Protein AF-A0A7X5L8J5-F1 (afdb_monomer_lite)

Radius of gyration: 26.76 Å; chains: 1; bounding box: 53×70×78 Å

Structure (mmCIF, N/CA/C/O backbone):
data_AF-A0A7X5L8J5-F1
#
_entry.id   AF-A0A7X5L8J5-F1
#
loop_
_atom_site.group_PDB
_atom_site.id
_atom_site.type_symbol
_atom_site.label_atom_id
_atom_site.label_alt_id
_atom_site.label_comp_id
_atom_site.label_asym_id
_atom_site.label_entity_id
_atom_site.label_seq_id
_atom_site.pdbx_PDB_ins_code
_atom_site.Cartn_x
_atom_site.Cartn_y
_atom_site.Cartn_z
_atom_site.occupancy
_atom_site.B_iso_or_equiv
_atom_site.auth_seq_id
_atom_site.auth_comp_id
_atom_site.auth_asym_id
_atom_site.auth_atom_id
_atom_site.pdbx_PDB_model_num
ATOM 1 N N . MET A 1 1 ? -0.014 34.799 -9.495 1.00 45.94 1 MET A N 1
ATOM 2 C CA . MET A 1 1 ? 0.257 34.886 -10.947 1.00 45.94 1 MET A CA 1
ATOM 3 C C . MET A 1 1 ? -0.942 35.545 -11.607 1.00 45.94 1 MET A C 1
ATOM 5 O O . MET A 1 1 ? -2.045 35.041 -11.411 1.00 45.94 1 MET A O 1
ATOM 9 N N . ASP A 1 2 ? -0.756 36.684 -12.275 1.00 37.88 2 ASP A N 1
ATOM 10 C CA . ASP A 1 2 ? -1.865 37.487 -12.801 1.00 37.88 2 ASP A CA 1
ATOM 11 C C . ASP A 1 2 ? -2.523 36.857 -14.046 1.00 37.88 2 ASP A C 1
ATOM 13 O O . ASP A 1 2 ? -1.955 36.000 -14.730 1.00 37.88 2 ASP A O 1
ATOM 17 N N . GLU A 1 3 ? -3.757 37.277 -14.317 1.00 37.59 3 GLU A N 1
ATOM 18 C CA . GLU A 1 3 ? -4.630 36.713 -15.349 1.00 37.59 3 GLU A CA 1
ATOM 19 C C . GLU A 1 3 ? -4.118 36.946 -16.783 1.00 37.59 3 GLU A C 1
ATOM 21 O O . GLU A 1 3 ? -4.359 36.133 -17.677 1.00 37.59 3 GLU A O 1
ATOM 26 N N . TYR A 1 4 ? -3.368 38.025 -17.009 1.00 35.94 4 TYR A N 1
ATOM 27 C CA . TYR A 1 4 ? -2.797 38.354 -18.312 1.00 35.94 4 TYR A CA 1
ATOM 28 C C . TYR A 1 4 ? -1.614 37.438 -18.639 1.00 35.94 4 TYR A C 1
ATOM 30 O O . TYR A 1 4 ? -1.522 36.901 -19.747 1.00 35.94 4 TYR A O 1
ATOM 38 N N . THR A 1 5 ? -0.762 37.174 -17.649 1.00 35.72 5 THR A N 1
ATOM 39 C CA . THR A 1 5 ? 0.345 36.220 -17.762 1.00 35.72 5 THR A CA 1
ATOM 40 C C . THR A 1 5 ? -0.171 34.803 -18.038 1.00 35.72 5 THR A C 1
ATOM 42 O O . THR A 1 5 ? 0.350 34.129 -18.928 1.00 35.72 5 THR A O 1
ATOM 45 N N . LYS A 1 6 ? -1.261 34.385 -17.376 1.00 38.34 6 LYS A N 1
ATOM 46 C CA . LYS A 1 6 ? -1.931 33.099 -17.649 1.00 38.34 6 LYS A CA 1
ATOM 47 C C . LYS A 1 6 ? -2.459 33.010 -19.087 1.00 38.34 6 LYS A C 1
ATOM 49 O O . LYS A 1 6 ? -2.115 32.069 -19.797 1.00 38.34 6 LYS A O 1
ATOM 54 N N . LYS A 1 7 ? -3.196 34.023 -19.561 1.00 44.12 7 LYS A N 1
ATOM 55 C CA . LYS A 1 7 ? -3.759 34.051 -20.929 1.00 44.12 7 LYS A CA 1
ATOM 56 C C . LYS A 1 7 ? -2.689 34.093 -22.027 1.00 44.12 7 LYS A C 1
ATOM 58 O O . LYS A 1 7 ? -2.902 33.557 -23.114 1.00 44.12 7 LYS A O 1
ATOM 63 N N . ARG A 1 8 ? -1.536 34.724 -21.772 1.00 37.91 8 ARG A N 1
ATOM 64 C CA . ARG A 1 8 ? -0.411 34.765 -22.723 1.00 37.91 8 ARG A CA 1
ATOM 65 C C . ARG A 1 8 ? 0.275 33.406 -22.852 1.00 37.91 8 ARG A C 1
ATOM 67 O O . ARG A 1 8 ? 0.528 32.970 -23.971 1.00 37.91 8 ARG A O 1
ATOM 74 N N . ILE A 1 9 ? 0.533 32.739 -21.725 1.00 40.91 9 ILE A N 1
ATOM 75 C CA . ILE A 1 9 ? 1.101 31.382 -21.694 1.00 40.91 9 ILE A CA 1
ATOM 76 C C . ILE A 1 9 ? 0.156 30.404 -22.395 1.00 40.91 9 ILE A C 1
ATOM 78 O O . ILE A 1 9 ? 0.590 29.595 -23.208 1.00 40.91 9 ILE A O 1
ATOM 82 N N . GLU A 1 10 ? -1.144 30.525 -22.144 1.00 43.44 10 GLU A N 1
ATOM 83 C CA . GLU A 1 10 ? -2.166 29.685 -22.762 1.00 43.44 10 GLU A CA 1
ATOM 84 C C . GLU A 1 10 ? -2.259 29.884 -24.285 1.00 43.44 10 GLU A C 1
ATOM 86 O O . GLU A 1 10 ? -2.337 28.910 -25.030 1.00 43.44 10 GLU A O 1
ATOM 91 N N . ARG A 1 11 ? -2.142 31.125 -24.784 1.00 47.56 11 ARG A N 1
ATOM 92 C CA . ARG A 1 11 ? -2.076 31.405 -26.233 1.00 47.56 11 ARG A CA 1
ATOM 93 C C . ARG A 1 11 ? -0.828 30.843 -26.908 1.00 47.56 11 ARG A C 1
ATOM 95 O O . ARG A 1 11 ? -0.948 30.256 -27.978 1.00 47.56 11 ARG A O 1
ATOM 102 N N . GLU A 1 12 ? 0.346 31.018 -26.307 1.00 44.00 12 GLU A N 1
ATOM 103 C CA . GLU A 1 12 ? 1.607 30.459 -26.821 1.00 44.00 12 GLU A CA 1
ATOM 104 C C . GLU A 1 12 ? 1.559 28.924 -26.858 1.00 44.00 12 GLU A C 1
ATOM 106 O O . GLU A 1 12 ? 1.969 28.304 -27.841 1.00 44.00 12 GLU A O 1
ATOM 111 N N . LYS A 1 13 ? 0.974 28.311 -25.821 1.00 44.00 13 LYS A N 1
ATOM 112 C CA . LYS A 1 13 ? 0.775 26.861 -25.722 1.00 44.00 13 LYS A CA 1
ATOM 113 C C . LYS A 1 13 ? -0.172 26.351 -26.812 1.00 44.00 13 LYS A C 1
ATOM 115 O O . LYS A 1 13 ? 0.162 25.399 -27.509 1.00 44.00 13 LYS A O 1
ATOM 120 N N . ASN A 1 14 ? -1.299 27.031 -27.025 1.00 44.97 14 ASN A N 1
ATOM 121 C CA . ASN A 1 14 ? -2.269 26.674 -28.065 1.00 44.97 14 ASN A CA 1
ATOM 122 C C . ASN A 1 14 ? -1.710 26.859 -29.484 1.00 44.97 14 ASN A C 1
ATOM 124 O O . ASN A 1 14 ? -2.000 26.058 -30.367 1.00 44.97 14 ASN A O 1
ATOM 128 N N . LYS A 1 15 ? -0.869 27.875 -29.709 1.00 49.22 15 LYS A N 1
ATOM 129 C CA . LYS A 1 15 ? -0.206 28.090 -31.001 1.00 49.22 15 LYS A CA 1
ATOM 130 C C . LYS A 1 15 ? 0.755 26.944 -31.350 1.00 49.22 15 LYS A C 1
ATOM 132 O O . LYS A 1 15 ? 0.667 26.414 -32.452 1.00 49.22 15 LYS A O 1
ATOM 137 N N . LYS A 1 16 ? 1.597 26.512 -30.404 1.00 46.41 16 LYS A N 1
ATOM 138 C CA . LYS A 1 16 ? 2.530 25.385 -30.606 1.00 46.41 16 LYS A CA 1
ATOM 139 C C . LYS A 1 16 ? 1.818 24.046 -30.802 1.00 46.41 16 LYS A C 1
ATOM 141 O O . LYS A 1 16 ? 2.236 23.251 -31.635 1.00 46.41 16 LYS A O 1
ATOM 146 N N . ILE A 1 17 ? 0.717 23.825 -30.080 1.00 45.25 17 ILE A N 1
ATOM 147 C CA . ILE A 1 17 ? -0.137 22.642 -30.262 1.00 45.25 17 ILE A CA 1
ATOM 148 C C . ILE A 1 17 ? -0.674 22.590 -31.701 1.00 45.25 17 ILE A C 1
ATOM 150 O O . ILE A 1 17 ? -0.585 21.550 -32.343 1.00 45.25 17 ILE A O 1
ATOM 154 N N . ASN A 1 18 ? -1.152 23.716 -32.239 1.00 48.78 18 ASN A N 1
ATOM 155 C CA . ASN A 1 18 ? -1.682 23.786 -33.604 1.00 48.78 18 ASN A CA 1
ATOM 156 C C . ASN A 1 18 ? -0.608 23.597 -34.692 1.00 48.78 18 ASN A C 1
ATOM 158 O O . ASN A 1 18 ? -0.895 23.018 -35.737 1.00 48.78 18 ASN A O 1
ATOM 162 N N . GLU A 1 19 ? 0.622 24.057 -34.457 1.00 51.47 19 GLU A N 1
ATOM 163 C CA . GLU A 1 19 ? 1.752 23.855 -35.376 1.00 51.47 19 GLU A CA 1
ATOM 164 C C . GLU A 1 19 ? 2.183 22.373 -35.439 1.00 51.47 19 GLU A C 1
ATOM 166 O O . GLU A 1 19 ? 2.436 21.863 -36.528 1.00 51.47 19 GLU A O 1
ATOM 171 N N . MET A 1 20 ? 2.171 21.650 -34.309 1.00 44.56 20 MET A N 1
ATOM 172 C CA . MET A 1 20 ? 2.444 20.199 -34.253 1.00 44.56 20 MET A CA 1
ATOM 173 C C . MET A 1 20 ? 1.343 19.376 -34.928 1.00 44.56 20 MET A C 1
ATOM 175 O O . MET A 1 20 ? 1.600 18.462 -35.702 1.00 44.56 20 MET A O 1
ATOM 179 N N . ILE A 1 21 ? 0.094 19.755 -34.680 1.00 48.25 21 ILE A N 1
ATOM 180 C CA . ILE A 1 21 ? -1.104 19.186 -35.302 1.00 48.25 21 ILE A CA 1
ATOM 181 C C . ILE A 1 21 ? -1.030 19.212 -36.834 1.00 48.25 21 ILE A C 1
ATOM 183 O O . ILE A 1 21 ? -1.471 18.266 -37.488 1.00 48.25 21 ILE A O 1
ATOM 187 N N . ALA A 1 22 ? -0.471 20.282 -37.399 1.00 52.34 22 ALA A N 1
ATOM 188 C CA . ALA A 1 22 ? -0.322 20.446 -38.838 1.00 52.34 22 ALA A CA 1
ATOM 189 C C . ALA A 1 22 ? 0.812 19.593 -39.435 1.00 52.34 22 ALA A C 1
ATOM 191 O O . ALA A 1 22 ? 0.690 19.191 -40.590 1.00 52.34 22 ALA A O 1
ATOM 192 N N . SER A 1 23 ? 1.881 19.287 -38.684 1.00 51.12 23 SER A N 1
ATOM 193 C CA . SER A 1 23 ? 2.943 18.392 -39.175 1.00 51.12 23 SER A CA 1
ATOM 194 C C . SER A 1 23 ? 2.528 16.921 -39.160 1.00 51.12 23 SER A C 1
ATOM 196 O O . SER A 1 23 ? 2.988 16.158 -39.998 1.00 51.12 23 SER A O 1
ATOM 198 N N . GLU A 1 24 ? 1.633 16.525 -38.250 1.00 46.47 24 GLU A N 1
ATOM 199 C CA . GLU A 1 24 ? 1.136 15.143 -38.147 1.00 46.47 24 GLU A CA 1
ATOM 200 C C . GLU A 1 24 ? 0.188 14.725 -39.259 1.00 46.47 24 GLU A C 1
ATOM 202 O O . GLU A 1 24 ? 0.227 13.592 -39.727 1.00 46.47 24 GLU A O 1
ATOM 207 N N . LEU A 1 25 ? -0.658 15.651 -39.701 1.00 48.62 25 LEU A N 1
ATOM 208 C CA . LEU A 1 25 ? -1.616 15.411 -40.778 1.00 48.62 25 LEU A CA 1
ATOM 209 C C . LEU A 1 25 ? -0.955 15.358 -42.168 1.00 48.62 25 LEU A C 1
ATOM 211 O O . LEU A 1 25 ? -1.648 15.123 -43.156 1.00 48.62 25 LEU A O 1
ATOM 215 N N . ALA A 1 26 ? 0.353 15.617 -42.259 1.00 52.72 26 ALA A N 1
ATOM 216 C CA . ALA A 1 26 ? 1.065 15.711 -43.527 1.00 52.72 26 ALA A CA 1
ATOM 217 C C . ALA A 1 26 ? 1.550 14.356 -44.074 1.00 52.72 26 ALA A C 1
ATOM 219 O O . ALA A 1 26 ? 1.719 14.262 -45.289 1.00 52.72 26 ALA A O 1
ATOM 220 N N . ASP A 1 27 ? 1.730 13.325 -43.232 1.00 51.25 27 ASP A N 1
ATOM 221 C CA . ASP A 1 27 ? 2.480 12.124 -43.643 1.00 51.25 27 ASP A CA 1
ATOM 222 C C . ASP A 1 27 ? 1.694 10.804 -43.768 1.00 51.25 27 ASP A C 1
ATOM 224 O O . ASP A 1 27 ? 2.159 9.937 -44.499 1.00 51.25 27 ASP A O 1
ATOM 228 N N . GLU A 1 28 ? 0.488 10.622 -43.214 1.00 50.75 28 GLU A N 1
ATOM 229 C CA . GLU A 1 28 ? -0.356 9.444 -43.521 1.00 50.75 28 GLU A CA 1
ATOM 230 C C . GLU A 1 28 ? -1.859 9.778 -43.436 1.00 50.75 28 GLU A C 1
ATOM 232 O O . GLU A 1 28 ? -2.288 10.581 -42.608 1.00 50.75 28 GLU A O 1
ATOM 237 N N . ILE A 1 29 ? -2.685 9.167 -44.301 1.00 50.50 29 ILE A N 1
ATOM 238 C CA . ILE A 1 29 ? -4.151 9.342 -44.289 1.00 50.50 29 ILE A CA 1
ATOM 239 C C . ILE A 1 29 ? -4.725 8.581 -43.084 1.00 50.50 29 ILE A C 1
ATOM 241 O O . ILE A 1 29 ? -5.092 7.412 -43.193 1.00 50.50 29 ILE A O 1
ATOM 245 N N . ILE A 1 30 ? -4.797 9.247 -41.934 1.00 51.50 30 ILE A N 1
ATOM 246 C CA . ILE A 1 30 ? -5.466 8.755 -40.723 1.00 51.50 30 ILE A CA 1
ATOM 247 C C . ILE A 1 30 ? -6.916 9.284 -40.720 1.00 51.50 30 ILE A C 1
ATOM 249 O O . ILE A 1 30 ? -7.126 10.454 -41.057 1.00 51.50 30 ILE A O 1
ATOM 253 N N . PRO A 1 31 ? -7.937 8.479 -40.359 1.00 57.31 31 PRO A N 1
ATOM 254 C CA . PRO A 1 31 ? -9.304 8.967 -40.191 1.00 57.31 31 PRO A CA 1
ATOM 255 C C . PRO A 1 31 ? -9.372 10.113 -39.172 1.00 57.31 31 PRO A C 1
ATOM 257 O O . PRO A 1 31 ? -8.805 10.032 -38.086 1.00 57.31 31 PRO A O 1
ATOM 260 N N . GLU A 1 32 ? -10.106 11.175 -39.501 1.00 54.38 32 GLU A N 1
ATOM 261 C CA . GLU A 1 32 ? -10.186 12.411 -38.704 1.00 54.38 32 GLU A CA 1
ATOM 262 C C . GLU A 1 32 ? -10.663 12.168 -37.252 1.00 54.38 32 GLU A C 1
ATOM 264 O O . GLU A 1 32 ? -10.228 12.854 -36.330 1.00 54.38 32 GLU A O 1
ATOM 269 N N . SER A 1 33 ? -11.475 11.127 -37.023 1.00 51.47 33 SER A N 1
ATOM 270 C CA . SER A 1 33 ? -11.916 10.684 -35.691 1.00 51.47 33 SER A CA 1
ATOM 271 C C . SER A 1 33 ? -10.798 10.095 -34.826 1.00 51.47 33 SER A C 1
ATOM 273 O O . SER A 1 33 ? -10.799 10.290 -33.613 1.00 51.47 33 SER A O 1
ATOM 275 N N . ASP A 1 34 ? -9.844 9.391 -35.436 1.00 51.41 34 ASP A N 1
ATOM 276 C CA . ASP A 1 34 ? -8.732 8.747 -34.727 1.00 51.41 34 ASP A CA 1
ATOM 277 C C . ASP A 1 34 ? -7.653 9.779 -34.381 1.00 51.41 34 ASP A C 1
ATOM 279 O O . ASP A 1 34 ? -7.010 9.687 -33.337 1.00 51.41 34 ASP A O 1
ATOM 283 N N . VAL A 1 35 ? -7.512 10.814 -35.218 1.00 51.41 35 VAL A N 1
ATOM 284 C CA . VAL A 1 35 ? -6.666 11.979 -34.940 1.00 51.41 35 VAL A CA 1
ATOM 285 C C . VAL A 1 35 ? -7.209 12.783 -33.760 1.00 51.41 35 VAL A C 1
ATOM 287 O O . VAL A 1 35 ? -6.428 13.179 -32.897 1.00 51.41 35 VAL A O 1
ATOM 290 N N . GLU A 1 36 ? -8.522 13.014 -33.689 1.00 52.38 36 GLU A N 1
ATOM 291 C CA . GLU A 1 36 ? -9.126 13.762 -32.581 1.00 52.38 36 GLU A CA 1
ATOM 292 C C . GLU A 1 36 ? -9.069 12.971 -31.267 1.00 52.38 36 GLU A C 1
ATOM 294 O O . GLU A 1 36 ? -8.632 13.509 -30.252 1.00 52.38 36 GLU A O 1
ATOM 299 N N . ALA A 1 37 ? -9.373 11.669 -31.294 1.00 50.78 37 ALA A N 1
ATOM 300 C CA . ALA A 1 37 ? -9.229 10.800 -30.126 1.00 50.78 37 ALA A CA 1
ATOM 301 C C . ALA A 1 37 ? -7.769 10.710 -29.648 1.00 50.78 37 ALA A C 1
ATOM 303 O O . ALA A 1 37 ? -7.500 10.811 -28.451 1.00 50.78 37 ALA A O 1
ATOM 304 N N . ALA A 1 38 ? -6.806 10.579 -30.568 1.00 45.22 38 ALA A N 1
ATOM 305 C CA . ALA A 1 38 ? -5.387 10.600 -30.229 1.00 45.22 38 ALA A CA 1
ATOM 306 C C . ALA A 1 38 ? -4.957 11.961 -29.664 1.00 45.22 38 ALA A C 1
ATOM 308 O O . ALA A 1 38 ? -4.167 11.997 -28.726 1.00 45.22 38 ALA A O 1
ATOM 309 N N . ARG A 1 39 ? -5.484 13.081 -30.176 1.00 48.97 39 ARG A N 1
ATOM 310 C CA . ARG A 1 39 ? -5.207 14.430 -29.653 1.00 48.97 39 ARG A CA 1
ATOM 311 C C . ARG A 1 39 ? -5.783 14.657 -28.266 1.00 48.97 39 ARG A C 1
ATOM 313 O O . ARG A 1 39 ? -5.062 15.191 -27.425 1.00 48.97 39 ARG A O 1
ATOM 320 N N . GLU A 1 40 ? -7.029 14.262 -28.018 1.00 52.38 40 GLU A N 1
ATOM 321 C CA . GLU A 1 40 ? -7.640 14.340 -26.688 1.00 52.38 40 GLU A CA 1
ATOM 322 C C . GLU A 1 40 ? -6.838 13.508 -25.682 1.00 52.38 40 GLU A C 1
ATOM 324 O O . GLU A 1 40 ? -6.443 14.036 -24.641 1.00 52.38 40 GLU A O 1
ATOM 329 N N . LEU A 1 41 ? -6.462 12.279 -26.055 1.00 45.78 41 LEU A N 1
ATOM 330 C CA . LEU A 1 41 ? -5.565 11.423 -25.278 1.00 45.78 41 LEU A CA 1
ATOM 331 C C . LEU A 1 41 ? -4.229 12.150 -25.008 1.00 45.78 41 LEU A C 1
ATOM 333 O O . LEU A 1 41 ? -3.857 12.387 -23.864 1.00 45.78 41 LEU A O 1
ATOM 337 N N . CYS A 1 42 ? -3.527 12.619 -26.041 1.00 48.84 42 CYS A N 1
ATOM 338 C CA . CYS A 1 42 ? -2.249 13.333 -25.915 1.00 48.84 42 CYS A CA 1
ATOM 339 C C . CYS A 1 42 ? -2.319 14.567 -24.991 1.00 48.84 42 CYS A C 1
ATOM 341 O O . CYS A 1 42 ? -1.394 14.833 -24.215 1.00 48.84 42 CYS A O 1
ATOM 343 N N . LEU A 1 43 ? -3.402 15.346 -25.084 1.00 50.66 43 LEU A N 1
ATOM 344 C CA . LEU A 1 43 ? -3.621 16.559 -24.294 1.00 50.66 43 LEU A CA 1
ATOM 345 C C . LEU A 1 43 ? -3.962 16.254 -22.834 1.00 50.66 43 LEU A C 1
ATOM 347 O O . LEU A 1 43 ? -3.558 17.020 -21.954 1.00 50.66 43 LEU A O 1
ATOM 351 N N . GLU A 1 44 ? -4.676 15.162 -22.577 1.00 48.94 44 GLU A N 1
ATOM 352 C CA . GLU A 1 44 ? -5.003 14.689 -21.236 1.00 48.94 44 GLU A CA 1
ATOM 353 C C . GLU A 1 44 ? -3.770 14.077 -20.545 1.00 48.94 44 GLU A C 1
ATOM 355 O O . GLU A 1 44 ? -3.468 14.435 -19.406 1.00 48.94 44 GLU A O 1
ATOM 360 N N . TYR A 1 45 ? -2.973 13.276 -21.262 1.00 50.03 45 TYR A N 1
ATOM 361 C CA . TYR A 1 45 ? -1.767 12.617 -20.741 1.00 50.03 45 TYR A CA 1
ATOM 362 C C . TYR A 1 45 ? -0.612 13.581 -20.435 1.00 50.03 45 TYR A C 1
ATOM 364 O O . TYR A 1 45 ? 0.028 13.471 -19.392 1.00 50.03 45 TYR A O 1
ATOM 372 N N . GLY A 1 46 ? -0.353 14.574 -21.293 1.00 47.16 46 GLY A N 1
ATOM 373 C CA . GLY A 1 46 ? 0.728 15.546 -21.066 1.00 47.16 46 GLY A CA 1
ATOM 374 C C . GLY A 1 46 ? 0.440 16.580 -19.966 1.00 47.16 46 GLY A C 1
ATOM 375 O O . GLY A 1 46 ? 1.352 17.283 -19.532 1.00 47.16 46 GLY A O 1
ATOM 376 N N . ARG A 1 47 ? -0.822 16.717 -19.522 1.00 45.06 47 ARG A N 1
ATOM 377 C CA . ARG A 1 47 ? -1.253 17.725 -18.530 1.00 45.06 47 ARG A CA 1
ATOM 378 C C . ARG A 1 47 ? -1.458 17.179 -17.119 1.00 45.06 47 ARG A C 1
ATOM 380 O O . ARG A 1 47 ? -1.576 17.991 -16.204 1.00 45.06 47 ARG A O 1
ATOM 387 N N . ARG A 1 48 ? -1.495 15.858 -16.926 1.00 54.47 48 ARG A N 1
ATOM 388 C CA . ARG A 1 48 ? -1.635 15.243 -15.600 1.00 54.47 48 ARG A CA 1
ATOM 389 C C . ARG A 1 48 ? -0.262 15.100 -14.945 1.00 54.47 48 ARG A C 1
ATOM 391 O O . ARG A 1 48 ? 0.357 14.041 -14.970 1.00 54.47 48 ARG A O 1
ATOM 398 N N . ASP A 1 49 ? 0.205 16.188 -14.337 1.00 51.41 49 ASP A N 1
ATOM 399 C CA . ASP A 1 49 ? 1.357 16.214 -13.418 1.00 51.41 49 ASP A CA 1
ATOM 400 C C . ASP A 1 49 ? 1.280 15.137 -12.314 1.00 51.41 49 ASP A C 1
ATOM 402 O O . ASP A 1 49 ? 2.300 14.674 -11.803 1.00 51.41 49 ASP A O 1
ATOM 406 N N . THR A 1 50 ? 0.077 14.658 -12.009 1.00 55.91 50 THR A N 1
ATOM 407 C CA . THR A 1 50 ? -0.176 13.566 -11.071 1.00 55.91 50 THR A CA 1
ATOM 408 C C . THR A 1 50 ? 0.207 12.163 -11.600 1.00 55.91 50 THR A C 1
ATOM 410 O O . THR A 1 50 ? 0.448 11.241 -10.813 1.00 55.91 50 THR A O 1
ATOM 413 N N . GLU A 1 51 ? 0.299 11.951 -12.917 1.00 71.88 51 GLU A N 1
ATOM 414 C CA . GLU A 1 51 ? 0.523 10.619 -13.521 1.00 71.88 51 GLU A CA 1
ATOM 415 C C . GLU A 1 51 ? 1.974 10.336 -13.944 1.00 71.88 51 GLU A C 1
ATOM 417 O O . GLU A 1 51 ? 2.292 9.217 -14.360 1.00 71.88 51 GLU A O 1
ATOM 422 N N . TYR A 1 52 ? 2.873 11.311 -13.792 1.00 85.88 52 TYR A N 1
ATOM 423 C CA . TYR A 1 52 ? 4.310 11.081 -13.947 1.00 85.88 52 TYR A CA 1
ATOM 424 C C . TYR A 1 52 ? 4.825 10.125 -12.869 1.00 85.88 52 TYR A C 1
ATOM 426 O O . TYR A 1 52 ? 4.369 10.144 -11.725 1.00 85.88 52 TYR A O 1
ATOM 434 N N . LEU A 1 53 ? 5.788 9.276 -13.202 1.00 90.31 53 LEU A N 1
ATOM 435 C CA . LEU A 1 53 ? 6.401 8.419 -12.200 1.00 90.31 53 LEU A CA 1
ATOM 436 C C . LEU A 1 53 ? 7.368 9.238 -11.353 1.00 90.31 53 LEU A C 1
ATOM 438 O O . LEU A 1 53 ? 8.087 10.108 -11.842 1.00 90.31 53 LEU A O 1
ATOM 442 N N . VAL A 1 54 ? 7.401 8.923 -10.068 1.00 90.31 54 VAL A N 1
ATOM 443 C CA . VAL A 1 54 ? 8.395 9.441 -9.134 1.00 90.31 54 VAL A CA 1
ATOM 444 C C . VAL A 1 54 ? 9.099 8.288 -8.436 1.00 90.31 54 VAL A C 1
ATOM 446 O O . VAL A 1 54 ? 8.623 7.145 -8.444 1.00 90.31 54 VAL A O 1
ATOM 449 N N . GLY A 1 55 ? 10.226 8.588 -7.792 1.00 90.38 55 GLY A N 1
ATOM 450 C CA . GLY A 1 55 ? 10.908 7.651 -6.907 1.00 90.38 55 GLY A CA 1
ATOM 451 C C . GLY A 1 55 ? 9.918 7.004 -5.936 1.00 90.38 55 GLY A C 1
ATOM 452 O O . GLY A 1 55 ? 9.186 7.685 -5.222 1.00 90.38 55 GLY A O 1
ATOM 453 N N . GLY A 1 56 ? 9.874 5.673 -5.936 1.00 87.50 56 GLY A N 1
ATOM 454 C CA . GLY A 1 56 ? 8.906 4.893 -5.173 1.00 87.50 56 GLY A CA 1
ATOM 455 C C . GLY A 1 56 ? 7.814 4.217 -6.003 1.00 87.50 56 GLY A C 1
ATOM 456 O O . GLY A 1 56 ? 7.115 3.368 -5.442 1.00 87.50 56 GLY A O 1
ATOM 457 N N . ALA A 1 57 ? 7.688 4.527 -7.299 1.00 89.62 57 ALA A N 1
ATOM 458 C CA . ALA A 1 57 ? 6.778 3.844 -8.219 1.00 89.62 57 ALA A CA 1
ATOM 459 C C . ALA A 1 57 ? 6.973 2.321 -8.185 1.00 89.62 57 ALA A C 1
ATOM 461 O O . ALA A 1 57 ? 8.099 1.820 -8.136 1.00 89.62 57 ALA A O 1
ATOM 462 N N . ILE A 1 58 ? 5.869 1.574 -8.178 1.00 88.19 58 ILE A N 1
ATOM 463 C CA . ILE A 1 58 ? 5.901 0.112 -8.209 1.00 88.19 58 ILE A CA 1
ATOM 464 C C . ILE A 1 58 ? 5.837 -0.341 -9.659 1.00 88.19 58 ILE A C 1
ATOM 466 O O . ILE A 1 58 ? 4.942 0.073 -10.389 1.00 88.19 58 ILE A O 1
ATOM 470 N N . LEU A 1 59 ? 6.754 -1.220 -10.050 1.00 91.12 59 LEU A N 1
ATOM 471 C CA . LEU A 1 59 ? 6.880 -1.751 -11.402 1.00 91.12 59 LEU A CA 1
ATOM 472 C C . LEU A 1 59 ? 6.565 -3.249 -11.426 1.00 91.12 59 LEU A C 1
ATOM 474 O O . LEU A 1 59 ? 6.762 -3.950 -10.429 1.00 91.12 59 LEU A O 1
ATOM 478 N N . THR A 1 60 ? 6.128 -3.757 -12.574 1.00 89.19 60 THR A N 1
ATOM 479 C CA . THR A 1 60 ? 5.976 -5.195 -12.840 1.00 89.19 60 THR A CA 1
ATOM 480 C C . THR A 1 60 ? 6.482 -5.549 -14.235 1.00 89.19 60 THR A C 1
ATOM 482 O O . THR A 1 60 ? 6.693 -4.658 -15.047 1.00 89.19 60 THR A O 1
ATOM 485 N N . CYS A 1 61 ? 6.694 -6.837 -14.503 1.00 89.50 61 CYS A N 1
ATOM 486 C CA . CYS A 1 61 ? 7.116 -7.353 -15.803 1.00 89.50 61 CYS A CA 1
ATOM 487 C C . CYS A 1 61 ? 6.129 -8.421 -16.285 1.00 89.50 61 CYS A C 1
ATOM 489 O O . CYS A 1 61 ? 5.757 -9.317 -15.522 1.00 89.50 61 CYS A O 1
ATOM 491 N N . ASP A 1 62 ? 5.740 -8.371 -17.557 1.00 84.19 62 ASP A N 1
ATOM 492 C CA . ASP A 1 62 ? 4.793 -9.318 -18.163 1.00 84.19 62 ASP A CA 1
ATOM 493 C C . ASP A 1 62 ? 5.315 -10.774 -18.199 1.00 84.19 62 ASP A C 1
ATOM 495 O O . ASP A 1 62 ? 4.531 -11.730 -18.223 1.00 84.19 62 ASP A O 1
ATOM 499 N N . LYS A 1 63 ? 6.641 -10.966 -18.150 1.00 88.69 63 LYS A N 1
ATOM 500 C CA . LYS A 1 63 ? 7.294 -12.287 -18.080 1.00 88.69 63 LYS A CA 1
ATOM 501 C C . LYS A 1 63 ? 7.594 -12.765 -16.660 1.00 88.69 63 LYS A C 1
ATOM 503 O O . LYS A 1 63 ? 8.092 -13.881 -16.505 1.00 88.69 63 LYS A O 1
ATOM 508 N N . ALA A 1 64 ? 7.279 -11.982 -15.628 1.00 89.00 64 ALA A N 1
ATOM 509 C CA . ALA A 1 64 ? 7.527 -12.354 -14.239 1.00 89.00 64 ALA A CA 1
ATOM 510 C C . ALA A 1 64 ? 6.624 -13.515 -13.778 1.00 89.00 64 ALA A C 1
ATOM 512 O O . ALA A 1 64 ? 5.399 -13.492 -13.933 1.00 89.00 64 ALA A O 1
ATOM 513 N N . THR A 1 65 ? 7.212 -14.536 -13.147 1.00 86.50 65 THR A N 1
ATOM 514 C CA . THR A 1 65 ? 6.475 -15.676 -12.586 1.00 86.50 65 THR A CA 1
ATOM 515 C C . THR A 1 65 ? 7.033 -16.151 -11.255 1.00 86.50 65 THR A C 1
ATOM 517 O O . THR A 1 65 ? 8.233 -16.108 -11.013 1.00 86.50 65 THR A O 1
ATOM 520 N N . ILE A 1 66 ? 6.142 -16.643 -10.396 1.00 83.62 66 ILE A N 1
ATOM 521 C CA . ILE A 1 66 ? 6.494 -17.311 -9.132 1.00 83.62 66 ILE A CA 1
ATOM 522 C C . ILE A 1 66 ? 6.376 -18.838 -9.228 1.00 83.62 66 ILE A C 1
ATOM 524 O O . ILE A 1 66 ? 6.638 -19.540 -8.258 1.00 83.62 66 ILE A O 1
ATOM 528 N N . GLY A 1 67 ? 5.942 -19.349 -10.384 1.00 78.12 67 GLY A N 1
ATOM 529 C CA . GLY A 1 67 ? 5.893 -20.784 -10.636 1.00 78.12 67 GLY A CA 1
ATOM 530 C C . GLY A 1 67 ? 7.293 -21.391 -10.793 1.00 78.12 67 GLY A C 1
ATOM 531 O O . GLY A 1 67 ? 8.254 -20.649 -11.042 1.00 78.12 67 GLY A O 1
ATOM 532 N N . PRO A 1 68 ? 7.398 -22.727 -10.679 1.00 76.38 68 PRO A N 1
ATOM 533 C CA . PRO A 1 68 ? 8.645 -23.438 -10.929 1.00 76.38 68 PRO A CA 1
ATOM 534 C C . PRO A 1 68 ? 9.167 -23.139 -12.336 1.00 76.38 68 PRO A C 1
ATOM 536 O O . PRO A 1 68 ? 8.381 -22.981 -13.275 1.00 76.38 68 PRO A O 1
ATOM 539 N N . ASN A 1 69 ? 10.489 -23.056 -12.470 1.00 77.88 69 ASN A N 1
ATOM 540 C CA . ASN A 1 69 ? 11.155 -22.874 -13.757 1.00 77.88 69 ASN A CA 1
ATOM 541 C C . ASN A 1 69 ? 12.106 -24.044 -14.009 1.00 77.88 69 ASN A C 1
ATOM 543 O O . ASN A 1 69 ? 13.036 -24.258 -13.232 1.00 77.88 69 ASN A O 1
ATOM 547 N N . THR A 1 70 ? 11.860 -24.806 -15.071 1.00 81.81 70 THR A N 1
ATOM 548 C CA . THR A 1 70 ? 12.688 -25.961 -15.433 1.00 81.81 70 THR A CA 1
ATOM 549 C C . THR A 1 70 ? 13.767 -25.525 -16.415 1.00 81.81 70 THR A C 1
ATOM 551 O O . THR A 1 70 ? 13.474 -24.987 -17.484 1.00 81.81 70 THR A O 1
ATOM 554 N N . VAL A 1 71 ? 15.024 -25.763 -16.051 1.00 81.56 71 VAL A N 1
ATOM 555 C CA . VAL A 1 71 ? 16.212 -25.364 -16.805 1.00 81.56 71 VAL A CA 1
ATOM 556 C C . VAL A 1 71 ? 17.081 -26.602 -17.013 1.00 81.56 71 VAL A C 1
ATOM 558 O O . VAL A 1 71 ? 17.839 -27.003 -16.136 1.00 81.56 71 VAL A O 1
ATOM 561 N N . GLY A 1 72 ? 16.954 -27.231 -18.184 1.00 79.19 72 GLY A N 1
ATOM 562 C CA . GLY A 1 72 ? 17.579 -28.534 -18.435 1.00 79.19 72 GLY A CA 1
ATOM 563 C C . GLY A 1 72 ? 16.888 -29.634 -17.625 1.00 79.19 72 GLY A C 1
ATOM 564 O O . GLY A 1 72 ? 15.673 -29.790 -17.732 1.00 79.19 72 GLY A O 1
ATOM 565 N N . GLU A 1 73 ? 17.656 -30.378 -16.827 1.00 80.38 73 GLU A N 1
ATOM 566 C CA . GLU A 1 73 ? 17.136 -31.392 -15.891 1.00 80.38 73 GLU A CA 1
ATOM 567 C C . GLU A 1 73 ? 16.779 -30.804 -14.512 1.00 80.38 73 GLU A C 1
ATOM 569 O O . GLU A 1 73 ? 16.103 -31.454 -13.716 1.00 80.38 73 GLU A O 1
ATOM 574 N N . GLU A 1 74 ? 17.174 -29.557 -14.242 1.00 79.50 74 GLU A N 1
ATOM 575 C CA . GLU A 1 74 ? 16.969 -28.894 -12.954 1.00 79.50 74 GLU A CA 1
ATOM 576 C C . GLU A 1 74 ? 15.624 -28.166 -12.904 1.00 79.50 74 GLU A C 1
ATOM 578 O O . GLU A 1 74 ? 15.181 -27.561 -13.883 1.00 79.50 74 GLU A O 1
ATOM 583 N N . THR A 1 75 ? 14.969 -28.176 -11.743 1.00 81.19 75 THR A N 1
ATOM 584 C CA . THR A 1 75 ? 13.747 -27.393 -11.509 1.00 81.19 75 THR A CA 1
ATOM 585 C C . THR A 1 75 ? 13.953 -26.434 -10.354 1.00 81.19 75 THR A C 1
ATOM 587 O O . THR A 1 75 ? 14.095 -26.845 -9.206 1.00 81.19 75 THR A O 1
ATOM 590 N N . ILE A 1 76 ? 13.896 -25.142 -10.660 1.00 75.81 76 ILE A N 1
ATOM 591 C CA . ILE A 1 76 ? 14.070 -24.077 -9.681 1.00 75.81 76 ILE A CA 1
ATOM 592 C C . ILE A 1 76 ? 12.750 -23.862 -8.960 1.00 75.81 76 ILE A C 1
ATOM 594 O O . ILE A 1 76 ? 11.782 -23.349 -9.533 1.00 75.81 76 ILE A O 1
ATOM 598 N N . ASN A 1 77 ? 12.745 -24.246 -7.688 1.00 74.94 77 ASN A N 1
ATOM 599 C CA . ASN A 1 77 ? 11.669 -23.990 -6.746 1.00 74.94 77 ASN A CA 1
ATOM 600 C C . ASN A 1 77 ? 12.136 -22.951 -5.727 1.00 74.94 77 ASN A C 1
ATOM 602 O O . ASN A 1 77 ? 13.263 -23.011 -5.245 1.00 74.94 77 ASN A O 1
ATOM 606 N N . PHE A 1 78 ? 11.262 -22.013 -5.367 1.00 75.44 78 PHE A N 1
ATOM 607 C CA . PHE A 1 78 ? 11.585 -21.069 -4.303 1.00 75.44 78 PHE A CA 1
ATOM 608 C C . PHE A 1 78 ? 11.657 -21.804 -2.960 1.00 75.44 78 PHE A C 1
ATOM 610 O O . PHE A 1 78 ? 10.668 -22.402 -2.536 1.00 75.44 78 PHE A O 1
ATOM 617 N N . LEU A 1 79 ? 12.804 -21.733 -2.277 1.00 58.47 79 LEU A N 1
ATOM 618 C CA . LEU A 1 79 ? 13.050 -22.456 -1.015 1.00 58.47 79 LEU A CA 1
ATOM 619 C C . LEU A 1 79 ? 12.122 -22.021 0.133 1.00 58.47 79 LEU A C 1
ATOM 621 O O . LEU A 1 79 ? 11.933 -22.746 1.106 1.00 58.47 79 LEU A O 1
ATOM 625 N N . SER A 1 80 ? 11.540 -20.829 0.034 1.00 56.47 80 SER A N 1
ATOM 626 C CA . SER A 1 80 ? 10.371 -20.343 0.776 1.00 56.47 80 SER A CA 1
ATOM 627 C C . SER A 1 80 ? 10.091 -18.904 0.325 1.00 56.47 80 SER A C 1
ATOM 629 O O . SER A 1 80 ? 10.981 -18.222 -0.189 1.00 56.47 80 SER A O 1
ATOM 631 N N . ASP A 1 81 ? 8.859 -18.418 0.478 1.00 55.41 81 ASP A N 1
ATOM 632 C CA . ASP A 1 81 ? 8.580 -16.977 0.491 1.00 55.41 81 ASP A CA 1
ATOM 633 C C . ASP A 1 81 ? 8.611 -16.532 1.956 1.00 55.41 81 ASP A C 1
ATOM 635 O O . ASP A 1 81 ? 7.602 -16.673 2.649 1.00 55.41 81 ASP A O 1
ATOM 639 N N . PRO A 1 82 ? 9.760 -16.075 2.491 1.00 40.88 82 PRO A N 1
ATOM 640 C CA . PRO A 1 82 ? 9.915 -15.938 3.933 1.00 40.88 82 PRO A CA 1
ATOM 641 C C . PRO A 1 82 ? 9.058 -14.805 4.508 1.00 40.88 82 PRO A C 1
ATOM 643 O O . PRO A 1 82 ? 8.981 -14.681 5.723 1.00 40.88 82 PRO A O 1
ATOM 646 N N . ASN A 1 83 ? 8.447 -13.961 3.663 1.00 44.66 83 ASN A N 1
ATOM 647 C CA . ASN A 1 83 ? 7.844 -12.697 4.088 1.00 44.66 83 ASN A CA 1
ATOM 648 C C . ASN A 1 83 ? 6.587 -12.277 3.302 1.00 44.66 83 ASN A C 1
ATOM 650 O O . ASN A 1 83 ? 6.159 -11.134 3.446 1.00 44.66 83 ASN A O 1
ATOM 654 N N . GLY A 1 84 ? 6.008 -13.137 2.454 1.00 49.28 84 GLY A N 1
ATOM 655 C CA . GLY A 1 84 ? 4.874 -12.742 1.606 1.00 49.28 84 GLY A CA 1
ATOM 656 C C . GLY A 1 84 ? 5.215 -11.562 0.689 1.00 49.28 84 GLY A C 1
ATOM 657 O O . GLY A 1 84 ? 4.361 -10.713 0.422 1.00 49.28 84 GLY A O 1
ATOM 658 N N . LYS A 1 85 ? 6.487 -11.448 0.273 1.00 53.91 85 LYS A N 1
ATOM 659 C CA . LYS A 1 85 ? 6.932 -10.348 -0.586 1.00 53.91 85 LYS A CA 1
ATOM 660 C C . LYS A 1 85 ? 6.300 -10.525 -1.954 1.00 53.91 85 LYS A C 1
ATOM 662 O O . LYS A 1 85 ? 6.289 -11.614 -2.522 1.00 53.91 85 LYS A O 1
ATOM 667 N N . GLU A 1 86 ? 5.845 -9.428 -2.543 1.00 69.50 86 GLU A N 1
ATOM 668 C CA . GLU A 1 86 ? 5.308 -9.452 -3.894 1.00 69.50 86 GLU A CA 1
ATOM 669 C C . GLU A 1 86 ? 6.434 -9.599 -4.936 1.00 69.50 86 GLU A C 1
ATOM 671 O O . GLU A 1 86 ? 6.828 -8.647 -5.600 1.00 69.50 86 GLU A O 1
ATOM 676 N N . ARG A 1 87 ? 6.957 -10.824 -5.080 1.00 81.75 87 ARG A N 1
ATOM 677 C CA . ARG A 1 87 ? 8.140 -11.199 -5.882 1.00 81.75 87 ARG A CA 1
ATOM 678 C C . ARG A 1 87 ? 8.111 -10.734 -7.345 1.00 81.75 87 ARG A C 1
ATOM 680 O O . ARG A 1 87 ? 9.157 -10.559 -7.957 1.00 81.75 87 ARG A O 1
ATOM 687 N N . LYS A 1 88 ? 6.916 -10.524 -7.913 1.00 84.94 88 LYS A N 1
ATOM 688 C CA . LYS A 1 88 ? 6.701 -10.048 -9.298 1.00 84.94 88 LYS A CA 1
ATOM 689 C C . LYS A 1 88 ? 6.777 -8.525 -9.445 1.00 84.94 88 LYS A C 1
ATOM 691 O O . LYS A 1 88 ? 6.513 -8.005 -10.533 1.00 84.94 88 LYS A O 1
ATOM 696 N N . ARG A 1 89 ? 7.065 -7.807 -8.360 1.00 88.19 89 ARG A N 1
ATOM 697 C CA . ARG A 1 89 ? 7.137 -6.351 -8.344 1.00 88.19 89 ARG A CA 1
ATOM 698 C C . ARG A 1 89 ? 8.487 -5.877 -7.824 1.00 88.19 89 ARG A C 1
ATOM 700 O O . ARG A 1 89 ? 9.106 -6.515 -6.979 1.00 88.19 89 ARG A O 1
ATOM 707 N N . THR A 1 90 ? 8.923 -4.740 -8.345 1.00 90.50 90 THR A N 1
ATOM 708 C CA . THR A 1 90 ? 10.103 -4.009 -7.872 1.00 90.50 90 THR A CA 1
ATOM 709 C C . THR A 1 90 ? 9.743 -2.535 -7.728 1.00 90.50 90 THR A C 1
ATOM 711 O O . THR A 1 90 ? 8.642 -2.117 -8.099 1.00 90.50 90 THR A O 1
ATOM 714 N N . ARG A 1 91 ? 10.639 -1.746 -7.142 1.00 91.69 91 ARG A N 1
ATOM 715 C CA . ARG A 1 91 ? 10.418 -0.321 -6.894 1.00 91.69 91 ARG A CA 1
ATOM 716 C C . ARG A 1 91 ? 11.418 0.502 -7.688 1.00 91.69 91 ARG A C 1
ATOM 718 O O . ARG A 1 91 ? 12.616 0.246 -7.589 1.00 91.69 91 ARG A O 1
ATOM 725 N N . LEU A 1 92 ? 10.915 1.497 -8.410 1.00 94.31 92 LEU A N 1
ATOM 726 C CA . LEU A 1 92 ? 11.731 2.490 -9.089 1.00 94.31 92 LEU A CA 1
ATOM 727 C C . LEU A 1 92 ? 12.415 3.386 -8.054 1.00 94.31 92 LEU A C 1
ATOM 729 O O . LEU A 1 92 ? 11.754 3.984 -7.198 1.00 94.31 92 LEU A O 1
ATOM 733 N N . LYS A 1 93 ? 13.735 3.478 -8.133 1.00 92.88 93 LYS A N 1
ATOM 734 C CA . LYS A 1 93 ? 14.559 4.395 -7.355 1.00 92.88 93 LYS A CA 1
ATOM 735 C C . LYS A 1 93 ? 14.973 5.552 -8.254 1.00 92.88 93 LYS A C 1
ATOM 737 O O . LYS A 1 93 ? 15.445 5.342 -9.364 1.00 92.88 93 LYS A O 1
ATOM 742 N N . VAL A 1 94 ? 14.782 6.756 -7.737 1.00 90.31 94 VAL A N 1
ATOM 743 C CA . VAL A 1 94 ? 15.163 8.005 -8.392 1.00 90.31 94 VAL A CA 1
ATOM 744 C C . VAL A 1 94 ? 15.759 8.871 -7.297 1.00 90.31 94 VAL A C 1
ATOM 746 O O . VAL A 1 94 ? 15.034 9.378 -6.440 1.00 90.31 94 VAL A O 1
ATOM 749 N N . SER A 1 95 ? 17.081 8.934 -7.239 1.00 81.12 95 SER A N 1
ATOM 750 C CA . SER A 1 95 ? 17.818 9.593 -6.151 1.00 81.12 95 SER A CA 1
ATOM 751 C C . SER A 1 95 ? 18.665 10.768 -6.627 1.00 81.12 95 SER A C 1
ATOM 753 O O . SER A 1 95 ? 18.901 11.710 -5.877 1.00 81.12 95 SER A O 1
ATOM 755 N N . GLU A 1 96 ? 19.080 10.708 -7.882 1.00 80.19 96 GLU A N 1
ATOM 756 C CA . GLU A 1 96 ? 19.981 11.607 -8.581 1.00 80.19 96 GLU A CA 1
ATOM 757 C C . GLU A 1 96 ? 19.253 12.809 -9.200 1.00 80.19 96 GLU A C 1
ATOM 759 O O . GLU A 1 96 ? 19.859 13.860 -9.404 1.00 80.19 96 GLU A O 1
ATOM 764 N N . ASN A 1 97 ? 17.944 12.693 -9.451 1.00 82.62 97 ASN A N 1
ATOM 765 C CA . ASN A 1 97 ? 17.187 13.748 -10.124 1.00 82.62 97 ASN A CA 1
ATOM 766 C C . ASN A 1 97 ? 16.923 14.923 -9.183 1.00 82.62 97 ASN A C 1
ATOM 768 O O . ASN A 1 97 ? 16.512 14.761 -8.028 1.00 82.62 97 ASN A O 1
ATOM 772 N N . ALA A 1 98 ? 17.135 16.135 -9.695 1.00 77.38 98 ALA A N 1
ATOM 773 C CA . ALA A 1 98 ? 16.995 17.351 -8.905 1.00 77.38 98 ALA A CA 1
ATOM 774 C C . ALA A 1 98 ? 15.518 17.697 -8.671 1.00 77.38 98 ALA A C 1
ATOM 776 O O . ALA A 1 98 ? 15.141 18.111 -7.569 1.00 77.38 98 ALA A O 1
ATOM 777 N N . THR A 1 99 ? 14.682 17.495 -9.693 1.00 81.50 99 THR A N 1
ATOM 778 C CA . THR A 1 99 ? 13.273 17.888 -9.670 1.00 81.50 99 THR A CA 1
ATOM 779 C C . THR A 1 99 ? 12.449 16.997 -8.745 1.00 81.50 99 THR A C 1
ATOM 781 O O . THR A 1 99 ? 12.415 15.776 -8.893 1.00 81.50 99 THR A O 1
ATOM 784 N N . GLU A 1 100 ? 11.733 17.623 -7.813 1.00 81.62 100 GLU A N 1
ATOM 785 C CA . GLU A 1 100 ? 10.691 16.979 -7.014 1.00 81.62 100 GLU A CA 1
ATOM 786 C C . GLU A 1 100 ? 9.315 17.234 -7.613 1.00 81.62 100 GLU A C 1
ATOM 788 O O . GLU A 1 100 ? 8.982 18.354 -7.996 1.00 81.62 100 GLU A O 1
ATOM 793 N N . LEU A 1 101 ? 8.509 16.179 -7.649 1.00 73.19 101 LEU A N 1
ATOM 794 C CA . LEU A 1 101 ? 7.125 16.199 -8.076 1.00 73.19 101 LEU A CA 1
ATOM 795 C C . LEU A 1 101 ? 6.311 15.411 -7.050 1.00 73.19 101 LEU A C 1
ATOM 797 O O . LEU A 1 101 ? 6.609 14.252 -6.772 1.00 73.19 101 LEU A O 1
ATOM 801 N N . ASN A 1 102 ? 5.305 16.045 -6.445 1.00 71.06 102 ASN A N 1
ATOM 802 C CA . ASN A 1 102 ? 4.290 15.371 -5.626 1.00 71.06 102 ASN A CA 1
ATOM 803 C C . ASN A 1 102 ? 4.847 14.397 -4.558 1.00 71.06 102 ASN A C 1
ATOM 805 O O . ASN A 1 10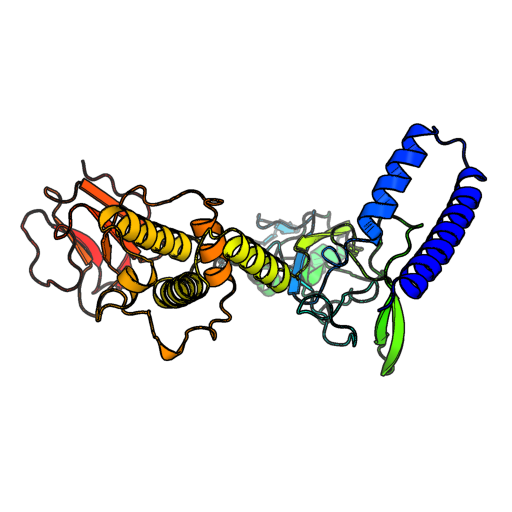2 ? 4.319 13.307 -4.331 1.00 71.06 102 ASN A O 1
ATOM 809 N N . GLY A 1 103 ? 5.920 14.817 -3.875 1.00 68.62 103 GLY A N 1
ATOM 810 C CA . GLY A 1 103 ? 6.518 14.095 -2.747 1.00 68.62 103 GLY A CA 1
ATOM 811 C C . GLY A 1 103 ? 7.592 13.062 -3.106 1.00 68.62 103 GLY A C 1
ATOM 812 O O . GLY A 1 103 ? 8.060 12.365 -2.207 1.00 68.62 103 GLY A O 1
ATOM 813 N N . GLY A 1 104 ? 8.003 12.968 -4.375 1.00 80.62 104 GLY A N 1
ATOM 814 C CA . GLY A 1 104 ? 9.132 12.143 -4.816 1.00 80.62 104 GLY A CA 1
ATOM 815 C C . GLY A 1 104 ? 9.977 12.829 -5.893 1.00 80.62 104 GLY A C 1
ATOM 816 O O . GLY A 1 104 ? 9.564 13.830 -6.475 1.00 80.62 104 GLY A O 1
ATOM 817 N N . LYS A 1 105 ? 11.177 12.304 -6.170 1.00 88.06 105 LYS A N 1
ATOM 818 C CA . LYS A 1 105 ? 11.993 12.771 -7.303 1.00 88.06 105 LYS A CA 1
ATOM 819 C C . LYS A 1 105 ? 11.355 12.327 -8.617 1.00 88.06 105 LYS A C 1
ATOM 821 O O . LYS A 1 105 ? 11.012 11.152 -8.741 1.00 88.06 105 LYS A O 1
ATOM 826 N N . ALA A 1 106 ? 11.186 13.247 -9.562 1.00 89.69 106 ALA A N 1
ATOM 827 C CA . ALA A 1 106 ? 10.579 12.960 -10.858 1.00 89.69 106 ALA A CA 1
ATOM 828 C C . ALA A 1 106 ? 11.450 11.981 -11.651 1.00 89.69 106 ALA A C 1
ATOM 830 O O . ALA A 1 106 ? 12.652 12.204 -11.780 1.00 89.69 106 ALA A O 1
ATOM 831 N N . ALA A 1 107 ? 10.850 10.906 -12.156 1.00 93.62 107 ALA A N 1
ATOM 832 C CA . ALA A 1 107 ? 11.533 9.939 -13.001 1.00 93.62 107 ALA A CA 1
ATOM 833 C C . ALA A 1 107 ? 11.547 10.401 -14.461 1.00 93.62 107 ALA A C 1
ATOM 835 O O . ALA A 1 107 ? 10.608 11.039 -14.943 1.00 93.62 107 ALA A O 1
ATOM 836 N N . THR A 1 108 ? 12.588 10.007 -15.173 1.00 93.50 108 THR A N 1
ATOM 837 C CA . THR A 1 108 ? 12.860 10.327 -16.569 1.00 93.50 108 THR A CA 1
ATOM 838 C C . THR A 1 108 ? 13.134 9.066 -17.371 1.00 93.50 108 THR A C 1
ATOM 840 O O . THR A 1 108 ? 13.294 7.972 -16.825 1.00 93.50 108 THR A O 1
ATOM 843 N N . VAL A 1 109 ? 13.245 9.223 -18.688 1.00 92.62 109 VAL A N 1
ATOM 844 C CA . VAL A 1 109 ? 13.586 8.119 -19.587 1.00 92.62 109 VAL A CA 1
ATOM 845 C C . VAL A 1 109 ? 14.949 7.480 -19.294 1.00 92.62 109 VAL A C 1
ATOM 847 O O . VAL A 1 109 ? 15.173 6.333 -19.674 1.00 92.62 109 VAL A O 1
ATOM 850 N N . LYS A 1 110 ? 15.822 8.178 -18.555 1.00 93.38 110 LYS A N 1
ATOM 851 C CA . LYS A 1 110 ? 17.163 7.722 -18.163 1.00 93.38 110 LYS A CA 1
ATOM 852 C C . LYS A 1 110 ? 17.191 6.856 -16.900 1.00 93.38 110 LYS A C 1
ATOM 854 O O . LYS A 1 110 ? 18.201 6.216 -16.620 1.00 93.38 110 LYS A O 1
ATOM 859 N N . ASP A 1 111 ? 16.087 6.769 -16.158 1.00 94.00 111 ASP A N 1
ATOM 860 C CA . ASP A 1 111 ? 16.003 6.025 -14.896 1.00 94.00 111 ASP A CA 1
ATOM 861 C C . ASP A 1 111 ? 15.754 4.515 -15.121 1.00 94.00 111 ASP A C 1
ATOM 863 O O . ASP A 1 111 ? 14.748 3.950 -14.682 1.00 94.00 111 ASP A O 1
ATOM 867 N N . HIS A 1 112 ? 16.653 3.840 -15.844 1.00 93.62 112 HIS A N 1
ATOM 868 C CA . HIS A 1 112 ? 16.490 2.438 -16.268 1.00 93.62 112 HIS A CA 1
ATOM 869 C C . HIS A 1 112 ? 17.579 1.483 -15.750 1.00 93.62 112 HIS A C 1
ATOM 871 O O . HIS A 1 112 ? 17.485 0.271 -15.962 1.00 93.62 112 HIS A O 1
ATOM 877 N N . GLN A 1 113 ? 18.618 1.985 -15.080 1.00 92.75 113 GLN A N 1
ATOM 878 C CA . GLN A 1 113 ? 19.807 1.187 -14.785 1.00 92.75 113 GLN A CA 1
ATOM 879 C C . GLN A 1 113 ? 19.553 0.127 -13.704 1.00 92.75 113 GLN A C 1
ATOM 881 O O . GLN A 1 113 ? 18.901 0.375 -12.681 1.00 92.75 113 GLN A O 1
ATOM 886 N N . ILE A 1 114 ? 20.109 -1.070 -13.924 1.00 93.06 114 ILE A N 1
ATOM 887 C CA . ILE A 1 114 ? 20.009 -2.192 -12.983 1.00 93.06 114 ILE A CA 1
ATOM 888 C C . ILE A 1 114 ? 20.759 -1.854 -11.693 1.00 93.06 114 ILE A C 1
ATOM 890 O O . ILE A 1 114 ? 21.847 -1.290 -11.730 1.00 93.06 114 ILE A O 1
ATOM 894 N N . ASP A 1 115 ? 20.159 -2.196 -10.552 1.00 90.38 115 ASP A N 1
ATOM 895 C CA . ASP A 1 115 ? 20.665 -1.982 -9.186 1.00 90.38 115 ASP A CA 1
ATOM 896 C C . ASP A 1 115 ? 20.808 -0.513 -8.743 1.00 90.38 115 ASP A C 1
ATOM 898 O O . ASP A 1 115 ? 20.852 -0.249 -7.536 1.00 90.38 115 ASP A O 1
ATOM 902 N N . ILE A 1 116 ? 20.756 0.438 -9.679 1.00 90.94 116 ILE A N 1
ATOM 903 C CA . ILE A 1 116 ? 20.663 1.877 -9.411 1.00 90.94 116 ILE A CA 1
ATOM 904 C C . ILE A 1 116 ? 19.194 2.293 -9.358 1.00 90.94 116 ILE A C 1
ATOM 906 O O . ILE A 1 116 ? 18.669 2.526 -8.268 1.00 90.94 116 ILE A O 1
ATOM 910 N N . ASN A 1 117 ? 18.505 2.296 -10.502 1.00 93.88 117 ASN A N 1
ATOM 911 C CA . ASN A 1 117 ? 17.103 2.697 -10.591 1.00 93.88 117 ASN A CA 1
ATOM 912 C C . ASN A 1 117 ? 16.163 1.512 -10.358 1.00 93.88 117 ASN A C 1
ATOM 914 O O . ASN A 1 117 ? 15.118 1.653 -9.721 1.00 93.88 117 ASN A O 1
ATOM 918 N N . ILE A 1 118 ? 16.528 0.326 -10.852 1.00 94.75 118 ILE A N 1
ATOM 919 C CA . ILE A 1 118 ? 15.648 -0.844 -10.865 1.00 94.75 118 ILE A CA 1
ATOM 920 C C . ILE A 1 118 ? 16.408 -2.063 -10.345 1.00 94.75 118 ILE A C 1
ATOM 922 O O . ILE A 1 118 ? 17.315 -2.586 -10.989 1.00 94.75 118 ILE A O 1
ATOM 926 N N . ALA A 1 119 ? 16.012 -2.556 -9.172 1.00 92.25 119 ALA A N 1
ATOM 927 C CA . ALA A 1 119 ? 16.506 -3.840 -8.685 1.00 92.25 119 ALA A CA 1
ATOM 928 C C . ALA A 1 119 ? 15.901 -4.985 -9.519 1.00 92.25 119 ALA A C 1
ATOM 930 O O . ALA A 1 119 ? 14.699 -4.922 -9.823 1.00 92.25 119 ALA A O 1
ATOM 931 N N . PRO A 1 120 ? 16.671 -6.045 -9.836 1.00 92.19 120 PRO A N 1
ATOM 932 C CA . PRO A 1 120 ? 16.125 -7.233 -10.474 1.00 92.19 120 PRO A CA 1
ATOM 933 C C . PRO A 1 120 ? 14.926 -7.792 -9.710 1.00 92.19 120 PRO A C 1
ATOM 935 O O . PRO A 1 120 ? 14.926 -7.853 -8.480 1.00 92.19 120 PRO A O 1
ATOM 938 N N . PHE A 1 121 ? 13.899 -8.212 -10.448 1.00 91.25 121 PHE A N 1
ATOM 939 C CA . PHE A 1 121 ? 12.717 -8.833 -9.856 1.00 91.25 121 PHE A CA 1
ATOM 940 C C . PHE A 1 121 ? 13.09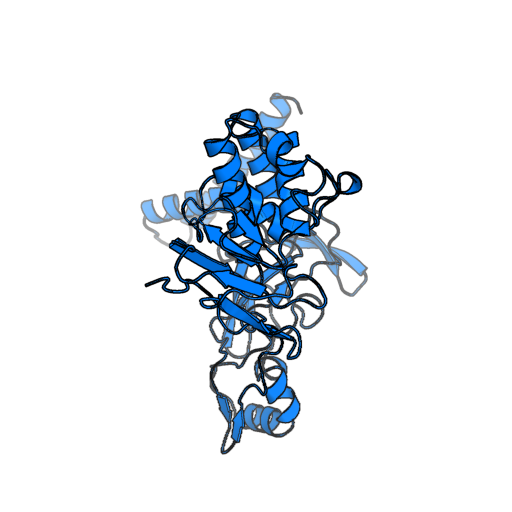9 -10.124 -9.120 1.00 91.25 121 PHE A C 1
ATOM 942 O O . PHE A 1 121 ? 13.821 -10.957 -9.670 1.00 91.25 121 PHE A O 1
ATOM 949 N N . GLU A 1 122 ? 12.565 -10.324 -7.911 1.00 90.31 122 GLU A N 1
ATOM 950 C CA . GLU A 1 122 ? 12.811 -11.518 -7.083 1.00 90.31 122 GLU A CA 1
ATOM 951 C C . GLU A 1 122 ? 11.952 -12.729 -7.529 1.00 90.31 122 GLU A C 1
ATOM 953 O O . GLU A 1 122 ? 11.360 -13.445 -6.710 1.00 90.31 122 GLU A O 1
ATOM 958 N N . CYS A 1 123 ? 11.843 -12.936 -8.846 1.00 88.69 123 CYS A N 1
ATOM 959 C CA . CYS A 1 123 ? 10.992 -13.932 -9.492 1.00 88.69 123 CYS A CA 1
ATOM 960 C C . CYS A 1 123 ? 11.709 -14.687 -10.623 1.00 88.69 123 CYS A C 1
ATOM 962 O O . CYS A 1 123 ? 12.827 -14.365 -11.023 1.00 88.69 123 CYS A O 1
ATOM 964 N N . ASN A 1 124 ? 11.034 -15.690 -11.182 1.00 91.00 124 ASN A N 1
ATOM 965 C CA . ASN A 1 124 ? 11.475 -16.383 -12.387 1.00 91.00 124 ASN A CA 1
ATOM 966 C C . ASN A 1 124 ? 11.018 -15.630 -13.644 1.00 91.00 124 ASN A C 1
ATOM 968 O O . ASN A 1 124 ? 9.991 -14.944 -13.632 1.00 91.00 124 ASN A O 1
ATOM 972 N N . CYS A 1 125 ? 11.767 -15.793 -14.733 1.00 90.69 125 CYS A N 1
ATOM 973 C CA . CYS A 1 125 ? 11.408 -15.302 -16.062 1.00 90.69 125 CYS A CA 1
ATOM 974 C C . CYS A 1 125 ? 10.764 -16.417 -16.898 1.00 90.69 125 CYS A C 1
ATOM 976 O O . CYS A 1 125 ? 11.287 -17.530 -16.938 1.00 90.69 125 CYS A O 1
ATOM 978 N N . LYS A 1 126 ? 9.655 -16.112 -17.585 1.00 90.00 126 LYS A N 1
ATOM 979 C CA . LYS A 1 126 ? 8.978 -17.033 -18.518 1.00 90.00 126 LYS A CA 1
ATOM 980 C C . LYS A 1 126 ? 9.567 -17.049 -19.932 1.00 90.00 126 LYS A C 1
ATOM 982 O O . LYS A 1 126 ? 9.106 -17.847 -20.748 1.00 90.00 126 LYS A O 1
ATOM 987 N N . THR A 1 127 ? 10.496 -16.154 -20.267 1.00 88.56 127 THR A N 1
ATOM 988 C CA . THR A 1 127 ? 11.079 -16.145 -21.613 1.00 88.56 127 THR A CA 1
ATOM 989 C C . THR A 1 127 ? 11.883 -17.419 -21.864 1.00 88.56 127 THR A C 1
ATOM 991 O O . THR A 1 127 ? 12.489 -17.985 -20.954 1.00 88.56 127 THR A O 1
ATOM 994 N N . LEU A 1 128 ? 11.870 -17.876 -23.118 1.00 87.75 128 LEU A N 1
ATOM 995 C CA . LEU A 1 128 ? 12.672 -19.006 -23.566 1.00 87.75 128 LEU A CA 1
ATOM 996 C C . LEU A 1 128 ? 14.162 -18.717 -23.370 1.00 87.75 128 LEU A C 1
ATOM 998 O O . LEU A 1 128 ? 14.657 -17.663 -23.763 1.00 87.75 128 LEU A O 1
ATOM 1002 N N . LEU A 1 129 ? 14.862 -19.683 -22.782 1.00 90.44 129 LEU A N 1
ATOM 1003 C CA . LEU A 1 129 ? 16.281 -19.580 -22.469 1.00 90.44 129 LEU A CA 1
ATOM 1004 C C . LEU A 1 129 ? 17.134 -20.113 -23.617 1.00 90.44 129 LEU A C 1
ATOM 1006 O O . LEU A 1 129 ? 16.890 -21.210 -24.129 1.00 90.44 129 LEU A O 1
ATOM 1010 N N . THR A 1 130 ? 18.187 -19.378 -23.949 1.00 90.94 130 THR A N 1
ATOM 1011 C CA . THR A 1 130 ? 19.305 -19.900 -24.746 1.00 90.94 130 THR A CA 1
ATOM 1012 C C . THR A 1 130 ? 20.142 -20.892 -23.932 1.00 90.94 130 THR A C 1
ATOM 1014 O O . THR A 1 130 ? 20.118 -20.868 -22.702 1.00 90.94 130 THR A O 1
ATOM 1017 N N . GLU A 1 131 ? 20.928 -21.753 -24.587 1.00 90.56 131 GLU A N 1
ATOM 1018 C CA . GLU A 1 131 ? 21.815 -22.697 -23.877 1.00 90.56 131 GLU A CA 1
ATOM 1019 C C . GLU A 1 131 ? 22.823 -21.988 -22.957 1.00 90.56 131 GLU A C 1
ATOM 1021 O O . GLU A 1 131 ? 23.102 -22.453 -21.854 1.00 90.56 131 GLU A O 1
ATOM 1026 N N . GLU A 1 132 ? 23.312 -20.812 -23.357 1.00 92.88 132 GLU A N 1
ATOM 1027 C CA . GLU A 1 132 ? 24.196 -19.996 -22.522 1.00 92.88 132 GLU A CA 1
ATOM 1028 C C . GLU A 1 132 ? 23.486 -19.500 -21.250 1.00 92.88 132 GLU A C 1
ATOM 1030 O O . GLU A 1 132 ? 24.039 -19.555 -20.151 1.00 92.88 132 GLU A O 1
ATOM 1035 N N . GLU A 1 133 ? 22.241 -19.035 -21.377 1.00 92.94 133 GLU A N 1
ATOM 1036 C CA . GLU A 1 133 ? 21.430 -18.580 -20.244 1.00 92.94 133 GLU A CA 1
ATOM 1037 C C . GLU A 1 133 ? 21.063 -19.734 -19.308 1.00 92.94 133 GLU A C 1
ATOM 1039 O O . GLU A 1 133 ? 21.115 -19.566 -18.089 1.00 92.94 133 GLU A O 1
ATOM 1044 N N . LYS A 1 134 ? 20.773 -20.921 -19.857 1.00 92.38 134 LYS A N 1
ATOM 1045 C CA . LYS A 1 134 ? 20.589 -22.136 -19.054 1.00 92.38 134 LYS A CA 1
ATOM 1046 C C . LYS A 1 134 ? 21.840 -22.430 -18.232 1.00 92.38 134 LYS A C 1
ATOM 1048 O O . LYS A 1 134 ? 21.738 -22.612 -17.022 1.00 92.38 134 LYS A O 1
ATOM 1053 N N . GLN A 1 135 ? 23.022 -22.393 -18.851 1.00 91.56 135 GLN A N 1
ATOM 1054 C CA . GLN A 1 135 ? 24.277 -22.646 -18.144 1.00 91.56 135 GLN A CA 1
ATOM 1055 C C . GLN A 1 135 ? 24.558 -21.595 -17.059 1.00 91.56 135 GLN A C 1
ATOM 1057 O O . GLN A 1 135 ? 25.013 -21.946 -15.972 1.00 91.56 135 GLN A O 1
ATOM 1062 N N . LYS A 1 136 ? 24.250 -20.315 -17.313 1.00 91.38 136 LYS A N 1
ATOM 1063 C CA . LYS A 1 136 ? 24.357 -19.239 -16.309 1.00 91.38 136 LYS A CA 1
ATOM 1064 C C . LYS A 1 136 ? 23.499 -19.514 -15.077 1.00 91.38 136 LYS A C 1
ATOM 1066 O O . LYS A 1 136 ? 23.956 -19.291 -13.960 1.00 91.38 136 LYS A O 1
ATOM 1071 N N . ILE A 1 137 ? 22.281 -20.005 -15.282 1.00 92.25 137 ILE A N 1
ATOM 1072 C CA . ILE A 1 137 ? 21.368 -20.364 -14.197 1.00 92.25 137 ILE A CA 1
ATOM 1073 C C . ILE A 1 137 ? 21.871 -21.602 -13.445 1.00 92.25 137 ILE A C 1
ATOM 1075 O O . ILE A 1 137 ? 21.935 -21.573 -12.220 1.00 92.25 137 ILE A O 1
ATOM 1079 N N . ILE A 1 138 ? 22.277 -22.656 -14.162 1.00 90.88 138 ILE A N 1
ATOM 1080 C CA . ILE A 1 138 ? 22.803 -23.899 -13.569 1.00 90.88 138 ILE A CA 1
ATOM 1081 C C . ILE A 1 138 ? 24.043 -23.611 -12.706 1.00 90.88 138 ILE A C 1
ATOM 1083 O O . ILE A 1 138 ? 24.182 -24.126 -11.601 1.00 90.88 138 ILE A O 1
ATOM 1087 N N . ASN A 1 139 ? 24.914 -22.708 -13.155 1.00 92.19 139 ASN A N 1
ATOM 1088 C CA . ASN A 1 139 ? 26.093 -22.284 -12.395 1.00 92.19 139 ASN A CA 1
ATOM 1089 C C . ASN A 1 139 ? 25.756 -21.400 -11.174 1.00 92.19 139 ASN A C 1
ATOM 1091 O O . ASN A 1 139 ? 26.661 -20.951 -10.473 1.00 92.19 139 ASN A O 1
ATOM 1095 N N . SER A 1 140 ? 24.484 -21.073 -10.936 1.00 90.56 140 SER A N 1
ATOM 1096 C CA . SER A 1 140 ? 24.024 -20.187 -9.858 1.00 90.56 140 SER A CA 1
ATOM 1097 C C . SER A 1 140 ? 22.690 -20.651 -9.256 1.00 90.56 140 SER A C 1
ATOM 1099 O O . SER A 1 140 ? 21.864 -19.816 -8.879 1.00 90.56 140 SER A O 1
ATOM 1101 N N . LEU A 1 141 ? 22.467 -21.971 -9.178 1.00 88.00 141 LEU A N 1
ATOM 1102 C CA . LEU A 1 141 ? 21.201 -22.558 -8.718 1.00 88.00 141 LEU A CA 1
ATOM 1103 C C . LEU A 1 141 ? 20.790 -22.058 -7.334 1.00 88.00 141 LEU A C 1
ATOM 1105 O O . LEU A 1 141 ? 19.687 -21.542 -7.201 1.00 88.00 141 LEU A O 1
ATOM 1109 N N . GLU A 1 142 ? 21.689 -22.109 -6.348 1.00 87.62 142 GLU A N 1
ATOM 1110 C CA . GLU A 1 142 ? 21.401 -21.679 -4.969 1.00 87.62 142 GLU A CA 1
ATOM 1111 C C . GLU A 1 142 ? 20.896 -20.225 -4.913 1.00 87.62 142 GLU A C 1
ATOM 1113 O O . GLU A 1 142 ? 19.919 -19.907 -4.236 1.00 87.62 142 GLU A O 1
ATOM 1118 N N . GLU A 1 143 ? 21.497 -19.325 -5.697 1.00 88.25 143 GLU A N 1
ATOM 1119 C CA . GLU A 1 143 ? 21.040 -17.936 -5.781 1.00 88.25 143 GLU A CA 1
ATOM 1120 C C . GLU A 1 143 ? 19.673 -17.824 -6.474 1.00 88.25 143 GLU A C 1
ATOM 1122 O O . GLU A 1 143 ? 18.816 -17.050 -6.039 1.00 88.25 143 GLU A O 1
ATOM 1127 N N . CYS A 1 144 ? 19.449 -18.601 -7.537 1.00 89.06 144 CYS A N 1
ATOM 1128 C CA . CYS A 1 144 ? 18.187 -18.610 -8.277 1.00 89.06 144 CYS A CA 1
ATOM 1129 C C . CYS A 1 144 ? 17.038 -19.229 -7.467 1.00 89.06 144 CYS A C 1
ATOM 1131 O O . CYS A 1 144 ? 15.895 -18.811 -7.621 1.00 89.06 144 CYS A O 1
ATOM 1133 N N . GLU A 1 145 ? 17.313 -20.171 -6.573 1.00 87.06 145 GLU A N 1
ATOM 1134 C CA . GLU A 1 145 ? 16.322 -20.747 -5.659 1.00 87.06 145 GLU A CA 1
ATOM 1135 C C . GLU A 1 145 ? 15.861 -19.748 -4.586 1.00 87.06 145 GLU A C 1
ATOM 1137 O O . GLU A 1 145 ? 14.724 -19.803 -4.108 1.00 87.06 145 GLU A O 1
ATOM 1142 N N . ILE A 1 146 ? 16.716 -18.787 -4.226 1.00 85.69 146 ILE A N 1
ATOM 1143 C CA . ILE A 1 146 ? 16.383 -17.728 -3.266 1.00 85.69 146 ILE A CA 1
ATOM 1144 C C . ILE A 1 146 ? 15.688 -16.557 -3.978 1.00 85.69 146 ILE A C 1
ATOM 1146 O O . ILE A 1 146 ? 14.612 -16.104 -3.562 1.00 85.69 146 ILE A O 1
ATOM 1150 N N . HIS A 1 147 ? 16.291 -16.070 -5.064 1.00 87.06 147 HIS A N 1
ATOM 1151 C CA . HIS A 1 147 ? 15.941 -14.799 -5.704 1.00 87.06 147 HIS A CA 1
ATOM 1152 C C . HIS A 1 147 ? 15.207 -14.940 -7.039 1.00 87.06 147 HIS A C 1
ATOM 1154 O O . HIS A 1 147 ? 14.644 -13.964 -7.517 1.00 87.06 147 HIS A O 1
ATOM 1160 N N . GLY A 1 148 ? 15.169 -16.128 -7.634 1.00 89.75 148 GLY A N 1
ATOM 1161 C CA . GLY A 1 148 ? 14.577 -16.366 -8.948 1.00 89.75 148 GLY A CA 1
ATOM 1162 C C . GLY A 1 148 ? 15.521 -16.069 -10.114 1.00 89.75 148 GLY A C 1
ATOM 1163 O O . GLY A 1 148 ? 16.559 -15.418 -9.973 1.00 89.75 148 GLY A O 1
ATOM 1164 N N . THR A 1 149 ? 15.156 -16.561 -11.300 1.00 91.62 149 THR A N 1
ATOM 1165 C CA . THR A 1 149 ? 16.017 -16.472 -12.490 1.00 91.62 149 THR A CA 1
ATOM 1166 C C . THR A 1 149 ? 16.111 -15.073 -13.100 1.00 91.62 149 THR A C 1
ATOM 1168 O O . THR A 1 149 ? 17.105 -14.783 -13.767 1.00 91.62 149 THR A O 1
ATOM 1171 N N . CYS A 1 150 ? 15.148 -14.168 -12.861 1.00 92.00 150 CYS A N 1
ATOM 1172 C CA . CYS A 1 150 ? 15.208 -12.794 -13.383 1.00 92.00 150 CYS A CA 1
ATOM 1173 C C . CYS A 1 150 ? 16.490 -12.074 -12.959 1.00 92.00 150 CYS A C 1
ATOM 1175 O O . CYS A 1 150 ? 17.042 -11.309 -13.746 1.00 92.00 150 CYS A O 1
ATOM 1177 N N . ARG A 1 151 ? 17.022 -12.379 -11.770 1.00 91.38 151 ARG A N 1
ATOM 1178 C CA . ARG A 1 151 ? 18.277 -11.804 -11.275 1.00 91.38 151 ARG A CA 1
ATOM 1179 C C . ARG A 1 151 ? 19.482 -12.069 -12.182 1.00 91.38 151 ARG A C 1
ATOM 1181 O O . ARG A 1 151 ? 20.406 -11.266 -12.206 1.00 91.38 151 ARG A O 1
ATOM 1188 N N . LYS A 1 152 ? 19.471 -13.171 -12.938 1.00 92.12 152 LYS A N 1
ATOM 1189 C CA . LYS A 1 152 ? 20.532 -13.525 -13.897 1.00 92.12 152 LYS A CA 1
ATOM 1190 C C . LYS A 1 152 ? 20.222 -13.119 -15.334 1.00 92.12 152 LYS A C 1
ATOM 1192 O O . LYS A 1 152 ? 21.137 -13.029 -16.148 1.00 92.12 152 LYS A O 1
ATOM 1197 N N . LEU A 1 153 ? 18.945 -12.931 -15.651 1.00 93.31 153 LEU A N 1
ATOM 1198 C CA . LEU A 1 153 ? 18.467 -12.796 -17.026 1.00 93.31 153 LEU A CA 1
ATOM 1199 C C . LEU A 1 153 ? 18.100 -11.361 -17.404 1.00 93.31 153 LEU A C 1
ATOM 1201 O O . LEU A 1 153 ? 18.102 -11.036 -18.588 1.00 93.31 153 LEU A O 1
ATOM 1205 N N . MET A 1 154 ? 17.768 -10.513 -16.428 1.00 94.25 154 MET A N 1
ATOM 1206 C CA . MET A 1 154 ? 17.334 -9.145 -16.687 1.00 94.25 154 MET A CA 1
ATOM 1207 C C . MET A 1 154 ? 18.447 -8.332 -17.357 1.00 94.25 154 MET A C 1
ATOM 1209 O O . MET A 1 154 ? 19.586 -8.322 -16.896 1.00 94.25 154 MET A O 1
ATOM 1213 N N . LYS A 1 155 ? 18.096 -7.651 -18.450 1.00 93.06 155 LYS A N 1
ATOM 1214 C CA . LYS A 1 155 ? 18.989 -6.808 -19.252 1.00 93.06 155 LYS A CA 1
ATOM 1215 C C . LYS A 1 155 ? 18.232 -5.536 -19.619 1.00 93.06 155 LYS A C 1
ATOM 1217 O O . LYS A 1 155 ? 17.232 -5.636 -20.322 1.00 93.06 155 LYS A O 1
ATOM 1222 N N . LEU A 1 156 ? 18.681 -4.385 -19.122 1.00 92.44 156 LEU A N 1
ATOM 1223 C CA . LEU A 1 156 ? 18.059 -3.074 -19.344 1.00 92.44 156 LEU A CA 1
ATOM 1224 C C . LEU A 1 156 ? 19.087 -2.178 -20.039 1.00 92.44 156 LEU A C 1
ATOM 1226 O O . LEU A 1 156 ? 19.888 -1.528 -19.373 1.00 92.44 156 LEU A O 1
ATOM 1230 N N . ASN A 1 157 ? 19.117 -2.233 -21.369 1.00 82.56 157 ASN A N 1
ATOM 1231 C CA . ASN A 1 157 ? 20.115 -1.521 -22.176 1.00 82.56 157 ASN A CA 1
ATOM 1232 C C . ASN A 1 157 ? 19.566 -0.245 -22.818 1.00 82.56 157 ASN A C 1
ATOM 1234 O O . ASN A 1 157 ? 20.349 0.586 -23.267 1.00 82.56 157 ASN A O 1
ATOM 1238 N N . ASP A 1 158 ? 18.243 -0.125 -22.870 1.00 85.88 158 ASP A N 1
ATOM 1239 C CA . ASP A 1 158 ? 17.545 0.947 -23.558 1.00 85.88 158 ASP A CA 1
ATOM 1240 C C . ASP A 1 158 ? 16.879 1.871 -22.534 1.00 85.88 158 ASP A C 1
ATOM 1242 O O . ASP A 1 158 ? 16.513 1.439 -21.434 1.00 85.88 158 ASP A O 1
ATOM 1246 N N . ASP A 1 159 ? 16.721 3.135 -22.920 1.00 92.81 159 ASP A N 1
ATOM 1247 C CA . ASP A 1 159 ? 15.921 4.104 -22.178 1.00 92.81 159 ASP A CA 1
ATOM 1248 C C . ASP A 1 159 ? 14.457 3.635 -22.091 1.00 92.81 159 ASP A C 1
ATOM 1250 O O . ASP A 1 159 ? 13.983 2.804 -22.874 1.00 92.81 159 ASP A O 1
ATOM 1254 N N . TRP A 1 160 ? 13.699 4.209 -21.158 1.00 92.38 160 TRP A N 1
ATOM 1255 C CA . TRP A 1 160 ? 12.250 4.033 -21.177 1.00 92.38 160 TRP A CA 1
ATOM 1256 C C . TRP A 1 160 ? 11.643 4.600 -22.459 1.00 92.38 160 TRP A C 1
ATOM 1258 O O . TRP A 1 160 ? 11.989 5.693 -22.908 1.00 92.38 160 TRP A O 1
ATOM 1268 N N . GLU A 1 161 ? 10.641 3.902 -22.981 1.00 84.25 161 GLU A N 1
ATOM 1269 C CA . GLU A 1 161 ? 9.830 4.388 -24.082 1.00 84.25 161 GLU A CA 1
ATOM 1270 C C . GLU A 1 161 ? 8.545 5.026 -23.562 1.00 84.25 161 GLU A C 1
ATOM 1272 O O . GLU A 1 161 ? 7.708 4.406 -22.899 1.00 84.25 161 GLU A O 1
ATOM 1277 N N . ASN A 1 162 ? 8.368 6.291 -23.917 1.00 80.44 162 ASN A N 1
ATOM 1278 C CA . ASN A 1 162 ? 7.094 6.971 -23.819 1.00 80.44 162 ASN A CA 1
ATOM 1279 C C . ASN A 1 162 ? 6.206 6.551 -25.001 1.00 80.44 162 ASN A C 1
ATOM 1281 O O . ASN A 1 162 ? 6.557 6.753 -26.164 1.00 80.44 162 ASN A O 1
ATOM 1285 N N . MET A 1 163 ? 5.039 5.972 -24.707 1.00 65.62 163 MET A N 1
ATOM 1286 C CA . MET A 1 163 ? 4.159 5.373 -25.723 1.00 65.62 163 MET A CA 1
ATOM 1287 C C . MET A 1 163 ? 3.627 6.362 -26.767 1.00 65.62 163 MET A C 1
ATOM 1289 O O . MET A 1 163 ? 3.238 5.953 -27.861 1.00 65.62 163 MET A O 1
ATOM 1293 N N . ILE A 1 164 ? 3.620 7.660 -26.462 1.00 62.75 164 ILE A N 1
ATOM 1294 C CA . ILE A 1 164 ? 3.114 8.697 -27.355 1.00 62.75 164 ILE A CA 1
ATOM 1295 C C . ILE A 1 164 ? 4.288 9.576 -27.795 1.00 62.75 164 ILE A C 1
ATOM 1297 O O . ILE A 1 164 ? 4.663 10.533 -27.135 1.00 62.75 164 ILE A O 1
ATOM 1301 N N . LYS A 1 165 ? 4.889 9.270 -28.948 1.00 52.00 165 LYS A N 1
ATOM 1302 C CA . LYS A 1 165 ? 6.142 9.910 -29.408 1.00 52.00 165 LYS A CA 1
ATOM 1303 C C . LYS A 1 165 ? 6.031 11.405 -29.758 1.00 52.00 165 LYS A C 1
ATOM 1305 O O . LYS A 1 165 ? 7.037 12.023 -30.084 1.00 52.00 165 LYS A O 1
ATOM 1310 N N . LYS A 1 166 ? 4.825 11.988 -29.743 1.00 51.62 166 LYS A N 1
ATOM 1311 C CA . LYS A 1 166 ? 4.549 13.372 -30.178 1.00 51.62 166 LYS A CA 1
ATOM 1312 C C . LYS A 1 166 ? 3.733 14.169 -29.160 1.00 51.62 166 LYS A C 1
ATOM 1314 O O . LYS A 1 166 ? 2.876 14.978 -29.508 1.00 51.62 166 LYS A O 1
ATOM 1319 N N . THR A 1 167 ? 4.010 13.936 -27.882 1.00 51.31 167 THR A N 1
ATOM 1320 C CA . THR A 1 167 ? 3.470 14.712 -26.759 1.00 51.31 167 THR A CA 1
ATOM 1321 C C . THR A 1 167 ? 4.521 15.616 -26.132 1.00 51.31 167 THR A C 1
ATOM 1323 O O . THR A 1 167 ? 5.707 15.317 -26.135 1.00 51.31 167 THR A O 1
ATOM 1326 N N . ASN A 1 168 ? 4.066 16.725 -25.546 1.00 59.12 168 ASN A N 1
ATOM 1327 C CA . ASN A 1 168 ? 4.903 17.629 -24.754 1.00 59.12 168 ASN A CA 1
ATOM 1328 C C . ASN A 1 168 ? 5.126 17.050 -23.345 1.00 59.12 168 ASN A C 1
ATOM 1330 O O . ASN A 1 168 ? 4.563 17.578 -22.382 1.00 59.12 168 ASN A O 1
ATOM 1334 N N . TYR A 1 169 ? 5.881 15.954 -23.216 1.00 66.62 169 TYR A N 1
ATOM 1335 C CA . TYR A 1 169 ? 6.275 15.458 -21.895 1.00 66.62 169 TYR A CA 1
ATOM 1336 C C . TYR A 1 169 ? 7.061 16.535 -21.148 1.00 66.62 169 TYR A C 1
ATOM 1338 O O . TYR A 1 169 ? 7.879 17.250 -21.734 1.00 66.62 169 TYR A O 1
ATOM 1346 N N . PHE A 1 170 ? 6.813 16.670 -19.846 1.00 72.56 170 PHE A N 1
ATOM 1347 C CA . PHE A 1 170 ? 7.653 17.526 -19.024 1.00 72.56 170 PHE A CA 1
ATOM 1348 C C . PHE A 1 170 ? 9.058 16.952 -19.018 1.00 72.56 170 PHE A C 1
ATOM 1350 O O . PHE A 1 170 ? 9.247 15.777 -18.722 1.00 72.56 170 PHE A O 1
ATOM 1357 N N . SER A 1 171 ? 10.032 17.784 -19.363 1.00 80.88 171 SER A N 1
ATOM 1358 C CA . SER A 1 171 ? 11.430 17.444 -19.158 1.00 80.88 171 SER A CA 1
ATOM 1359 C C . SER A 1 171 ? 11.825 17.823 -17.738 1.00 80.88 171 SER A C 1
ATOM 1361 O O . SER A 1 171 ? 11.389 18.851 -17.209 1.00 80.88 171 SER A O 1
ATOM 1363 N N . PHE A 1 172 ? 12.619 16.971 -17.110 1.00 82.50 172 PHE A N 1
ATOM 1364 C CA . PHE A 1 172 ? 13.109 17.168 -15.758 1.00 82.50 172 PHE A CA 1
ATOM 1365 C C . PHE A 1 172 ? 14.631 17.150 -15.749 1.00 82.50 172 PHE A C 1
ATOM 1367 O O . PHE A 1 172 ? 15.263 16.484 -16.568 1.00 82.50 172 PHE A O 1
ATOM 1374 N N . ASN A 1 173 ? 15.206 17.881 -14.795 1.00 82.44 173 ASN A N 1
ATOM 1375 C CA . ASN A 1 173 ? 16.645 17.907 -14.591 1.00 82.44 173 ASN A CA 1
ATOM 1376 C C . ASN A 1 173 ? 17.111 16.559 -14.030 1.00 82.44 173 ASN A C 1
ATOM 1378 O O . ASN A 1 173 ? 16.777 16.197 -12.894 1.00 82.44 173 ASN A O 1
ATOM 1382 N N . TYR A 1 174 ? 17.908 15.867 -14.829 1.00 80.38 174 TYR A N 1
ATOM 1383 C CA . TYR A 1 174 ? 18.569 14.603 -14.549 1.00 80.38 174 TYR A CA 1
ATOM 1384 C C . TYR A 1 174 ? 20.074 14.852 -14.406 1.00 80.38 174 TYR A C 1
ATOM 1386 O O . TYR A 1 174 ? 20.645 15.659 -15.139 1.00 80.38 174 TYR A O 1
ATOM 1394 N N . THR A 1 175 ? 20.719 14.195 -13.440 1.00 79.81 175 THR A N 1
ATOM 1395 C CA . THR A 1 175 ? 22.180 14.261 -13.282 1.00 79.81 175 THR A CA 1
ATOM 1396 C C . THR A 1 175 ? 22.793 12.995 -13.856 1.00 79.81 175 THR A C 1
ATOM 1398 O O . THR A 1 175 ? 22.541 11.906 -13.344 1.00 79.81 175 THR A O 1
ATOM 1401 N N . ASN A 1 176 ? 23.591 13.145 -14.912 1.00 77.25 176 ASN A N 1
ATOM 1402 C CA . ASN A 1 176 ? 24.224 12.021 -15.591 1.00 77.25 176 ASN A CA 1
ATOM 1403 C C . ASN A 1 176 ? 25.415 11.453 -14.792 1.00 77.25 176 ASN A C 1
ATOM 1405 O O . ASN A 1 176 ? 25.829 11.982 -13.756 1.00 77.25 176 ASN A O 1
ATOM 1409 N N . GLU A 1 177 ? 26.001 10.370 -15.300 1.00 74.81 177 GLU A N 1
ATOM 1410 C CA . GLU A 1 177 ? 27.168 9.706 -14.703 1.00 74.81 177 GLU A CA 1
ATOM 1411 C C . GLU A 1 177 ? 28.403 10.616 -14.548 1.00 74.81 177 GLU A C 1
ATOM 1413 O O . GLU A 1 177 ? 29.223 10.397 -13.656 1.00 74.81 177 GLU A O 1
ATOM 1418 N N . ASN A 1 178 ? 28.504 11.678 -15.355 1.00 80.62 178 ASN A N 1
ATOM 1419 C CA . ASN A 1 178 ? 29.573 12.678 -15.299 1.00 80.62 178 ASN A CA 1
ATOM 1420 C C . ASN A 1 178 ? 29.279 13.825 -14.314 1.00 80.62 178 ASN A C 1
ATOM 1422 O O . ASN A 1 178 ? 30.055 14.775 -14.237 1.00 80.62 178 ASN A O 1
ATOM 1426 N N . GLN A 1 179 ? 28.191 13.734 -13.539 1.00 77.94 179 GLN A N 1
ATOM 1427 C CA . GLN A 1 179 ? 27.699 14.778 -12.630 1.00 77.94 179 GLN A CA 1
ATOM 1428 C C . GLN A 1 179 ? 27.263 16.072 -13.334 1.00 77.94 179 GLN A C 1
ATOM 1430 O O . GLN A 1 179 ? 27.205 17.137 -12.714 1.00 77.94 179 GLN A O 1
ATOM 1435 N N . GLU A 1 180 ? 26.923 15.987 -14.617 1.00 80.31 180 GLU A N 1
ATOM 1436 C CA . GLU A 1 180 ? 26.375 17.104 -15.378 1.00 80.31 180 GLU A CA 1
ATOM 1437 C C . GLU A 1 180 ? 24.845 17.044 -15.349 1.00 80.31 180 GLU A C 1
ATOM 1439 O O . GLU A 1 180 ? 24.241 15.970 -15.396 1.00 80.31 180 GLU A O 1
ATOM 1444 N N . THR A 1 181 ? 24.206 18.209 -15.220 1.00 80.69 181 THR A N 1
ATOM 1445 C CA . THR A 1 181 ? 22.744 18.315 -15.237 1.00 80.69 181 THR A CA 1
ATOM 1446 C C . THR A 1 181 ? 22.257 18.501 -16.665 1.00 80.69 181 THR A C 1
ATOM 1448 O O . THR A 1 181 ? 22.628 19.471 -17.325 1.00 80.69 181 THR A O 1
ATOM 1451 N N . GLU A 1 182 ? 21.383 17.606 -17.103 1.00 85.81 182 GLU A N 1
ATOM 1452 C CA . GLU A 1 182 ? 20.736 17.625 -18.410 1.00 85.81 182 GLU A CA 1
ATOM 1453 C C . GLU A 1 182 ? 19.213 17.554 -18.250 1.00 85.81 182 GLU A C 1
ATOM 1455 O O . GLU A 1 182 ? 18.698 17.133 -17.214 1.00 85.81 182 GLU A O 1
ATOM 1460 N N . GLU A 1 183 ? 18.478 17.964 -19.281 1.00 85.88 183 GLU A N 1
ATOM 1461 C CA . GLU A 1 183 ? 17.028 17.784 -19.334 1.00 85.88 183 GLU A CA 1
ATOM 1462 C C . GLU A 1 183 ? 16.698 16.462 -20.035 1.00 85.88 183 GLU A C 1
ATOM 1464 O O . GLU A 1 183 ? 17.133 16.220 -21.160 1.00 85.88 183 GLU A O 1
ATOM 1469 N N . ALA A 1 184 ? 15.902 15.618 -19.380 1.00 87.94 184 ALA A N 1
ATOM 1470 C CA . ALA A 1 184 ? 15.388 14.378 -19.952 1.00 87.94 184 ALA A CA 1
ATOM 1471 C C . ALA A 1 184 ? 13.866 14.312 -19.810 1.00 87.94 184 ALA A C 1
ATOM 1473 O O . ALA A 1 184 ? 13.302 14.797 -18.825 1.00 87.94 184 ALA A O 1
ATOM 1474 N N . GLU A 1 185 ? 13.193 13.703 -20.788 1.00 87.69 185 GLU A N 1
ATOM 1475 C CA . GLU A 1 185 ? 11.740 13.541 -20.753 1.00 87.69 185 GLU A CA 1
ATOM 1476 C C . GLU A 1 185 ? 11.308 12.731 -19.531 1.00 87.69 185 GLU A C 1
ATOM 1478 O O . GLU A 1 185 ? 11.868 11.677 -19.225 1.00 87.69 185 GLU A O 1
ATOM 1483 N N . GLY A 1 186 ? 10.284 13.220 -18.842 1.00 88.00 186 GLY A N 1
ATOM 1484 C CA . GLY A 1 186 ? 9.618 12.515 -17.767 1.00 88.00 186 GLY A CA 1
ATOM 1485 C C . GLY A 1 186 ? 8.884 11.276 -18.266 1.00 88.00 186 GLY A C 1
ATOM 1486 O O . GLY A 1 186 ? 8.321 11.270 -19.363 1.00 88.00 186 GLY A O 1
ATOM 1487 N N . ILE A 1 187 ? 8.849 10.245 -17.427 1.00 89.44 187 ILE A N 1
ATOM 1488 C CA . ILE A 1 187 ? 8.073 9.025 -17.679 1.00 89.44 187 ILE A CA 1
ATOM 1489 C C . ILE A 1 187 ? 6.777 9.027 -16.869 1.00 89.44 187 ILE A C 1
ATOM 1491 O O . ILE A 1 187 ? 6.676 9.662 -15.821 1.00 89.44 187 ILE A O 1
ATOM 1495 N N . THR A 1 188 ? 5.769 8.316 -17.357 1.00 84.44 188 THR A N 1
ATOM 1496 C CA . THR A 1 188 ? 4.392 8.292 -16.846 1.00 84.44 188 THR A CA 1
ATOM 1497 C C . THR A 1 188 ? 3.918 6.862 -16.608 1.00 84.44 188 THR A C 1
ATOM 1499 O O . THR A 1 188 ? 4.622 5.900 -16.908 1.00 84.44 188 THR A O 1
ATOM 1502 N N . MET A 1 189 ? 2.690 6.707 -16.114 1.00 82.12 189 MET A N 1
ATOM 1503 C CA . MET A 1 189 ? 2.024 5.406 -15.975 1.00 82.12 189 MET A CA 1
ATOM 1504 C C . MET A 1 189 ? 1.908 4.595 -17.277 1.00 82.12 189 MET A C 1
ATOM 1506 O O . MET A 1 189 ? 1.718 3.383 -17.204 1.00 82.12 189 MET A O 1
ATOM 1510 N N . LEU A 1 190 ? 2.028 5.234 -18.446 1.00 77.31 190 LEU A N 1
ATOM 1511 C CA . LEU A 1 190 ? 2.030 4.555 -19.746 1.00 77.31 190 LEU A CA 1
ATOM 1512 C C . LEU A 1 190 ? 3.422 4.273 -20.301 1.00 77.31 190 LEU A C 1
ATOM 1514 O O . LEU A 1 190 ? 3.525 3.660 -21.359 1.00 77.31 190 LEU A O 1
ATOM 1518 N N . SER A 1 191 ? 4.480 4.749 -19.655 1.00 84.94 191 SER A N 1
ATOM 1519 C CA . SER A 1 191 ? 5.834 4.503 -20.137 1.00 84.94 191 SER A CA 1
ATOM 1520 C C . SER A 1 191 ? 6.209 3.046 -19.915 1.00 84.94 191 SER A C 1
ATOM 1522 O O . SER A 1 191 ? 5.766 2.402 -18.961 1.00 84.94 191 SER A O 1
ATOM 1524 N N . MET A 1 192 ? 7.019 2.509 -20.817 1.00 85.94 192 MET A N 1
ATOM 1525 C CA . MET A 1 192 ? 7.336 1.089 -20.857 1.00 85.94 192 MET A CA 1
ATOM 1526 C C . MET A 1 192 ? 8.842 0.935 -20.990 1.00 85.94 192 MET A C 1
ATOM 1528 O O . MET A 1 192 ? 9.474 1.646 -21.764 1.00 85.94 192 MET A O 1
ATOM 1532 N N . LEU A 1 193 ? 9.424 0.015 -20.229 1.00 91.00 193 LEU A N 1
ATOM 1533 C CA . LEU A 1 193 ? 10.843 -0.296 -20.324 1.00 91.00 193 LEU A CA 1
ATOM 1534 C C . LEU A 1 193 ? 11.018 -1.698 -20.885 1.00 91.00 193 LEU A C 1
ATOM 1536 O O . LEU A 1 193 ? 10.488 -2.675 -20.346 1.00 91.00 193 LEU A O 1
ATOM 1540 N N . PHE A 1 194 ? 11.776 -1.799 -21.971 1.00 88.50 194 PHE A N 1
ATOM 1541 C CA . PHE A 1 194 ? 12.063 -3.079 -22.587 1.00 88.50 194 PHE A CA 1
ATOM 1542 C C . PHE A 1 194 ? 13.235 -3.762 -21.880 1.00 88.50 194 PHE A C 1
ATOM 1544 O O . PHE A 1 194 ? 14.347 -3.247 -21.798 1.00 88.50 194 PHE A O 1
ATOM 1551 N N . CYS A 1 195 ? 12.988 -4.967 -21.378 1.00 90.94 195 CYS A N 1
ATOM 1552 C CA . CYS A 1 195 ? 14.046 -5.874 -20.975 1.00 90.94 195 CYS A CA 1
ATOM 1553 C C . CYS A 1 195 ? 14.476 -6.665 -22.205 1.00 90.94 195 CYS A C 1
ATOM 1555 O O . CYS A 1 195 ? 13.687 -7.447 -22.738 1.00 90.94 195 CYS A O 1
ATOM 1557 N N . SER A 1 196 ? 15.737 -6.543 -22.619 1.00 88.06 196 SER A N 1
ATOM 1558 C CA . SER A 1 196 ? 16.256 -7.171 -23.844 1.00 88.06 196 SER A CA 1
ATOM 1559 C C . SER A 1 196 ? 16.236 -8.708 -23.807 1.00 88.06 196 SER A C 1
ATOM 1561 O O . SER A 1 196 ? 16.437 -9.359 -24.826 1.00 88.06 196 SER A O 1
ATOM 1563 N N . HIS A 1 197 ? 15.961 -9.310 -22.646 1.00 89.62 197 HIS A N 1
ATOM 1564 C CA . HIS A 1 197 ? 15.627 -10.732 -22.517 1.00 89.62 197 HIS A CA 1
ATOM 1565 C C . HIS A 1 197 ? 14.147 -11.038 -22.868 1.00 89.62 197 HIS A C 1
ATOM 1567 O O . HIS A 1 197 ? 13.661 -12.139 -22.642 1.00 89.62 197 HIS A O 1
ATOM 1573 N N . GLY A 1 198 ? 13.397 -10.084 -23.423 1.00 83.88 198 GLY A N 1
ATOM 1574 C CA . GLY A 1 198 ? 12.042 -10.272 -23.955 1.00 83.88 198 GLY A CA 1
ATOM 1575 C C . GLY A 1 198 ? 10.904 -9.944 -22.988 1.00 83.88 198 GLY A C 1
ATOM 1576 O O . GLY A 1 198 ? 9.784 -10.411 -23.198 1.00 83.88 198 GLY A O 1
ATOM 1577 N N . GLY A 1 199 ? 11.186 -9.190 -21.924 1.00 84.69 199 GLY A N 1
ATOM 1578 C CA . GLY A 1 199 ? 10.183 -8.741 -20.959 1.00 84.69 199 GLY A CA 1
ATOM 1579 C C . GLY A 1 199 ? 9.822 -7.275 -21.137 1.00 84.69 199 GLY A C 1
ATOM 1580 O O . GLY A 1 199 ? 10.643 -6.478 -21.578 1.00 84.69 199 GLY A O 1
ATOM 1581 N N . LEU A 1 200 ? 8.606 -6.921 -20.752 1.00 86.50 200 LEU A N 1
ATOM 1582 C CA . LEU A 1 200 ? 8.091 -5.565 -20.801 1.00 86.50 200 LEU A CA 1
ATOM 1583 C C . LEU A 1 200 ? 7.759 -5.105 -19.390 1.00 86.50 200 LEU A C 1
ATOM 1585 O O . LEU A 1 200 ? 6.885 -5.673 -18.729 1.00 86.50 200 LEU A O 1
ATOM 1589 N N . ILE A 1 201 ? 8.501 -4.107 -18.923 1.00 89.94 201 ILE A N 1
ATOM 1590 C CA . ILE A 1 201 ? 8.355 -3.548 -17.587 1.00 89.94 201 ILE A CA 1
ATOM 1591 C C . ILE A 1 201 ? 7.408 -2.357 -17.662 1.00 89.94 201 ILE A C 1
ATOM 1593 O O . ILE A 1 201 ? 7.644 -1.418 -18.421 1.00 89.94 201 ILE A O 1
ATOM 1597 N N . THR A 1 202 ? 6.346 -2.392 -16.860 1.00 82.81 202 THR A N 1
ATOM 1598 C CA . THR A 1 202 ? 5.333 -1.335 -16.813 1.00 82.81 202 THR A CA 1
ATOM 1599 C C . THR A 1 202 ? 5.055 -0.884 -15.378 1.00 82.81 202 THR A C 1
ATOM 1601 O O . THR A 1 202 ? 5.177 -1.681 -14.433 1.00 82.81 202 THR A O 1
ATOM 1604 N N . PRO A 1 203 ? 4.644 0.377 -15.181 1.00 87.56 203 PRO A N 1
ATOM 1605 C CA . PRO A 1 203 ? 4.210 0.869 -13.884 1.00 87.56 203 PRO A CA 1
ATOM 1606 C C . PRO A 1 203 ? 2.907 0.208 -13.433 1.00 87.56 203 PRO A C 1
ATOM 1608 O O . PRO A 1 203 ? 1.975 0.000 -14.204 1.00 87.56 203 PRO A O 1
ATOM 1611 N N . VAL A 1 204 ? 2.836 -0.095 -12.142 1.00 79.69 204 VAL A N 1
ATOM 1612 C CA . VAL A 1 204 ? 1.614 -0.465 -11.413 1.00 79.69 204 VAL A CA 1
ATOM 1613 C C . VAL A 1 204 ? 1.115 0.727 -10.597 1.00 79.69 204 VAL A C 1
ATOM 1615 O O . VAL A 1 204 ? -0.084 0.884 -10.388 1.00 79.69 204 VAL A O 1
ATOM 1618 N N . THR A 1 205 ? 2.028 1.582 -10.127 1.00 82.62 205 THR A N 1
ATOM 1619 C CA . THR A 1 205 ? 1.713 2.837 -9.435 1.00 82.62 205 THR A CA 1
ATOM 1620 C C . THR A 1 205 ? 2.679 3.933 -9.866 1.00 82.62 205 THR A C 1
ATOM 1622 O O . THR A 1 205 ? 3.820 3.636 -10.214 1.00 82.62 205 THR A O 1
ATOM 1625 N N . SER A 1 206 ? 2.266 5.200 -9.758 1.00 85.44 206 SER A N 1
ATOM 1626 C CA . SER A 1 206 ? 3.129 6.337 -10.109 1.00 85.44 206 SER A CA 1
ATOM 1627 C C . SER A 1 206 ? 4.161 6.682 -9.036 1.00 85.44 206 SER A C 1
ATOM 1629 O O . SER A 1 206 ? 5.034 7.510 -9.252 1.00 85.44 206 SER A O 1
ATOM 1631 N N . GLY A 1 207 ? 4.060 6.085 -7.847 1.00 81.56 207 GLY A N 1
ATOM 1632 C CA . GLY A 1 207 ? 4.867 6.467 -6.683 1.00 81.56 207 GLY A CA 1
ATOM 1633 C C . GLY A 1 207 ? 4.363 7.725 -5.967 1.00 81.56 207 GLY A C 1
ATOM 1634 O O . GLY A 1 207 ? 4.675 7.914 -4.798 1.00 81.56 207 GLY A O 1
ATOM 1635 N N . GLN A 1 208 ? 3.485 8.520 -6.587 1.00 76.19 208 GLN A N 1
ATOM 1636 C CA . GLN A 1 208 ? 2.978 9.782 -6.030 1.00 76.19 208 GLN A CA 1
ATOM 1637 C C . GLN A 1 208 ? 1.878 9.611 -4.954 1.00 76.19 208 GLN A C 1
ATOM 1639 O O . GLN A 1 208 ? 1.113 10.535 -4.680 1.00 76.19 208 GLN A O 1
ATOM 1644 N N . ARG A 1 209 ? 1.758 8.427 -4.327 1.00 63.16 209 ARG A N 1
ATOM 1645 C CA . ARG A 1 209 ? 0.642 8.069 -3.420 1.00 63.16 209 ARG A CA 1
ATOM 1646 C C . ARG A 1 209 ? 0.407 9.083 -2.296 1.00 63.16 209 ARG A C 1
ATOM 1648 O O . ARG A 1 209 ? -0.742 9.319 -1.939 1.00 63.16 209 ARG A O 1
ATOM 1655 N N . ARG A 1 210 ? 1.467 9.695 -1.758 1.00 57.56 210 ARG A N 1
ATOM 1656 C CA . ARG A 1 210 ? 1.366 10.677 -0.664 1.00 57.56 210 ARG A CA 1
ATOM 1657 C C . ARG A 1 210 ? 0.611 11.945 -1.061 1.00 57.56 210 ARG A C 1
ATOM 1659 O O . ARG A 1 210 ? -0.121 12.483 -0.240 1.00 57.56 210 ARG A O 1
ATOM 1666 N N . TYR A 1 211 ? 0.758 12.402 -2.303 1.00 54.72 211 TYR A N 1
ATOM 1667 C CA . TYR A 1 211 ? 0.116 13.629 -2.770 1.00 54.72 211 TYR A CA 1
ATOM 1668 C C . TYR A 1 211 ? -1.377 13.438 -3.036 1.00 54.72 211 TYR A C 1
ATOM 1670 O O . TYR A 1 211 ? -2.182 14.231 -2.554 1.00 54.72 211 TYR A O 1
ATOM 1678 N N . TYR A 1 212 ? -1.751 12.347 -3.718 1.00 56.44 212 TYR A N 1
ATOM 1679 C CA . TYR A 1 212 ? -3.159 11.997 -3.934 1.00 56.44 212 TYR A CA 1
ATOM 1680 C C . TYR A 1 212 ? -3.931 11.944 -2.621 1.00 56.44 212 TYR A C 1
ATOM 1682 O O . TYR A 1 212 ? -5.002 12.512 -2.519 1.00 56.44 212 TYR A O 1
ATOM 1690 N N . LYS A 1 213 ? -3.320 11.372 -1.584 1.00 62.50 213 LYS A N 1
ATOM 1691 C CA . LYS A 1 213 ? -3.952 11.170 -0.279 1.00 62.50 213 LYS A CA 1
ATOM 1692 C C . LYS A 1 213 ? -4.051 12.432 0.558 1.00 62.50 213 LYS A C 1
ATOM 1694 O O . LYS A 1 213 ? -5.010 12.581 1.303 1.00 62.50 213 LYS A O 1
ATOM 1699 N N . GLN A 1 214 ? -3.080 13.336 0.437 1.00 64.75 214 GLN A N 1
ATOM 1700 C CA . GLN A 1 214 ? -3.165 14.655 1.055 1.00 64.75 214 GLN A CA 1
ATOM 1701 C C . GLN A 1 214 ? -4.294 15.469 0.415 1.00 64.75 214 GLN A C 1
ATOM 1703 O O . GLN A 1 214 ? -5.095 16.058 1.131 1.00 64.75 214 GLN A O 1
ATOM 1708 N N . ARG A 1 215 ? -4.400 15.434 -0.917 1.00 67.31 215 ARG A N 1
ATOM 1709 C CA . ARG A 1 215 ? -5.479 16.093 -1.653 1.00 67.31 215 ARG A CA 1
ATOM 1710 C C . ARG A 1 215 ? -6.844 15.460 -1.368 1.00 67.31 215 ARG A C 1
ATOM 1712 O O . ARG A 1 215 ? -7.770 16.190 -1.056 1.00 67.31 215 ARG A O 1
ATOM 1719 N N . ASP A 1 216 ? -6.947 14.132 -1.408 1.00 67.75 216 ASP A N 1
ATOM 1720 C CA . ASP A 1 216 ? -8.154 13.375 -1.051 1.00 67.75 216 ASP A CA 1
ATOM 1721 C C . ASP A 1 216 ? -8.614 13.729 0.365 1.00 67.75 216 ASP A C 1
ATOM 1723 O O . ASP A 1 216 ? -9.774 14.046 0.583 1.00 67.75 216 ASP A O 1
ATOM 1727 N N . LYS A 1 217 ? -7.682 13.753 1.325 1.00 76.25 217 LYS A N 1
ATOM 1728 C CA . LYS A 1 217 ? -7.950 14.172 2.701 1.00 76.25 217 LYS A CA 1
ATOM 1729 C C . LYS A 1 217 ? -8.447 15.618 2.770 1.00 76.25 217 LYS A C 1
ATOM 1731 O O . LYS A 1 217 ? -9.380 15.896 3.514 1.00 76.25 217 LYS A O 1
ATOM 1736 N N . GLU A 1 218 ? -7.805 16.543 2.061 1.00 78.00 218 GLU A N 1
ATOM 1737 C CA . GLU A 1 218 ? -8.200 17.956 2.035 1.00 78.00 218 GLU A CA 1
ATOM 1738 C C . GLU A 1 218 ? -9.591 18.150 1.415 1.00 78.00 218 GLU A C 1
ATOM 1740 O O . GLU A 1 218 ? -10.392 18.905 1.965 1.00 78.00 218 GLU A O 1
ATOM 1745 N N . GLU A 1 219 ? -9.894 17.442 0.323 1.00 75.38 219 GLU A N 1
ATOM 1746 C CA . GLU A 1 219 ? -11.214 17.411 -0.318 1.00 75.38 219 GLU A CA 1
ATOM 1747 C C . GLU A 1 219 ? -12.266 16.810 0.632 1.00 75.38 219 GLU A C 1
ATOM 1749 O O . GLU A 1 219 ? -13.275 17.458 0.902 1.00 75.38 219 GLU A O 1
ATOM 1754 N N . ASP A 1 220 ? -11.992 15.658 1.251 1.00 80.19 220 ASP A N 1
ATOM 1755 C CA . ASP A 1 220 ? -12.899 14.989 2.194 1.00 80.19 220 ASP A CA 1
ATOM 1756 C C . ASP A 1 220 ? -13.219 15.857 3.422 1.00 80.19 220 ASP A C 1
ATOM 1758 O O . ASP A 1 220 ? -14.364 15.914 3.880 1.00 80.19 220 ASP A O 1
ATOM 1762 N N . ILE A 1 221 ? -12.215 16.560 3.961 1.00 83.69 221 ILE A N 1
ATOM 1763 C CA . ILE A 1 221 ? -12.392 17.497 5.079 1.00 83.69 221 ILE A CA 1
ATOM 1764 C C . ILE A 1 221 ? -13.199 18.720 4.633 1.00 83.69 221 ILE A C 1
ATOM 1766 O O . ILE A 1 221 ? -14.061 19.186 5.381 1.00 83.69 221 ILE A O 1
ATOM 1770 N N . ALA A 1 222 ? -12.947 19.245 3.429 1.00 79.31 222 ALA A N 1
ATOM 1771 C CA . ALA A 1 222 ? -13.703 20.369 2.879 1.00 79.31 222 ALA A CA 1
ATOM 1772 C C . ALA A 1 222 ? -15.176 20.006 2.619 1.00 79.31 222 ALA A C 1
ATOM 1774 O O . ALA A 1 222 ? -16.058 20.842 2.822 1.00 79.31 222 ALA A O 1
ATOM 1775 N N . GLU A 1 223 ? -15.445 18.760 2.227 1.00 82.81 223 GLU A N 1
ATOM 1776 C CA . GLU A 1 223 ? -16.790 18.197 2.066 1.00 82.81 223 GLU A CA 1
ATOM 1777 C C . GLU A 1 223 ? -17.437 17.786 3.399 1.00 82.81 223 GLU A C 1
ATOM 1779 O O . GLU A 1 223 ? -18.641 17.527 3.459 1.00 82.81 223 GLU A O 1
ATOM 1784 N N . GLY A 1 224 ? -16.666 17.778 4.489 1.00 82.19 224 GLY A N 1
ATOM 1785 C CA . GLY A 1 224 ? -17.151 17.474 5.831 1.00 82.19 224 GLY A CA 1
ATOM 1786 C C . GLY A 1 224 ? -17.402 15.987 6.084 1.00 82.19 224 GLY A C 1
ATOM 1787 O O . GLY A 1 224 ? -18.165 15.663 6.995 1.00 82.19 224 GLY A O 1
ATOM 1788 N N . LEU A 1 225 ? -16.773 15.085 5.318 1.00 83.69 225 LEU A N 1
ATOM 1789 C CA . LEU A 1 225 ? -16.866 13.635 5.538 1.00 83.69 225 LEU A CA 1
ATOM 1790 C C . LEU A 1 225 ? -16.302 13.234 6.906 1.00 83.69 225 LEU A C 1
ATOM 1792 O O . LEU A 1 225 ? -16.857 12.373 7.590 1.00 83.69 225 LEU A O 1
ATOM 1796 N N . TYR A 1 226 ? -15.211 13.877 7.315 1.00 88.00 226 TYR A N 1
ATOM 1797 C CA . TYR A 1 226 ? -14.587 13.721 8.624 1.00 88.00 226 TYR A CA 1
ATOM 1798 C C . TYR A 1 226 ? -13.730 14.945 8.964 1.00 88.00 226 TYR A C 1
ATOM 1800 O O . TYR A 1 226 ? -13.445 15.789 8.116 1.00 88.00 226 TYR A O 1
ATOM 1808 N N . THR A 1 227 ? -13.311 15.053 10.226 1.00 92.19 227 THR A N 1
ATOM 1809 C CA . THR A 1 227 ? -12.413 16.127 10.670 1.00 92.19 227 THR A CA 1
ATOM 1810 C C . THR A 1 227 ? -10.947 15.716 10.550 1.00 92.19 227 THR A C 1
ATOM 1812 O O . THR A 1 227 ? -10.613 14.534 10.644 1.00 92.19 227 THR A O 1
ATOM 1815 N N . ASP A 1 228 ? -10.054 16.700 10.403 1.00 91.69 228 ASP A N 1
ATOM 1816 C CA . ASP A 1 228 ? -8.602 16.476 10.464 1.00 91.69 228 ASP A CA 1
ATOM 1817 C C . ASP A 1 228 ? -8.198 15.755 11.761 1.00 91.69 228 ASP A C 1
ATOM 1819 O O . ASP A 1 228 ? -7.418 14.805 11.752 1.00 91.69 228 ASP A O 1
ATOM 1823 N N . GLU A 1 229 ? -8.820 16.150 12.874 1.00 93.31 229 GLU A N 1
ATOM 1824 C CA . GLU A 1 229 ? -8.572 15.557 14.182 1.00 93.31 229 GLU A CA 1
ATOM 1825 C C . GLU A 1 229 ? -8.983 14.077 14.223 1.00 93.31 229 GLU A C 1
ATOM 1827 O O . GLU A 1 229 ? -8.192 13.239 14.658 1.00 93.31 229 GLU A O 1
ATOM 1832 N N . ASP A 1 230 ? -10.176 13.726 13.741 1.00 94.88 230 ASP A N 1
ATOM 1833 C CA . ASP A 1 230 ? -10.630 12.331 13.671 1.00 94.88 230 ASP A CA 1
ATOM 1834 C C . ASP A 1 230 ? -9.744 11.480 12.753 1.00 94.88 230 ASP A C 1
ATOM 1836 O O . ASP A 1 230 ? -9.428 10.335 13.088 1.00 94.88 230 ASP A O 1
ATOM 1840 N N . PHE A 1 231 ? -9.291 12.050 11.634 1.00 93.94 231 PHE A N 1
ATOM 1841 C CA . PHE A 1 231 ? -8.381 11.385 10.708 1.00 93.94 231 PHE A CA 1
ATOM 1842 C C . PHE A 1 231 ? -7.044 11.035 11.373 1.00 93.94 231 PHE A C 1
ATOM 1844 O O . PHE A 1 231 ? -6.601 9.886 11.320 1.00 93.94 231 PHE A O 1
ATOM 1851 N N . GLU A 1 232 ? -6.406 11.993 12.050 1.00 93.56 232 GLU A N 1
ATOM 1852 C CA . GLU A 1 232 ? -5.134 11.751 12.739 1.00 93.56 232 GLU A CA 1
ATOM 1853 C C . GLU A 1 232 ? -5.268 10.722 13.868 1.00 93.56 232 GLU A C 1
ATOM 1855 O O . GLU A 1 232 ? -4.382 9.880 14.053 1.00 93.56 232 GLU A O 1
ATOM 1860 N N . HIS A 1 233 ? -6.384 10.756 14.602 1.00 96.19 233 HIS A N 1
ATOM 1861 C CA . HIS A 1 233 ? -6.684 9.786 15.653 1.00 96.19 233 HIS A CA 1
ATOM 1862 C C . HIS A 1 233 ? -6.880 8.377 15.086 1.00 96.19 233 HIS A C 1
ATOM 1864 O O . HIS A 1 233 ? -6.370 7.412 15.668 1.00 96.19 233 HIS A O 1
ATOM 1870 N N . LEU A 1 234 ? -7.557 8.253 13.940 1.00 96.12 234 LEU A N 1
ATOM 1871 C CA . LEU A 1 234 ? -7.700 6.981 13.241 1.00 96.12 234 LEU A CA 1
ATOM 1872 C C . LEU A 1 234 ? -6.327 6.448 12.825 1.00 96.12 234 LEU A C 1
ATOM 1874 O O . LEU A 1 234 ? -5.939 5.373 13.273 1.00 96.12 234 LEU A O 1
ATOM 1878 N N . VAL A 1 235 ? -5.554 7.220 12.054 1.00 94.44 235 VAL A N 1
ATOM 1879 C CA . VAL A 1 235 ? -4.239 6.804 11.532 1.00 94.44 235 VAL A CA 1
ATOM 1880 C C . VAL A 1 235 ? -3.287 6.383 12.655 1.00 94.44 235 VAL A C 1
ATOM 1882 O O . VAL A 1 235 ? -2.656 5.327 12.564 1.00 94.44 235 VAL A O 1
ATOM 1885 N N . ALA A 1 236 ? -3.207 7.161 13.740 1.00 94.56 236 ALA A N 1
ATOM 1886 C CA . ALA A 1 236 ? -2.366 6.827 14.889 1.00 94.56 236 ALA A CA 1
ATOM 1887 C C . ALA A 1 236 ? -2.793 5.525 15.581 1.00 94.56 236 ALA A C 1
ATOM 1889 O O . ALA A 1 236 ? -1.941 4.781 16.067 1.00 94.56 236 ALA A O 1
ATOM 1890 N N . THR A 1 237 ? -4.095 5.235 15.609 1.00 95.75 237 THR A N 1
ATOM 1891 C CA . THR A 1 237 ? -4.621 3.983 16.163 1.00 95.75 237 THR A CA 1
ATOM 1892 C C . THR A 1 237 ? -4.319 2.809 15.235 1.00 95.75 237 THR A C 1
ATOM 1894 O O . THR A 1 237 ? -3.782 1.801 15.689 1.00 95.75 237 THR A O 1
ATOM 1897 N N . LEU A 1 238 ? -4.565 2.948 13.927 1.00 95.50 238 LEU A N 1
ATOM 1898 C CA . LEU A 1 238 ? -4.318 1.886 12.944 1.00 95.50 238 LEU A CA 1
ATOM 1899 C C . LEU A 1 238 ? -2.848 1.456 12.916 1.00 95.50 238 LEU A C 1
ATOM 1901 O O . LEU A 1 238 ? -2.563 0.261 12.971 1.00 95.50 238 LEU A O 1
ATOM 1905 N N . ALA A 1 239 ? -1.924 2.422 12.902 1.00 93.19 239 ALA A N 1
ATOM 1906 C CA . ALA A 1 239 ? -0.484 2.163 12.928 1.00 93.19 239 ALA A CA 1
ATOM 1907 C C . ALA A 1 239 ? -0.014 1.475 14.225 1.00 93.19 239 ALA A C 1
ATOM 1909 O O . ALA A 1 239 ? 1.015 0.802 14.239 1.00 93.19 239 ALA A O 1
ATOM 1910 N N . GLY A 1 240 ? -0.742 1.664 15.329 1.00 92.50 240 GLY A N 1
ATOM 1911 C CA . GLY A 1 240 ? -0.423 1.060 16.620 1.00 92.50 240 GLY A CA 1
ATOM 1912 C C . GLY A 1 240 ? -1.031 -0.329 16.836 1.00 92.50 240 GLY A C 1
ATOM 1913 O O . GLY A 1 240 ? -0.445 -1.134 17.557 1.00 92.50 240 GLY A O 1
ATOM 1914 N N . GLU A 1 241 ? -2.194 -0.605 16.245 1.00 93.19 241 GLU A N 1
ATOM 1915 C CA . GLU A 1 241 ? -3.002 -1.806 16.523 1.00 93.19 241 GLU A CA 1
ATOM 1916 C C . GLU A 1 241 ? -2.879 -2.899 15.452 1.00 93.19 241 GLU A C 1
ATOM 1918 O O . GLU A 1 241 ? -3.280 -4.046 15.667 1.00 93.19 241 GLU A O 1
ATOM 1923 N N . ALA A 1 242 ? -2.322 -2.582 14.283 1.00 92.06 242 ALA A N 1
ATOM 1924 C CA . ALA A 1 242 ? -2.149 -3.545 13.206 1.00 92.06 242 ALA A CA 1
A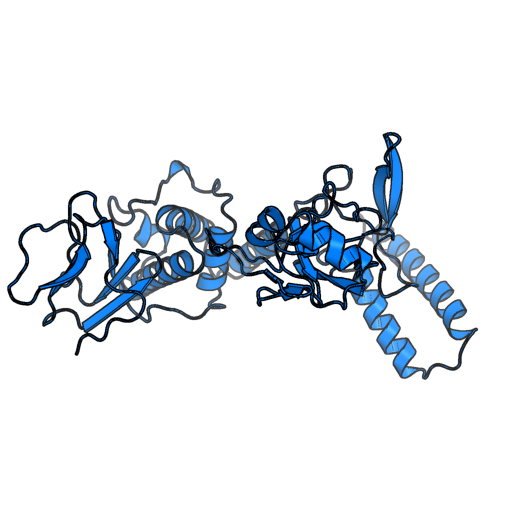TOM 1925 C C . ALA A 1 242 ? -0.864 -3.291 12.409 1.00 92.06 242 ALA A C 1
ATOM 1927 O O . ALA A 1 242 ? -0.421 -2.165 12.235 1.00 92.06 242 ALA A O 1
ATOM 1928 N N . ASN A 1 243 ? -0.279 -4.367 11.882 1.00 87.88 243 ASN A N 1
ATOM 1929 C CA . ASN A 1 243 ? 0.951 -4.341 11.080 1.00 87.88 243 ASN A CA 1
ATOM 1930 C C . ASN A 1 243 ? 0.721 -4.728 9.607 1.00 87.88 243 ASN A C 1
ATOM 1932 O O . ASN A 1 243 ? 1.667 -5.012 8.876 1.00 87.88 243 ASN A O 1
ATOM 1936 N N . SER A 1 244 ? -0.539 -4.802 9.181 1.00 87.81 244 SER A N 1
ATOM 1937 C CA . SER A 1 244 ? -0.928 -5.160 7.819 1.00 87.81 244 SER A CA 1
ATOM 1938 C C . SER A 1 244 ? -2.115 -4.317 7.383 1.00 87.81 244 SER A C 1
ATOM 1940 O O . SER A 1 244 ? -2.977 -4.001 8.201 1.00 87.81 244 SER A O 1
ATOM 1942 N N . TYR A 1 245 ? -2.198 -4.018 6.086 1.00 85.88 245 TYR A N 1
ATOM 1943 C CA . TYR A 1 245 ? -3.299 -3.236 5.522 1.00 85.88 245 TYR A CA 1
ATOM 1944 C C . TYR A 1 245 ? -4.674 -3.834 5.863 1.00 85.88 245 TYR A C 1
ATOM 1946 O O . TYR A 1 245 ? -5.553 -3.133 6.351 1.00 85.88 245 TYR A O 1
ATOM 1954 N N . ARG A 1 246 ? -4.845 -5.157 5.709 1.00 89.56 246 ARG A N 1
ATOM 1955 C CA . ARG A 1 246 ? -6.106 -5.843 6.039 1.00 89.56 246 ARG A CA 1
ATOM 1956 C C . ARG A 1 246 ? -6.460 -5.734 7.527 1.00 89.56 246 ARG A C 1
ATOM 1958 O O . ARG A 1 246 ? -7.623 -5.520 7.857 1.00 89.56 246 ARG A O 1
ATOM 1965 N N . GLY A 1 247 ? -5.473 -5.860 8.417 1.00 92.75 247 GLY A N 1
ATOM 1966 C CA . GLY A 1 247 ? -5.671 -5.657 9.853 1.00 92.75 247 GLY A CA 1
ATOM 1967 C C . GLY A 1 247 ? -6.044 -4.211 10.192 1.00 92.75 247 GLY A C 1
ATOM 1968 O O . GLY A 1 247 ? -6.950 -3.995 10.990 1.00 92.75 247 GLY A O 1
ATOM 1969 N N . MET A 1 248 ? -5.403 -3.232 9.548 1.00 95.81 248 MET A N 1
ATOM 1970 C CA . MET A 1 248 ? -5.707 -1.807 9.716 1.00 95.81 248 MET A CA 1
ATOM 1971 C C . MET A 1 248 ? -7.128 -1.478 9.242 1.00 95.81 248 MET A C 1
ATOM 1973 O O . MET A 1 248 ? -7.862 -0.805 9.955 1.00 95.81 248 MET A O 1
ATOM 1977 N N . VAL A 1 249 ? -7.560 -2.015 8.097 1.00 94.94 249 VAL A N 1
ATOM 1978 C CA . VAL A 1 249 ? -8.947 -1.879 7.618 1.00 94.94 249 VAL A CA 1
ATOM 1979 C C . VAL A 1 249 ? -9.941 -2.467 8.626 1.00 94.94 249 VAL A C 1
ATOM 1981 O O . VAL A 1 249 ? -10.941 -1.829 8.945 1.00 94.94 249 VAL A O 1
ATOM 1984 N N . ALA A 1 250 ? -9.656 -3.651 9.178 1.00 96.50 250 ALA A N 1
ATOM 1985 C CA . ALA A 1 250 ? -10.520 -4.284 10.175 1.00 96.50 250 ALA A CA 1
ATOM 1986 C C . ALA A 1 250 ? -10.641 -3.453 11.467 1.00 96.50 250 ALA A C 1
ATOM 1988 O O . ALA A 1 250 ? -11.750 -3.227 11.945 1.00 96.50 250 ALA A O 1
ATOM 1989 N N . VAL A 1 251 ? -9.523 -2.943 12.002 1.00 97.75 251 VAL A N 1
ATOM 1990 C CA . VAL A 1 251 ? -9.535 -2.038 13.169 1.00 97.75 251 VAL A CA 1
ATOM 1991 C C . VAL A 1 251 ? -10.268 -0.731 12.843 1.00 97.75 251 VAL A C 1
ATOM 1993 O O . VAL A 1 251 ? -11.035 -0.240 13.665 1.00 97.75 251 VAL A O 1
ATOM 1996 N N . GLY A 1 252 ? -10.096 -0.188 11.636 1.00 97.88 252 GLY A N 1
ATOM 1997 C CA . GLY A 1 252 ? -10.794 1.022 11.203 1.00 97.88 252 GLY A CA 1
ATOM 1998 C C . GLY A 1 252 ? -12.311 0.854 11.203 1.00 97.88 252 GLY A C 1
ATOM 1999 O O . GLY A 1 252 ? -13.020 1.680 11.778 1.00 97.88 252 GLY A O 1
ATOM 2000 N N . TYR A 1 253 ? -12.819 -0.241 10.634 1.00 98.38 253 TYR A N 1
ATOM 2001 C CA . TYR A 1 253 ? -14.252 -0.537 10.680 1.00 98.38 253 TYR A CA 1
ATOM 2002 C C . TYR A 1 253 ? -14.760 -0.813 12.092 1.00 98.38 253 TYR A C 1
ATOM 2004 O O . TYR A 1 253 ? -15.873 -0.411 12.421 1.00 98.38 253 TYR A O 1
ATOM 2012 N N . GLU A 1 254 ? -13.955 -1.439 12.949 1.00 98.00 254 GLU A N 1
ATOM 2013 C CA . GLU A 1 254 ? -14.319 -1.661 14.348 1.00 98.00 254 GLU A CA 1
ATOM 2014 C C . GLU A 1 254 ? -14.527 -0.336 15.096 1.00 98.00 254 GLU A C 1
ATOM 2016 O O . GLU A 1 254 ? -15.528 -0.170 15.801 1.00 98.00 254 GLU A O 1
ATOM 2021 N N . ILE A 1 255 ? -13.647 0.642 14.861 1.00 98.12 255 ILE A N 1
ATOM 2022 C CA . ILE A 1 255 ? -13.784 2.008 15.375 1.00 98.12 255 ILE A CA 1
ATOM 2023 C C . ILE A 1 255 ? -15.058 2.661 14.826 1.00 98.12 255 ILE A C 1
ATOM 2025 O O . ILE A 1 255 ? -15.849 3.187 15.609 1.00 98.12 255 ILE A O 1
ATOM 2029 N N . LEU A 1 256 ? -15.314 2.591 13.513 1.00 97.88 256 LEU A N 1
ATOM 2030 C CA . LEU A 1 256 ? -16.528 3.169 12.920 1.00 97.88 256 LEU A CA 1
ATOM 2031 C C . LEU A 1 256 ? -17.816 2.519 13.450 1.00 97.88 256 LEU A C 1
ATOM 2033 O O . LEU A 1 256 ? -18.805 3.214 13.695 1.00 97.88 256 LEU A O 1
ATOM 2037 N N . ASN A 1 257 ? -17.808 1.207 13.691 1.00 97.75 257 ASN A N 1
ATOM 2038 C CA . ASN A 1 257 ? -18.930 0.499 14.303 1.00 97.75 257 ASN A CA 1
ATOM 2039 C C . ASN A 1 257 ? -19.193 1.007 15.727 1.00 97.75 257 ASN A C 1
ATOM 2041 O O . ASN A 1 257 ? -20.349 1.234 16.094 1.00 97.75 257 ASN A O 1
ATOM 2045 N N . ARG A 1 258 ? -18.138 1.246 16.520 1.00 97.62 258 ARG A N 1
ATOM 2046 C CA . ARG A 1 258 ? -18.251 1.869 17.850 1.00 97.62 258 ARG A CA 1
ATOM 2047 C C . ARG A 1 258 ? -18.774 3.303 17.764 1.00 97.62 258 ARG A C 1
ATOM 2049 O O . ARG A 1 258 ? -19.683 3.640 18.518 1.00 97.62 258 ARG A O 1
ATOM 2056 N N . CYS A 1 259 ? -18.278 4.116 16.825 1.00 97.06 259 CYS A N 1
ATOM 2057 C CA . CYS A 1 259 ? -18.778 5.476 16.583 1.00 97.06 259 CYS A CA 1
ATOM 2058 C C . CYS A 1 259 ? -20.286 5.468 16.308 1.00 97.06 259 CYS A C 1
ATOM 2060 O O . CYS A 1 259 ? -21.043 6.205 16.941 1.00 97.06 259 CYS A O 1
ATOM 2062 N N . LYS A 1 260 ? -20.736 4.573 15.417 1.00 96.25 260 LYS A N 1
ATOM 2063 C CA . LYS A 1 260 ? -22.151 4.401 15.066 1.00 96.25 260 LYS A CA 1
ATOM 2064 C C . LYS A 1 260 ? -22.997 3.924 16.247 1.00 96.25 260 LYS A C 1
ATOM 2066 O O . LYS A 1 260 ? -24.101 4.427 16.436 1.00 96.25 260 LYS A O 1
ATOM 2071 N N . ARG A 1 261 ? -22.504 2.955 17.025 1.00 96.00 261 ARG A N 1
ATOM 2072 C CA . ARG A 1 261 ? -23.206 2.407 18.197 1.00 96.00 261 ARG A CA 1
ATOM 2073 C C . ARG A 1 261 ? -23.368 3.453 19.301 1.00 96.00 261 ARG A C 1
ATOM 2075 O O . ARG A 1 261 ? -24.441 3.552 19.887 1.00 96.00 261 ARG A O 1
ATOM 2082 N N . ASP A 1 262 ? -22.309 4.212 19.573 1.00 95.38 262 ASP A N 1
ATOM 2083 C CA . ASP A 1 262 ? -22.225 5.090 20.744 1.00 95.38 262 ASP A CA 1
ATOM 2084 C C . ASP A 1 262 ? -22.574 6.556 20.434 1.00 95.38 262 ASP A C 1
ATOM 2086 O O . ASP A 1 262 ? -22.668 7.362 21.359 1.00 95.38 262 ASP A O 1
ATOM 2090 N N . GLY A 1 263 ? -22.754 6.914 19.157 1.00 95.94 263 GLY A N 1
ATOM 2091 C CA . GLY A 1 263 ? -23.001 8.293 18.724 1.00 95.94 263 GLY A CA 1
ATOM 2092 C C . GLY A 1 263 ? -21.814 9.222 18.994 1.00 95.94 263 GLY A C 1
ATOM 2093 O O . GLY A 1 263 ? -22.012 10.367 19.391 1.00 95.94 263 GLY A O 1
ATOM 2094 N N . LYS A 1 264 ? -20.591 8.706 18.838 1.00 96.31 264 LYS A N 1
ATOM 2095 C CA . LYS A 1 264 ? -19.330 9.384 19.177 1.00 96.31 264 LYS A CA 1
ATOM 2096 C C . LYS A 1 264 ? -18.461 9.612 17.947 1.00 96.31 264 LYS A C 1
ATOM 2098 O O . LYS A 1 264 ? -18.524 8.842 16.992 1.00 96.31 264 LYS A O 1
ATOM 2103 N N . SER A 1 265 ? -17.616 10.635 18.012 1.00 96.56 265 SER A N 1
ATOM 2104 C CA . SER A 1 265 ? -16.519 10.844 17.060 1.00 96.56 265 SER A CA 1
ATOM 2105 C C . SER A 1 265 ? -15.427 9.778 17.210 1.00 96.56 265 SER A C 1
ATOM 2107 O O . SER A 1 265 ? -15.327 9.099 18.239 1.00 96.56 265 SER A O 1
ATOM 2109 N N . ILE A 1 266 ? -14.562 9.657 16.199 1.00 97.06 266 ILE A N 1
ATOM 2110 C CA . ILE A 1 266 ? -13.423 8.729 16.232 1.00 97.06 266 ILE A CA 1
ATOM 2111 C C . ILE A 1 266 ? -12.509 9.082 17.400 1.00 97.06 266 ILE A C 1
ATOM 2113 O O . ILE A 1 266 ? -12.153 8.208 18.194 1.00 97.06 266 ILE A O 1
ATOM 2117 N N . LYS A 1 267 ? -12.195 10.368 17.574 1.00 96.25 267 LYS A N 1
ATOM 2118 C CA . LYS A 1 267 ? -11.425 10.860 18.719 1.00 96.25 267 LYS A CA 1
ATOM 2119 C C . LYS A 1 267 ? -12.007 10.394 20.052 1.00 96.25 267 LYS A C 1
ATOM 2121 O O . LYS A 1 267 ? -11.253 9.930 20.909 1.00 96.25 267 LYS A O 1
ATOM 2126 N N . GLU A 1 268 ? -13.316 10.519 20.253 1.00 96.75 268 GLU A N 1
ATOM 2127 C CA . GLU A 1 268 ? -13.977 10.124 21.502 1.00 96.75 268 GLU A CA 1
ATOM 2128 C C . GLU A 1 268 ? -13.972 8.610 21.739 1.00 96.75 268 GLU A C 1
ATOM 2130 O O . GLU A 1 268 ? -13.974 8.179 22.895 1.00 96.75 268 GLU A O 1
ATOM 2135 N N . VAL A 1 269 ? -13.950 7.807 20.671 1.00 96.75 269 VAL A N 1
ATOM 2136 C CA . VAL A 1 269 ? -13.826 6.345 20.751 1.00 96.75 269 VAL A CA 1
ATOM 2137 C C . VAL A 1 269 ? -12.396 5.921 21.088 1.00 96.75 269 VAL A C 1
ATOM 2139 O O . VAL A 1 269 ? -12.217 5.048 21.940 1.00 96.75 269 VAL A O 1
ATOM 2142 N N . VAL A 1 270 ? -11.378 6.531 20.468 1.00 95.69 270 VAL A N 1
ATOM 2143 C CA . VAL A 1 270 ? -9.989 6.043 20.584 1.00 95.69 270 VAL A CA 1
ATOM 2144 C C . VAL A 1 270 ? -9.190 6.659 21.734 1.00 95.69 270 VAL A C 1
ATOM 2146 O O . VAL A 1 270 ? -8.312 6.010 22.297 1.00 95.69 270 VAL A O 1
ATOM 2149 N N . SER A 1 271 ? -9.498 7.899 22.121 1.00 93.25 271 SER A N 1
ATOM 2150 C CA . SER A 1 271 ? -8.739 8.639 23.143 1.00 93.25 271 SER A CA 1
ATOM 2151 C C . SER A 1 271 ? -8.872 8.142 24.592 1.00 93.25 271 SER A C 1
ATOM 2153 O O . SER A 1 271 ? -7.965 8.428 25.385 1.00 93.25 271 SER A O 1
ATOM 2155 N N . PRO A 1 272 ? -9.962 7.472 25.030 1.00 94.00 272 PRO A N 1
ATOM 2156 C CA . PRO A 1 272 ? -10.065 7.040 26.417 1.00 94.00 272 PRO A CA 1
ATOM 2157 C C . PRO A 1 272 ? -8.976 6.026 26.796 1.00 94.00 272 PRO A C 1
ATOM 2159 O O . PRO A 1 272 ? -8.654 5.091 26.061 1.00 94.00 272 PRO A O 1
ATOM 2162 N N . LYS A 1 273 ? -8.411 6.197 27.996 1.00 89.31 273 LYS A N 1
ATOM 2163 C CA . LYS A 1 273 ? -7.294 5.382 28.488 1.00 89.31 273 LYS A CA 1
ATOM 2164 C C . LYS A 1 273 ? -7.644 3.890 28.469 1.00 89.31 273 LYS A C 1
ATOM 2166 O O . LYS A 1 273 ? -8.609 3.470 29.101 1.00 89.31 273 LYS A O 1
ATOM 2171 N N . GLY A 1 274 ? -6.792 3.097 27.820 1.00 84.50 274 GLY A N 1
ATOM 2172 C CA . GLY A 1 274 ? -6.904 1.638 27.785 1.00 84.50 274 GLY A CA 1
ATOM 2173 C C . GLY A 1 274 ? -7.872 1.084 26.739 1.00 84.50 274 GLY A C 1
ATOM 2174 O O . GLY A 1 274 ? -8.061 -0.127 26.728 1.00 84.50 274 GLY A O 1
ATOM 2175 N N . GLN A 1 275 ? -8.457 1.930 25.880 1.00 88.62 275 GLN A N 1
ATOM 2176 C CA . GLN A 1 275 ? -9.279 1.476 24.750 1.00 88.62 275 GLN A CA 1
ATOM 2177 C C . GLN A 1 275 ? -8.429 0.866 23.637 1.00 88.62 275 GLN A C 1
ATOM 2179 O O . GLN A 1 275 ? -8.703 -0.246 23.200 1.00 88.62 275 GLN A O 1
ATOM 2184 N N . TYR A 1 276 ? -7.375 1.580 23.243 1.00 92.50 276 TYR A N 1
ATOM 2185 C CA . TYR A 1 276 ? -6.401 1.151 22.247 1.00 92.50 276 TYR A CA 1
ATOM 2186 C C . TYR A 1 276 ? -5.011 1.341 22.849 1.00 92.50 276 TYR A C 1
ATOM 2188 O O . TYR A 1 276 ? -4.662 2.423 23.324 1.00 92.50 276 TYR A O 1
ATOM 2196 N N . THR A 1 277 ? -4.243 0.259 22.927 1.00 87.75 277 THR A N 1
ATOM 2197 C CA . THR A 1 277 ? -2.910 0.255 23.551 1.00 87.75 277 THR A CA 1
ATOM 2198 C C . THR A 1 277 ? -1.812 0.732 22.606 1.00 87.75 277 THR A C 1
ATOM 2200 O O . THR A 1 277 ? -0.781 1.224 23.065 1.0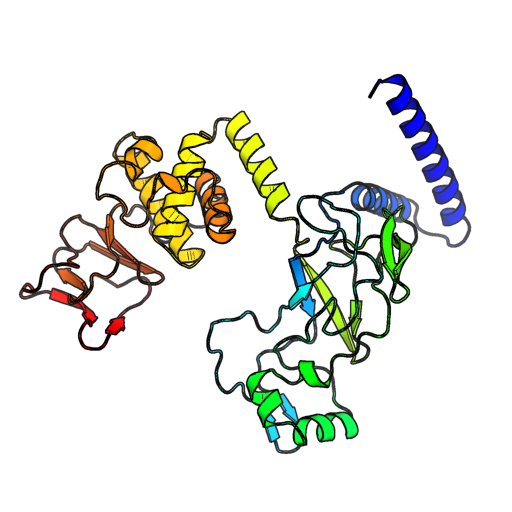0 87.75 277 THR A O 1
ATOM 2203 N N . GLY A 1 278 ? -2.042 0.603 21.301 1.00 85.94 278 GLY A N 1
ATOM 2204 C CA . GLY A 1 278 ? -1.191 1.110 20.238 1.00 85.94 278 GLY A CA 1
ATOM 2205 C C . GLY A 1 278 ? -1.362 2.609 19.994 1.00 85.94 278 GLY A C 1
ATOM 2206 O O . GLY A 1 278 ? -0.430 3.248 19.506 1.00 85.94 278 GLY A O 1
ATOM 2207 N N . PHE A 1 279 ? -2.504 3.189 20.381 1.00 92.50 279 PHE A N 1
ATOM 2208 C CA . PHE A 1 279 ? -2.731 4.627 20.265 1.00 92.50 279 PHE A CA 1
ATOM 2209 C C . PHE A 1 279 ? -1.805 5.419 21.198 1.00 92.50 279 PHE A C 1
ATOM 2211 O O . PHE A 1 279 ? -1.767 5.210 22.414 1.00 92.50 279 PHE A O 1
ATOM 2218 N N . LYS A 1 280 ? -1.083 6.379 20.616 1.00 88.81 280 LYS A N 1
ATOM 2219 C CA . LYS A 1 280 ? -0.161 7.273 21.321 1.00 88.81 280 LYS A CA 1
ATOM 2220 C C . LYS A 1 280 ? -0.367 8.704 20.851 1.00 88.81 280 LYS A C 1
ATOM 2222 O O . LYS A 1 280 ? -0.130 9.021 19.686 1.00 88.81 280 LYS A O 1
ATOM 2227 N N . LYS A 1 281 ? -0.782 9.586 21.763 1.00 88.31 281 LYS A N 1
ATOM 2228 C CA . LYS A 1 281 ? -1.104 10.988 21.449 1.00 88.31 281 LYS A CA 1
ATOM 2229 C C . LYS A 1 281 ? 0.101 11.746 20.884 1.00 88.31 281 LYS A C 1
ATOM 2231 O O . LYS A 1 281 ? -0.050 12.633 20.053 1.00 88.31 281 LYS A O 1
ATOM 2236 N N . GLU A 1 282 ? 1.307 11.387 21.308 1.00 89.19 282 GLU A N 1
ATOM 2237 C CA . GLU A 1 282 ? 2.565 11.959 20.829 1.00 89.19 282 GLU A CA 1
ATOM 2238 C C . GLU A 1 282 ? 2.846 11.706 19.337 1.00 89.19 282 GLU A C 1
ATOM 2240 O O . GLU A 1 282 ? 3.686 12.410 18.761 1.00 89.19 282 GLU A O 1
ATOM 2245 N N . HIS A 1 283 ? 2.153 10.735 18.728 1.00 85.62 283 HIS A N 1
ATOM 2246 C CA . HIS A 1 283 ? 2.279 10.362 17.319 1.00 85.62 283 HIS A CA 1
ATOM 2247 C C . HIS A 1 283 ? 1.275 11.066 16.391 1.00 85.62 283 HIS A C 1
ATOM 2249 O O . HIS A 1 283 ? 1.407 10.936 15.173 1.00 85.62 283 HIS A O 1
ATOM 2255 N N . LEU A 1 284 ? 0.297 11.811 16.923 1.00 88.19 284 LEU A N 1
ATOM 2256 C CA . LEU A 1 284 ? -0.656 12.568 16.100 1.00 88.19 284 LEU A CA 1
ATOM 2257 C C . LEU A 1 284 ? 0.084 13.514 15.142 1.00 88.19 284 LEU A C 1
ATOM 2259 O O . LEU A 1 284 ? 1.065 14.155 15.533 1.00 88.19 284 LEU A O 1
ATOM 2263 N N . GLY A 1 285 ? -0.343 13.521 13.877 1.00 80.38 285 GLY A N 1
ATOM 2264 C CA . GLY A 1 285 ? 0.269 14.290 12.787 1.00 80.38 285 GLY A CA 1
ATOM 2265 C C . GLY A 1 285 ? 1.689 13.862 12.380 1.00 80.38 285 GLY A C 1
ATOM 2266 O O . GLY A 1 285 ? 2.312 14.523 11.553 1.00 80.38 285 GLY A O 1
ATOM 2267 N N . LYS A 1 286 ? 2.242 12.783 12.958 1.00 82.50 286 LYS A N 1
ATOM 2268 C CA . LYS A 1 286 ? 3.639 12.346 12.733 1.00 82.50 286 LYS A CA 1
ATOM 2269 C C . LYS A 1 286 ? 3.776 10.946 12.141 1.00 82.50 286 LYS A C 1
ATOM 2271 O O . LYS A 1 286 ? 4.896 10.498 11.897 1.00 82.50 286 LYS A O 1
ATOM 2276 N N . ILE A 1 287 ? 2.669 10.233 11.950 1.00 78.69 287 ILE A N 1
ATOM 2277 C CA . ILE A 1 287 ? 2.690 8.898 11.354 1.00 78.69 287 ILE A CA 1
ATOM 2278 C C . ILE A 1 287 ? 3.005 9.012 9.861 1.00 78.69 287 ILE A C 1
ATOM 2280 O O . ILE A 1 287 ? 2.292 9.679 9.120 1.00 78.69 287 ILE A O 1
ATOM 2284 N N . SER A 1 288 ? 4.063 8.325 9.429 1.00 74.25 288 SER A N 1
ATOM 2285 C CA . SER A 1 288 ? 4.455 8.182 8.022 1.00 74.25 288 SER A CA 1
ATOM 2286 C C . SER A 1 288 ? 4.172 6.785 7.455 1.00 74.25 288 SER A C 1
ATOM 2288 O O . SER A 1 288 ? 4.608 6.479 6.345 1.00 74.25 288 SER A O 1
ATOM 2290 N N . ASP A 1 289 ? 3.462 5.935 8.208 1.00 80.62 289 ASP A N 1
ATOM 2291 C CA . ASP A 1 289 ? 3.031 4.612 7.748 1.00 80.62 289 ASP A CA 1
ATOM 2292 C C . ASP A 1 289 ? 1.970 4.761 6.652 1.00 80.62 289 ASP A C 1
ATOM 2294 O O . ASP A 1 289 ? 0.817 5.116 6.907 1.00 80.62 289 ASP A O 1
ATOM 2298 N N . GLU A 1 290 ? 2.384 4.479 5.419 1.00 77.88 290 GLU A N 1
ATOM 2299 C CA . GLU A 1 290 ? 1.534 4.587 4.237 1.00 77.88 290 GLU A CA 1
ATOM 2300 C C . GLU A 1 290 ? 0.349 3.619 4.298 1.00 77.88 290 GLU A C 1
ATOM 2302 O O . GLU A 1 290 ? -0.748 3.995 3.913 1.00 77.88 290 GLU A O 1
ATOM 2307 N N . ASN A 1 291 ? 0.499 2.415 4.858 1.00 85.19 291 ASN A N 1
ATOM 2308 C CA . ASN A 1 291 ? -0.628 1.484 4.953 1.00 85.19 291 ASN A CA 1
ATOM 2309 C C . ASN A 1 291 ? -1.698 1.986 5.927 1.00 85.19 291 ASN A C 1
ATOM 2311 O O . ASN A 1 291 ? -2.885 1.790 5.670 1.00 85.19 291 ASN A O 1
ATOM 2315 N N . ALA A 1 292 ? -1.295 2.639 7.021 1.00 90.44 292 ALA A N 1
ATOM 2316 C CA . ALA A 1 292 ? -2.231 3.185 8.002 1.00 90.44 292 ALA A CA 1
ATOM 2317 C C . ALA A 1 292 ? -3.024 4.365 7.424 1.00 90.44 292 ALA A C 1
ATOM 2319 O O . ALA A 1 292 ? -4.241 4.433 7.597 1.00 90.44 292 ALA A O 1
ATOM 2320 N N . ILE A 1 293 ? -2.348 5.257 6.693 1.00 87.00 293 ILE A N 1
ATOM 2321 C CA . ILE A 1 293 ? -2.984 6.367 5.968 1.00 87.00 293 ILE A CA 1
ATOM 2322 C C . ILE A 1 293 ? -3.933 5.816 4.893 1.00 87.00 293 ILE A C 1
ATOM 2324 O O . ILE A 1 293 ? -5.081 6.248 4.799 1.00 87.00 293 ILE A O 1
ATOM 2328 N N . ASP A 1 294 ? -3.485 4.825 4.117 1.00 83.12 294 ASP A N 1
ATOM 2329 C CA . ASP A 1 294 ? -4.271 4.205 3.049 1.00 83.12 294 ASP A CA 1
ATOM 2330 C C . ASP A 1 294 ? -5.528 3.522 3.581 1.00 83.12 294 ASP A C 1
ATOM 2332 O O . ASP A 1 294 ? -6.599 3.657 2.989 1.00 83.12 294 ASP A O 1
ATOM 2336 N N . ALA A 1 295 ? -5.403 2.794 4.688 1.00 90.81 295 ALA A N 1
ATOM 2337 C CA . ALA A 1 295 ? -6.527 2.128 5.321 1.00 90.81 295 ALA A CA 1
ATOM 2338 C C . ALA A 1 295 ? -7.517 3.142 5.906 1.00 90.81 295 ALA A C 1
ATOM 2340 O O . ALA A 1 295 ? -8.718 2.960 5.739 1.00 90.81 295 ALA A O 1
ATOM 2341 N N . ALA A 1 296 ? -7.034 4.217 6.540 1.00 93.38 296 ALA A N 1
ATOM 2342 C CA . ALA A 1 296 ? -7.893 5.258 7.099 1.00 93.38 296 ALA A CA 1
ATOM 2343 C C . ALA A 1 296 ? -8.771 5.911 6.022 1.00 93.38 296 ALA A C 1
ATOM 2345 O O . ALA A 1 296 ? -9.987 5.954 6.189 1.00 93.38 296 ALA A O 1
ATOM 2346 N N . ILE A 1 297 ? -8.179 6.343 4.901 1.00 86.75 297 ILE A N 1
ATOM 2347 C CA . ILE A 1 297 ? -8.925 6.946 3.781 1.00 86.75 297 ILE A CA 1
ATOM 2348 C C . ILE A 1 297 ? -9.9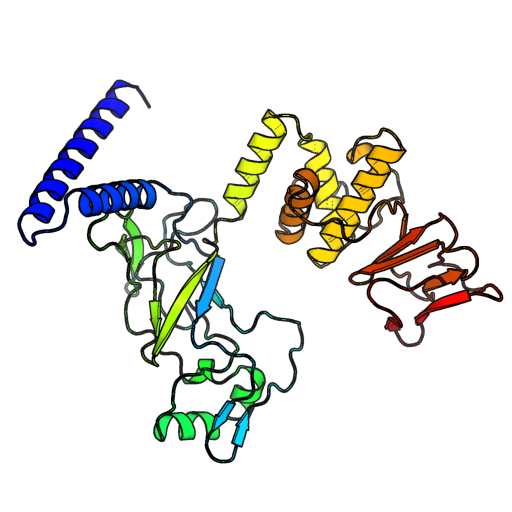37 5.948 3.214 1.00 86.75 297 ILE A C 1
ATOM 2350 O O . ILE A 1 297 ? -11.121 6.260 3.126 1.00 86.75 297 ILE A O 1
ATOM 2354 N N . ALA A 1 298 ? -9.496 4.727 2.893 1.00 86.06 298 ALA A N 1
ATOM 2355 C CA . ALA A 1 298 ? -10.364 3.726 2.276 1.00 86.06 298 ALA A CA 1
ATOM 2356 C C . ALA A 1 298 ? -11.564 3.361 3.166 1.00 86.06 298 ALA A C 1
ATOM 2358 O O . ALA A 1 298 ? -12.674 3.183 2.670 1.00 86.06 298 ALA A O 1
ATOM 2359 N N . VAL A 1 299 ? -11.357 3.268 4.483 1.00 93.12 299 VAL A N 1
ATOM 2360 C CA . VAL A 1 299 ? -12.424 2.991 5.454 1.00 93.12 299 VAL A CA 1
ATOM 2361 C C . VAL A 1 299 ? -13.380 4.179 5.577 1.00 93.12 299 VAL A C 1
ATOM 2363 O O . VAL A 1 299 ? -14.593 3.981 5.544 1.00 93.12 299 VAL A O 1
ATOM 2366 N N . LEU A 1 300 ? -12.861 5.407 5.682 1.00 91.19 300 LEU A N 1
ATOM 2367 C CA . LEU A 1 300 ? -13.675 6.621 5.824 1.00 91.19 300 LEU A CA 1
ATOM 2368 C C . LEU A 1 300 ? -14.512 6.920 4.573 1.00 91.19 300 LEU A C 1
ATOM 2370 O O . LEU A 1 300 ? -15.668 7.318 4.696 1.00 91.19 300 LEU A O 1
ATOM 2374 N N . ARG A 1 301 ? -13.963 6.659 3.382 1.00 85.00 301 ARG A N 1
ATOM 2375 C CA . ARG A 1 301 ? -14.670 6.765 2.095 1.00 85.00 301 ARG A CA 1
ATOM 2376 C C . ARG A 1 301 ? -15.521 5.543 1.749 1.00 85.00 301 ARG A C 1
ATOM 2378 O O . ARG A 1 301 ? -16.267 5.572 0.774 1.00 85.00 301 ARG A O 1
ATOM 2385 N N . ASN A 1 302 ? -15.428 4.473 2.539 1.00 84.38 302 ASN A N 1
ATOM 2386 C CA . ASN A 1 302 ? -16.096 3.199 2.279 1.00 84.38 302 ASN A CA 1
ATOM 2387 C C . ASN A 1 302 ? -15.736 2.588 0.900 1.00 84.38 302 ASN A C 1
ATOM 2389 O O . ASN A 1 302 ? -16.588 2.045 0.198 1.00 84.38 302 ASN A O 1
ATOM 2393 N N . GLU A 1 303 ? -14.461 2.678 0.513 1.00 83.81 303 GLU A N 1
ATOM 2394 C CA . GLU A 1 303 ? -13.902 2.160 -0.751 1.00 83.81 303 GLU A CA 1
ATOM 2395 C C . GLU A 1 303 ? -13.408 0.708 -0.653 1.00 83.81 303 GLU A C 1
ATOM 2397 O O . GLU A 1 303 ? -13.065 0.083 -1.657 1.00 83.81 303 GLU A O 1
ATOM 2402 N N . VAL A 1 304 ? -13.343 0.161 0.560 1.00 82.25 304 VAL A N 1
ATOM 2403 C CA . VAL A 1 304 ? -12.882 -1.202 0.837 1.00 82.25 304 VAL A CA 1
ATOM 2404 C C . VAL A 1 304 ? -13.985 -1.993 1.534 1.00 82.25 304 VAL A C 1
ATOM 2406 O O . VAL A 1 304 ? -14.816 -1.438 2.237 1.00 82.25 304 VAL A O 1
ATOM 2409 N N . GLU A 1 305 ? -14.040 -3.306 1.324 1.00 87.50 305 GLU A N 1
ATOM 2410 C CA . GLU A 1 305 ? -15.029 -4.149 2.000 1.00 87.50 305 GLU A CA 1
ATOM 2411 C C . GLU A 1 305 ? -14.759 -4.202 3.511 1.00 87.50 305 GLU A C 1
ATOM 2413 O O . GLU A 1 305 ? -13.614 -4.372 3.934 1.00 87.50 305 GLU A O 1
ATOM 2418 N N . ASN A 1 306 ? -15.815 -4.107 4.324 1.00 91.50 306 ASN A N 1
ATOM 2419 C CA . ASN A 1 306 ? -15.729 -4.293 5.769 1.00 91.50 306 ASN A CA 1
ATOM 2420 C C . ASN A 1 306 ? -15.555 -5.785 6.113 1.00 91.50 306 ASN A C 1
ATOM 2422 O O . ASN A 1 306 ? -16.524 -6.545 6.031 1.00 91.50 306 ASN A O 1
ATOM 2426 N N . PRO A 1 307 ? -14.362 -6.219 6.566 1.00 90.94 307 PRO A N 1
ATOM 2427 C CA . PRO A 1 307 ? -14.065 -7.635 6.738 1.00 90.94 307 PRO A CA 1
ATOM 2428 C C . PRO A 1 307 ? -14.619 -8.222 8.044 1.00 90.94 307 PRO A C 1
ATOM 2430 O O . PRO A 1 307 ? -14.447 -9.418 8.280 1.00 90.94 307 PRO A O 1
ATOM 2433 N N . ILE A 1 308 ? -15.229 -7.400 8.908 1.00 94.19 308 ILE A N 1
ATOM 2434 C CA . ILE A 1 308 ? -15.700 -7.799 10.243 1.00 94.19 308 ILE A CA 1
ATOM 2435 C C . ILE A 1 308 ? -17.194 -7.536 10.478 1.00 94.19 308 ILE A C 1
ATOM 2437 O O . ILE A 1 308 ? -17.699 -7.769 11.576 1.00 94.19 308 ILE A O 1
ATOM 2441 N N . GLY A 1 309 ? -17.920 -7.032 9.476 1.00 92.69 309 GLY A N 1
ATOM 2442 C CA . GLY A 1 309 ? -19.329 -6.672 9.627 1.00 92.69 309 GLY A CA 1
ATOM 2443 C C . GLY A 1 309 ? -19.547 -5.622 10.725 1.00 92.69 309 GLY A C 1
ATOM 2444 O O . GLY A 1 309 ? -18.845 -4.616 10.779 1.00 92.69 309 GLY A O 1
ATOM 2445 N N . ASN A 1 310 ? -20.521 -5.846 11.612 1.00 94.75 310 ASN A N 1
ATOM 2446 C CA . ASN A 1 310 ? -20.902 -4.892 12.667 1.00 94.75 310 ASN A CA 1
ATOM 2447 C C . ASN A 1 310 ? -20.171 -5.111 14.007 1.00 94.75 310 ASN A C 1
ATOM 2449 O O . ASN A 1 310 ? -20.586 -4.542 15.016 1.00 94.75 310 ASN A O 1
ATOM 2453 N N . ILE A 1 311 ? -19.127 -5.945 14.046 1.00 96.81 311 ILE A N 1
ATOM 2454 C CA . ILE A 1 311 ? -18.403 -6.258 15.284 1.00 96.81 311 ILE A CA 1
ATOM 2455 C C . ILE A 1 311 ? -17.784 -4.988 15.887 1.00 96.81 311 ILE A C 1
ATOM 2457 O O . ILE A 1 311 ? -17.178 -4.179 15.180 1.00 96.81 311 ILE A O 1
ATOM 2461 N N . THR A 1 312 ? -17.915 -4.834 17.207 1.00 96.31 312 THR A N 1
ATOM 2462 C CA . THR A 1 312 ? -17.420 -3.674 17.966 1.00 96.31 312 THR A CA 1
ATOM 2463 C C . THR A 1 312 ? -16.339 -4.004 18.989 1.00 96.31 312 THR A C 1
ATOM 2465 O O . THR A 1 312 ? -15.854 -3.091 19.656 1.00 96.31 312 THR A O 1
ATOM 2468 N N . ASN A 1 313 ? -15.947 -5.270 19.141 1.00 95.25 313 ASN A N 1
ATOM 2469 C CA . ASN A 1 313 ? -14.913 -5.668 20.093 1.00 95.25 313 ASN A CA 1
ATOM 2470 C C . ASN A 1 313 ? -13.764 -6.357 19.375 1.00 95.25 313 ASN A C 1
ATOM 2472 O O . ASN A 1 313 ? -13.979 -7.193 18.495 1.00 95.25 313 ASN A O 1
ATOM 2476 N N . HIS A 1 314 ? -12.545 -6.072 19.822 1.00 94.25 314 HIS A N 1
ATOM 2477 C CA . HIS A 1 314 ? -11.389 -6.848 19.423 1.00 94.25 314 HIS A CA 1
ATOM 2478 C C . HIS A 1 314 ? -10.403 -7.031 20.578 1.00 94.25 314 HIS A C 1
ATOM 2480 O O . HIS A 1 314 ? -10.355 -6.240 21.523 1.00 94.25 314 HIS A O 1
ATOM 2486 N N . PHE A 1 315 ? -9.611 -8.097 20.496 1.00 92.25 315 PHE A N 1
ATOM 2487 C CA . PHE A 1 315 ? -8.440 -8.303 21.332 1.00 92.25 315 PHE A CA 1
ATOM 2488 C C . PHE A 1 315 ? -7.227 -8.673 20.489 1.00 92.25 315 PHE A C 1
ATOM 2490 O O . PHE A 1 315 ? -7.294 -9.534 19.612 1.00 92.25 315 PHE A O 1
ATOM 2497 N N . GLY A 1 316 ? -6.092 -8.079 20.846 1.00 88.88 316 GLY A N 1
ATOM 2498 C CA . GLY A 1 316 ? -4.779 -8.606 20.511 1.00 88.88 316 GLY A CA 1
ATOM 2499 C C . GLY A 1 316 ? -4.296 -9.634 21.537 1.00 88.88 316 GLY A C 1
ATOM 2500 O O . GLY A 1 316 ? -4.885 -9.843 22.609 1.00 88.88 316 GLY A O 1
ATOM 2501 N N . ARG A 1 317 ? -3.164 -10.261 21.222 1.00 88.81 317 ARG A N 1
ATOM 2502 C CA . ARG A 1 317 ? -2.453 -11.165 22.132 1.00 88.81 317 ARG A CA 1
ATOM 2503 C C . ARG A 1 317 ? -1.963 -10.424 23.380 1.00 88.81 317 ARG A C 1
ATOM 2505 O O . ARG A 1 317 ? -1.450 -9.313 23.286 1.00 88.81 317 ARG A O 1
ATOM 2512 N N . TYR A 1 318 ? -1.993 -11.101 24.527 1.00 90.38 318 TYR A N 1
ATOM 2513 C CA . TYR A 1 318 ? -1.261 -10.674 25.718 1.00 90.38 318 TYR A CA 1
ATOM 2514 C C . TYR A 1 318 ? -0.146 -11.665 26.065 1.00 90.38 318 TYR A C 1
ATOM 2516 O O . TYR A 1 318 ? -0.266 -12.873 25.854 1.00 90.38 318 TYR A O 1
ATOM 2524 N N . GLU A 1 319 ? 0.986 -11.161 26.549 1.00 90.38 319 GLU A N 1
ATOM 2525 C CA . GLU A 1 319 ? 2.137 -12.007 26.856 1.00 90.38 319 GLU A CA 1
ATOM 2526 C C . GLU A 1 319 ? 1.866 -12.925 28.052 1.00 90.38 319 GLU A C 1
ATOM 2528 O O . GLU A 1 319 ? 1.409 -12.474 29.099 1.00 90.38 319 GLU A O 1
ATOM 2533 N N . GLY A 1 320 ? 2.156 -14.220 27.883 1.00 92.50 320 GLY A N 1
ATOM 2534 C CA . GLY A 1 320 ? 1.979 -15.239 28.921 1.00 92.50 320 GLY A CA 1
ATOM 2535 C C . GLY A 1 320 ? 0.561 -15.801 29.056 1.00 92.50 320 GLY A C 1
ATOM 2536 O O . GLY A 1 320 ? 0.331 -16.608 29.951 1.00 92.50 320 GLY A O 1
ATOM 2537 N N . TYR A 1 321 ? -0.379 -15.405 28.190 1.00 96.06 321 TYR A N 1
ATOM 2538 C CA . TYR A 1 321 ? -1.765 -15.876 28.238 1.00 96.06 321 TYR A CA 1
ATOM 2539 C C . TYR A 1 321 ? -2.201 -16.460 26.902 1.00 96.06 321 TYR A C 1
ATOM 2541 O O . TYR A 1 321 ? -1.926 -15.899 25.837 1.00 96.06 321 TYR A O 1
ATOM 2549 N N . ASP A 1 322 ? -2.923 -17.576 26.974 1.00 96.19 322 ASP A N 1
ATOM 2550 C CA . ASP A 1 322 ? -3.703 -18.059 25.841 1.00 96.19 322 ASP A CA 1
ATOM 2551 C C . ASP A 1 322 ? -4.807 -17.053 25.518 1.00 96.19 322 ASP A C 1
ATOM 2553 O O . ASP A 1 322 ? -5.364 -16.415 26.416 1.00 96.19 322 ASP A O 1
ATOM 2557 N N . LEU A 1 323 ? -5.160 -16.969 24.239 1.00 96.06 323 LEU A N 1
ATOM 2558 C CA . LEU A 1 323 ? -6.342 -16.242 23.794 1.00 96.06 323 LEU A CA 1
ATOM 2559 C C . LEU A 1 323 ? -7.407 -17.271 23.425 1.00 96.06 323 LEU A C 1
ATOM 2561 O O . LEU A 1 323 ? -7.145 -18.176 22.630 1.00 96.06 323 LEU A O 1
ATOM 2565 N N . TRP A 1 324 ? -8.570 -17.189 24.056 1.00 95.81 324 TRP A N 1
ATOM 2566 C CA . TRP A 1 324 ? -9.612 -18.212 23.975 1.00 95.81 324 TRP A CA 1
ATOM 2567 C C . TRP A 1 324 ? -11.003 -17.592 24.084 1.00 95.81 324 TRP A C 1
ATOM 2569 O O . TRP A 1 324 ? -11.142 -16.462 24.548 1.00 95.81 324 TRP A O 1
ATOM 2579 N N . TYR A 1 325 ? -12.026 -18.327 23.656 1.00 95.94 325 TYR A N 1
ATOM 2580 C CA . TYR A 1 325 ? -13.416 -17.878 23.694 1.00 95.94 325 TYR A CA 1
ATOM 2581 C C . TYR A 1 325 ? -14.347 -18.926 24.293 1.00 95.94 325 TYR A C 1
ATOM 2583 O O . TYR A 1 325 ? -14.045 -20.120 24.273 1.00 95.94 325 TYR A O 1
ATOM 2591 N N . GLU A 1 326 ? -15.472 -18.471 24.829 1.00 95.81 326 GLU A N 1
ATOM 2592 C CA . GLU A 1 326 ? -16.548 -19.307 25.361 1.00 95.81 326 GLU A CA 1
ATOM 2593 C C . GLU A 1 326 ? -17.455 -19.746 24.207 1.00 95.81 326 GLU A C 1
ATOM 2595 O O . GLU A 1 326 ? -18.178 -18.926 23.633 1.00 95.81 326 GLU A O 1
ATOM 2600 N N . LYS A 1 327 ? -17.402 -21.034 23.833 1.00 94.19 327 LYS A N 1
ATOM 2601 C CA . LYS A 1 327 ? -18.102 -21.556 22.648 1.00 94.19 327 LYS A CA 1
ATOM 2602 C C . LYS A 1 327 ? -19.599 -21.262 22.674 1.00 94.19 327 LYS A C 1
ATOM 2604 O O . LYS A 1 327 ? -20.164 -20.955 21.633 1.00 94.19 327 LYS A O 1
ATOM 2609 N N . ASN A 1 328 ? -20.236 -21.381 23.837 1.00 93.38 328 ASN A N 1
ATOM 2610 C CA . ASN A 1 328 ? -21.685 -21.222 23.943 1.00 93.38 328 ASN A CA 1
ATOM 2611 C C . ASN A 1 328 ? -22.127 -19.755 24.055 1.00 93.38 328 ASN A C 1
ATOM 2613 O O . ASN A 1 328 ? -23.324 -19.488 24.002 1.00 93.38 328 ASN A O 1
ATOM 2617 N N . ALA A 1 329 ? -21.189 -18.823 24.249 1.00 93.50 329 ALA A N 1
ATOM 2618 C CA . ALA A 1 329 ? -21.483 -17.401 24.407 1.00 93.50 329 ALA A CA 1
ATOM 2619 C C . ALA A 1 329 ? -21.108 -16.581 23.165 1.00 93.50 329 ALA A C 1
ATOM 2621 O O . ALA A 1 329 ? -21.807 -15.626 22.844 1.00 93.50 329 ALA A O 1
ATOM 2622 N N . CYS A 1 330 ? -20.018 -16.932 22.476 1.00 94.81 330 CYS A N 1
ATOM 2623 C CA . CYS A 1 330 ? -19.525 -16.189 21.317 1.00 94.81 330 CYS A CA 1
ATOM 2624 C C . CYS A 1 330 ? -20.381 -16.472 20.078 1.00 94.81 330 CYS A C 1
ATOM 2626 O O . CYS A 1 330 ? -20.439 -17.613 19.620 1.00 94.81 330 CYS A O 1
ATOM 2628 N N . THR A 1 331 ? -21.007 -15.438 19.518 1.00 92.75 331 THR A N 1
ATOM 2629 C CA . THR A 1 331 ? -21.836 -15.543 18.309 1.00 92.75 331 THR A CA 1
ATOM 2630 C C . THR A 1 331 ? -21.036 -15.291 17.046 1.00 92.75 331 THR A C 1
ATOM 2632 O O . THR A 1 331 ? -21.262 -15.965 16.049 1.00 92.75 331 THR A O 1
ATOM 2635 N N . ASP A 1 332 ? -20.066 -14.382 17.103 1.00 93.38 332 ASP A N 1
ATOM 2636 C CA . ASP A 1 332 ? -19.255 -13.980 15.959 1.00 93.38 332 ASP A CA 1
ATOM 2637 C C . ASP A 1 332 ? -17.786 -13.961 16.364 1.00 93.38 332 ASP A C 1
ATOM 2639 O O . ASP A 1 332 ? -17.434 -13.430 17.420 1.00 93.38 332 ASP A O 1
ATOM 2643 N N . LEU A 1 333 ? -16.928 -14.548 15.529 1.00 94.44 333 LEU A N 1
ATOM 2644 C CA . LEU A 1 333 ? -15.495 -14.630 15.782 1.00 94.44 333 LEU A CA 1
ATOM 2645 C C . LEU A 1 333 ? -14.708 -14.607 14.469 1.00 94.44 333 LEU A C 1
ATOM 2647 O O . LEU A 1 333 ? -14.826 -15.509 13.636 1.00 94.44 333 LEU A O 1
ATOM 2651 N N . ILE A 1 334 ? -13.874 -13.584 14.298 1.00 94.50 334 ILE A N 1
ATOM 2652 C CA . ILE A 1 334 ? -13.058 -13.387 13.098 1.00 94.50 334 ILE A CA 1
ATOM 2653 C C . ILE A 1 334 ? -11.632 -13.042 13.514 1.00 94.50 334 ILE A C 1
ATOM 2655 O O . ILE A 1 334 ? -11.400 -12.127 14.301 1.00 94.50 334 ILE A O 1
ATOM 2659 N N . ILE A 1 335 ? -10.661 -13.770 12.970 1.00 92.69 335 ILE A N 1
ATOM 2660 C CA . ILE A 1 335 ? -9.238 -13.556 13.239 1.00 92.69 335 ILE A CA 1
ATOM 2661 C C . ILE A 1 335 ? -8.601 -12.976 11.984 1.00 92.69 335 ILE A C 1
ATOM 2663 O O . ILE A 1 335 ? -8.704 -13.556 10.905 1.00 92.69 335 ILE A O 1
ATOM 2667 N N . ILE A 1 336 ? -7.960 -11.817 12.120 1.00 87.75 336 ILE A N 1
ATOM 2668 C CA . ILE A 1 336 ? -7.290 -11.126 11.016 1.00 87.75 336 ILE A CA 1
ATOM 2669 C C . ILE A 1 336 ? -5.935 -10.646 11.512 1.00 87.75 336 ILE A C 1
ATOM 2671 O O . ILE A 1 336 ? -5.853 -9.763 12.364 1.00 87.75 336 ILE A O 1
ATOM 2675 N N . ASN A 1 337 ? -4.862 -11.227 10.972 1.00 85.62 337 ASN A N 1
ATOM 2676 C CA . ASN A 1 337 ? -3.481 -10.794 11.218 1.00 85.62 337 ASN A CA 1
ATOM 2677 C C . ASN A 1 337 ? -3.123 -10.643 12.712 1.00 85.62 337 ASN A C 1
ATOM 2679 O O . ASN A 1 337 ? -2.362 -9.763 13.100 1.00 85.62 337 ASN A O 1
ATOM 2683 N N . GLY A 1 338 ? -3.661 -11.531 13.549 1.00 85.06 338 GLY A N 1
ATOM 2684 C CA . GLY A 1 338 ? -3.397 -11.563 14.986 1.00 85.06 338 GLY A CA 1
ATOM 2685 C C . GLY A 1 338 ? -4.313 -10.693 15.852 1.00 85.06 338 GLY A C 1
ATOM 2686 O O . GLY A 1 338 ? -4.164 -10.705 17.075 1.00 85.06 338 GLY A O 1
ATOM 2687 N N . ASN A 1 339 ? -5.277 -10.002 15.242 1.00 91.94 339 ASN A N 1
ATOM 2688 C CA . ASN A 1 339 ? -6.399 -9.374 15.930 1.00 91.94 339 ASN A CA 1
ATOM 2689 C C . ASN A 1 339 ? -7.614 -10.304 15.904 1.00 91.94 339 ASN A C 1
ATOM 2691 O O . ASN A 1 339 ? -7.938 -10.884 14.867 1.00 91.94 339 ASN A O 1
ATOM 2695 N N . VAL A 1 340 ? -8.274 -10.453 17.052 1.00 95.38 340 VAL A N 1
ATOM 2696 C CA . VAL A 1 340 ? -9.478 -11.273 17.213 1.00 95.38 340 VAL A CA 1
ATOM 2697 C C . VAL A 1 340 ? -10.669 -10.362 17.422 1.00 95.38 340 VAL A C 1
ATOM 2699 O O . VAL A 1 340 ? -10.796 -9.768 18.488 1.00 95.38 340 VAL A O 1
ATOM 2702 N N . PHE A 1 341 ? -11.522 -10.266 16.411 1.00 96.94 341 PHE A N 1
ATOM 2703 C CA . PHE A 1 341 ? -12.765 -9.504 16.407 1.00 96.94 341 PHE A CA 1
ATOM 2704 C C . PHE A 1 341 ? -13.909 -10.421 16.826 1.00 96.94 341 PHE A C 1
ATOM 2706 O O . PHE A 1 341 ? -14.009 -11.539 16.315 1.00 96.94 341 PHE A O 1
ATOM 2713 N N . TYR A 1 342 ? -14.740 -9.985 17.772 1.00 96.62 342 TYR A N 1
ATOM 2714 C CA . TYR A 1 342 ? -15.761 -10.855 18.348 1.00 96.62 342 TYR A CA 1
ATOM 2715 C C . TYR A 1 342 ? -17.000 -10.136 18.887 1.00 96.62 342 TYR A C 1
ATOM 2717 O O . TYR A 1 342 ? -16.952 -8.982 19.318 1.00 96.62 342 TYR A O 1
ATOM 2725 N N . GLU A 1 343 ? -18.100 -10.882 18.946 1.00 94.56 343 GLU A N 1
ATOM 2726 C CA . GLU A 1 343 ? -19.319 -10.537 19.681 1.00 94.56 343 GLU A CA 1
ATOM 2727 C C . GLU A 1 343 ? -19.878 -11.782 20.404 1.00 94.56 343 GLU A C 1
ATOM 2729 O O . GLU A 1 343 ? -19.667 -12.913 19.944 1.00 94.56 343 GLU A O 1
ATOM 2734 N N . PRO A 1 344 ? -20.592 -11.611 21.534 1.00 94.94 344 PRO A N 1
ATOM 2735 C CA . PRO A 1 344 ? -20.777 -10.370 22.287 1.00 94.94 344 PRO A CA 1
ATOM 2736 C C . PRO A 1 344 ? -19.561 -10.020 23.168 1.00 94.94 344 PRO A C 1
ATOM 2738 O O . PRO A 1 344 ? -18.687 -10.855 23.432 1.00 94.94 344 PRO A O 1
ATOM 2741 N N . TYR A 1 345 ? -19.524 -8.787 23.683 1.00 93.25 345 TYR A N 1
ATOM 2742 C CA . TYR A 1 345 ? -18.533 -8.375 24.684 1.00 93.25 345 TYR A CA 1
ATOM 2743 C C . TYR A 1 345 ? -18.494 -9.349 25.877 1.00 93.25 345 TYR A C 1
ATOM 2745 O O . TYR A 1 345 ? -19.525 -9.701 26.449 1.00 93.25 345 TYR A O 1
ATOM 2753 N N . GLY A 1 346 ? -17.285 -9.756 26.274 1.00 93.44 346 GLY A N 1
ATOM 2754 C CA . GLY A 1 346 ? -17.054 -10.697 27.375 1.00 93.44 346 GLY A CA 1
ATOM 2755 C C . GLY A 1 346 ? -16.966 -12.175 26.975 1.00 93.44 346 GLY A C 1
ATOM 2756 O O . GLY A 1 346 ? -16.592 -12.983 27.821 1.00 93.44 346 GLY A O 1
ATOM 2757 N N . ALA A 1 347 ? -17.239 -12.532 25.714 1.00 95.31 347 ALA A N 1
ATOM 2758 C CA . ALA A 1 347 ? -17.153 -13.919 25.242 1.00 95.31 347 ALA A CA 1
ATOM 2759 C C . ALA A 1 347 ? -15.722 -14.389 24.903 1.00 95.31 347 ALA A C 1
ATOM 2761 O O . ALA A 1 347 ? -15.464 -15.592 24.854 1.00 95.31 347 ALA A O 1
ATOM 2762 N N . VAL A 1 348 ? -14.782 -13.462 24.678 1.00 96.38 348 VAL A N 1
ATOM 2763 C CA . VAL A 1 348 ? -13.366 -13.744 24.375 1.00 96.38 348 VAL A CA 1
ATOM 2764 C C . VAL A 1 348 ? -12.473 -13.228 25.499 1.00 96.38 348 VAL A C 1
ATOM 2766 O O . VAL A 1 348 ? -12.732 -12.176 26.079 1.00 96.38 348 VAL A O 1
ATOM 2769 N N . HIS A 1 349 ? -11.389 -13.950 25.793 1.00 96.25 349 HIS A N 1
ATOM 2770 C CA . HIS A 1 349 ? -10.483 -13.667 26.904 1.00 96.25 349 HIS A CA 1
ATOM 2771 C C . HIS A 1 349 ? -9.017 -13.747 26.464 1.00 96.25 349 HIS A C 1
ATOM 2773 O O . HIS A 1 349 ? -8.574 -14.772 25.949 1.00 96.25 349 HIS A O 1
ATOM 2779 N N . ASN A 1 350 ? -8.237 -12.691 26.724 1.00 94.50 350 ASN A N 1
ATOM 2780 C CA . ASN A 1 350 ? -6.794 -12.634 26.431 1.00 94.50 350 ASN A CA 1
ATOM 2781 C C . ASN A 1 350 ? -5.902 -12.435 27.674 1.00 94.50 350 ASN A C 1
ATOM 2783 O O . ASN A 1 350 ? -4.684 -12.399 27.551 1.00 94.50 350 ASN A O 1
ATOM 2787 N N . LYS A 1 351 ? -6.493 -12.293 28.869 1.00 94.00 351 LYS A N 1
ATOM 2788 C CA . LYS A 1 351 ? -5.788 -12.099 30.158 1.00 94.00 351 LYS A CA 1
ATOM 2789 C C . LYS A 1 351 ? -6.317 -12.998 31.282 1.00 94.00 351 LYS A C 1
ATOM 2791 O O . LYS A 1 351 ? -6.084 -12.738 32.460 1.00 94.00 351 LYS A O 1
ATOM 2796 N N . LYS A 1 352 ? -7.069 -14.046 30.937 1.00 93.56 352 LYS A N 1
ATOM 2797 C CA . LYS A 1 352 ? -7.707 -14.954 31.899 1.00 93.56 352 LYS A CA 1
ATOM 2798 C C . LYS A 1 352 ? -7.075 -16.336 31.790 1.00 93.56 352 LYS A C 1
ATOM 2800 O O . LYS A 1 352 ? -7.230 -17.011 30.776 1.00 93.56 352 LYS A O 1
ATOM 2805 N N . ALA A 1 353 ? -6.353 -16.744 32.834 1.00 90.94 353 ALA A N 1
ATOM 2806 C CA . ALA A 1 353 ? -5.669 -18.038 32.866 1.00 90.94 353 ALA A CA 1
ATOM 2807 C C . ALA A 1 353 ? -6.658 -19.212 32.985 1.00 90.94 353 ALA A C 1
ATOM 2809 O O . ALA A 1 353 ? -6.507 -20.232 32.309 1.00 90.94 353 ALA A O 1
ATOM 2810 N N . THR A 1 354 ? -7.692 -19.054 33.817 1.00 94.00 354 THR A N 1
ATOM 2811 C CA . THR A 1 354 ? -8.704 -20.087 34.058 1.00 94.00 354 THR A CA 1
ATOM 2812 C C . THR A 1 354 ? -9.745 -20.100 32.945 1.00 94.00 354 THR A C 1
ATOM 2814 O O . THR A 1 354 ? -10.526 -19.156 32.807 1.00 94.00 354 THR A O 1
ATOM 2817 N N . LYS A 1 355 ? -9.763 -21.194 32.184 1.00 95.62 355 LYS A N 1
ATOM 2818 C CA . LYS A 1 355 ? -10.700 -21.446 31.086 1.00 95.62 355 LYS A CA 1
ATOM 2819 C C . LYS A 1 355 ? -12.028 -21.997 31.610 1.00 95.62 355 LYS A C 1
ATOM 2821 O O . LYS A 1 355 ? -12.039 -22.736 32.595 1.00 95.62 355 LYS A O 1
ATOM 2826 N N . THR A 1 356 ? -13.137 -21.638 30.968 1.00 95.06 356 THR A N 1
ATOM 2827 C CA . THR A 1 356 ? -14.442 -22.275 31.213 1.00 95.06 356 THR A CA 1
ATOM 2828 C C . THR A 1 356 ? -14.463 -23.697 30.647 1.00 95.06 356 THR A C 1
ATOM 2830 O O . THR A 1 356 ? -13.569 -24.101 29.902 1.00 95.06 356 THR A O 1
ATOM 2833 N N . ALA A 1 357 ? -15.488 -24.475 31.001 1.00 94.81 357 ALA A N 1
ATOM 2834 C CA . ALA A 1 357 ? -15.639 -25.848 30.515 1.00 94.81 357 ALA A CA 1
ATOM 2835 C C . ALA A 1 357 ? -15.829 -25.936 28.987 1.00 94.81 357 ALA A C 1
ATOM 2837 O O . ALA A 1 357 ? -15.480 -26.946 28.385 1.00 94.81 357 ALA A O 1
ATOM 2838 N N . ASP A 1 358 ? -16.365 -24.886 28.365 1.00 94.94 358 ASP A N 1
ATOM 2839 C CA . ASP A 1 358 ? -16.642 -24.779 26.930 1.00 94.94 358 ASP A CA 1
ATOM 2840 C C . ASP A 1 358 ? -15.629 -23.897 26.179 1.00 94.94 358 ASP A C 1
ATOM 2842 O O . ASP A 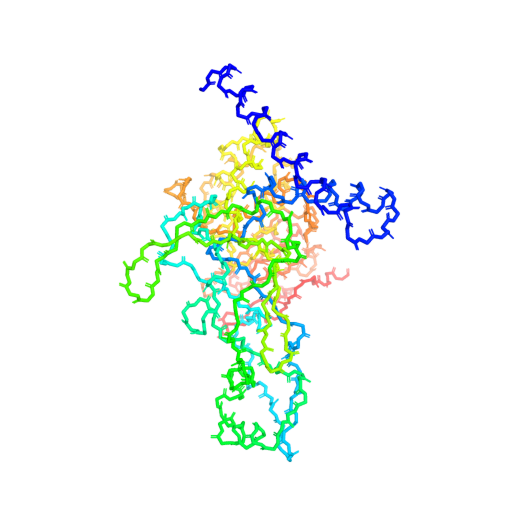1 358 ? -15.888 -23.463 25.055 1.00 94.94 358 ASP A O 1
ATOM 2846 N N . ALA A 1 359 ? -14.481 -23.615 26.794 1.00 96.00 359 ALA A N 1
ATOM 2847 C CA . ALA A 1 359 ? -13.460 -22.765 26.208 1.00 96.00 359 ALA A CA 1
ATOM 2848 C C . ALA A 1 359 ? -12.809 -23.403 24.973 1.00 96.00 359 ALA A C 1
ATOM 2850 O O . ALA A 1 359 ? -12.320 -24.535 25.021 1.00 96.00 359 ALA A O 1
ATOM 2851 N N . ILE A 1 360 ? -12.693 -22.628 23.896 1.00 95.56 360 ILE A N 1
ATOM 2852 C CA . ILE A 1 360 ? -11.900 -22.978 22.715 1.00 95.56 360 ILE A CA 1
ATOM 2853 C C . ILE A 1 360 ? -10.704 -22.031 22.628 1.00 95.56 360 ILE A C 1
ATOM 2855 O O . ILE A 1 360 ? -10.849 -20.810 22.591 1.00 95.56 360 ILE A O 1
ATOM 2859 N N . VAL A 1 361 ? -9.500 -22.605 22.595 1.00 95.25 361 VAL A N 1
ATOM 2860 C CA . VAL A 1 361 ? -8.247 -21.850 22.475 1.00 95.25 361 VAL A CA 1
ATOM 2861 C C . VAL A 1 361 ? -8.017 -21.456 21.023 1.00 95.25 361 VAL A C 1
ATOM 2863 O O . VAL A 1 361 ? -8.020 -22.309 20.142 1.00 95.25 361 VAL A O 1
ATOM 2866 N N . ILE A 1 362 ? -7.780 -20.167 20.796 1.00 94.62 362 ILE A N 1
ATOM 2867 C CA . ILE A 1 362 ? -7.490 -19.579 19.486 1.00 94.62 362 ILE A CA 1
ATOM 2868 C C . ILE A 1 362 ? -5.987 -19.345 19.316 1.00 94.62 362 ILE A C 1
ATOM 2870 O O . ILE A 1 362 ? -5.436 -19.546 18.234 1.00 94.62 362 ILE A O 1
ATOM 2874 N N . TYR A 1 363 ? -5.310 -18.954 20.394 1.00 95.19 363 TYR A N 1
ATOM 2875 C CA . TYR A 1 363 ? -3.865 -18.771 20.429 1.00 95.19 363 TYR A CA 1
ATOM 2876 C C . TYR A 1 363 ? -3.272 -19.528 21.615 1.00 95.19 363 TYR A C 1
ATOM 2878 O O . TYR A 1 363 ? -3.653 -19.290 22.762 1.00 95.19 363 TYR A O 1
ATOM 2886 N N . ASP A 1 364 ? -2.326 -20.419 21.322 1.00 94.25 364 ASP A N 1
ATOM 2887 C CA . ASP A 1 364 ? -1.569 -21.191 22.307 1.00 94.25 364 ASP A CA 1
ATOM 2888 C C . ASP A 1 364 ? -0.299 -20.413 22.676 1.00 94.25 364 ASP A C 1
ATOM 2890 O O . ASP A 1 364 ? 0.619 -20.249 21.862 1.00 94.25 364 ASP A O 1
ATOM 2894 N N . SER A 1 365 ? -0.257 -19.901 23.905 1.00 94.25 365 SER A N 1
ATOM 2895 C CA . SER A 1 365 ? 0.835 -19.056 24.389 1.00 94.25 365 SER A CA 1
ATOM 2896 C C . SER A 1 365 ? 2.126 -19.820 24.648 1.00 94.25 365 SER A C 1
ATOM 2898 O O . SER A 1 365 ? 3.203 -19.277 24.393 1.00 94.25 365 SER A O 1
ATOM 2900 N N . ALA A 1 366 ? 2.028 -21.084 25.063 1.00 93.25 366 ALA A N 1
ATOM 2901 C CA . ALA A 1 366 ? 3.178 -21.948 25.300 1.00 93.25 366 ALA A CA 1
ATOM 2902 C C . ALA A 1 366 ? 3.887 -22.298 23.986 1.00 93.25 366 ALA A C 1
ATOM 2904 O O . ALA A 1 366 ? 5.115 -22.279 23.915 1.00 93.25 366 ALA A O 1
ATOM 2905 N N . LYS A 1 367 ? 3.117 -22.560 22.923 1.00 93.56 367 LYS A N 1
ATOM 2906 C CA . LYS A 1 367 ? 3.650 -22.852 21.580 1.00 93.56 367 LYS A CA 1
ATOM 2907 C C . LYS A 1 367 ? 3.864 -21.611 20.720 1.00 93.56 367 LYS A C 1
ATOM 2909 O O . LYS A 1 367 ? 4.387 -21.731 19.615 1.00 93.56 367 LYS A O 1
ATOM 2914 N N . ARG A 1 368 ? 3.440 -20.440 21.202 1.00 91.50 368 ARG A N 1
ATOM 2915 C CA . ARG A 1 368 ? 3.445 -19.167 20.471 1.00 91.50 368 ARG A CA 1
ATOM 2916 C C . ARG A 1 368 ? 2.792 -19.270 19.088 1.00 91.50 368 ARG A C 1
ATOM 2918 O O . ARG A 1 368 ? 3.338 -18.787 18.098 1.00 91.50 368 ARG A O 1
ATOM 2925 N N . LYS A 1 369 ? 1.636 -19.935 19.010 1.00 92.75 369 LYS A N 1
ATOM 2926 C CA . LYS A 1 369 ? 1.016 -20.315 17.735 1.00 92.75 369 LYS A CA 1
ATOM 2927 C C . LYS A 1 369 ? -0.474 -19.976 17.687 1.00 92.75 369 LYS A C 1
ATOM 2929 O O . LYS A 1 369 ? -1.227 -20.331 18.591 1.00 92.75 369 LYS A O 1
ATOM 2934 N N . TRP A 1 370 ? -0.892 -19.368 16.577 1.00 90.00 370 TRP A N 1
ATOM 2935 C CA . TRP A 1 370 ? -2.298 -19.240 16.192 1.00 90.00 370 TRP A CA 1
ATOM 2936 C C . TRP A 1 370 ? -2.851 -20.588 15.726 1.00 90.00 370 TRP A C 1
ATOM 2938 O O . TRP A 1 370 ? -2.237 -21.279 14.910 1.00 90.00 370 TRP A O 1
ATOM 2948 N N . LEU A 1 371 ? -3.998 -20.975 16.275 1.00 91.25 371 LEU A N 1
ATOM 2949 C CA . LEU A 1 371 ? -4.681 -22.230 15.959 1.00 91.25 371 LEU A CA 1
ATOM 2950 C C . LEU A 1 371 ? -5.764 -22.052 14.887 1.00 91.25 371 LEU A C 1
ATOM 2952 O O . LEU A 1 371 ? -6.177 -23.037 14.283 1.00 91.25 371 LEU A O 1
ATOM 2956 N N . TYR A 1 372 ? -6.183 -20.811 14.636 1.00 85.88 372 TYR A N 1
ATOM 2957 C CA . TYR A 1 372 ? -7.212 -20.441 13.667 1.00 85.88 372 TYR A CA 1
ATOM 2958 C C . TYR A 1 372 ? -6.833 -19.129 12.965 1.00 85.88 372 TYR A C 1
ATOM 2960 O O . TYR A 1 372 ? -6.100 -18.315 13.532 1.00 85.88 372 TYR A O 1
ATOM 2968 N N . ASP A 1 373 ? -7.355 -18.935 11.754 1.00 83.69 373 ASP A N 1
ATOM 2969 C CA . ASP A 1 373 ? -7.272 -17.703 10.963 1.00 83.69 373 ASP A CA 1
ATOM 2970 C C . ASP A 1 373 ? -8.572 -17.535 10.154 1.00 83.69 373 ASP A C 1
ATOM 2972 O O . ASP A 1 373 ? -9.173 -18.529 9.735 1.00 83.69 373 ASP A O 1
ATOM 2976 N N . GLY A 1 374 ? -9.026 -16.296 9.952 1.00 84.75 374 GLY A N 1
ATOM 2977 C CA . GLY A 1 374 ? -10.289 -15.985 9.277 1.00 84.75 374 GLY A CA 1
ATOM 2978 C C . GLY A 1 374 ? -11.545 -16.173 10.140 1.00 84.75 374 GLY A C 1
ATOM 2979 O O . GLY A 1 374 ? -11.505 -16.062 11.366 1.00 84.75 374 GLY A O 1
ATOM 2980 N N . VAL A 1 375 ? -12.687 -16.403 9.481 1.00 83.81 375 VAL A N 1
ATOM 2981 C CA . VAL A 1 375 ? -13.990 -16.604 10.141 1.00 83.81 375 VAL A CA 1
ATOM 2982 C C . VAL A 1 375 ? -14.009 -17.962 10.835 1.00 83.81 375 VAL A C 1
ATOM 2984 O O . VAL A 1 375 ? -13.868 -19.004 10.190 1.00 83.81 375 VAL A O 1
ATOM 2987 N N . VAL A 1 376 ? -14.236 -17.962 12.146 1.00 80.62 376 VAL A N 1
ATOM 2988 C CA . VAL A 1 376 ? -14.379 -19.184 12.937 1.00 80.62 376 VAL A CA 1
ATOM 2989 C C . VAL A 1 376 ? -15.867 -19.475 13.084 1.00 80.62 376 VAL A C 1
ATOM 2991 O O . VAL A 1 376 ? -16.595 -18.699 13.690 1.00 80.62 376 VAL A O 1
ATOM 2994 N N . LYS A 1 377 ? -16.339 -20.596 12.525 1.00 67.19 377 LYS A N 1
ATOM 2995 C CA . LYS A 1 377 ? -17.745 -21.000 12.666 1.00 67.19 377 LYS A CA 1
ATOM 2996 C C . LYS A 1 377 ? -18.074 -21.293 14.130 1.00 67.19 377 LYS A C 1
ATOM 2998 O O . LYS A 1 377 ? -17.690 -22.329 14.673 1.00 67.19 377 LYS A O 1
ATOM 3003 N N . THR A 1 378 ? -18.827 -20.397 14.739 1.00 60.53 378 THR A N 1
ATOM 3004 C CA . THR A 1 378 ? -19.401 -20.481 16.081 1.00 60.53 378 THR A CA 1
ATOM 3005 C C . THR A 1 378 ? -20.777 -21.153 16.013 1.00 60.53 378 THR A C 1
ATOM 3007 O O . THR A 1 378 ? -21.784 -20.538 16.311 1.00 60.53 378 THR A O 1
ATOM 3010 N N . SER A 1 379 ? -20.794 -22.439 15.618 1.00 53.00 379 SER A N 1
ATOM 3011 C CA . SER A 1 379 ? -21.970 -23.347 15.515 1.00 53.00 379 SER A CA 1
ATOM 3012 C C . SER A 1 379 ? -23.175 -22.886 14.691 1.00 53.00 379 SER A C 1
ATOM 3014 O O . SER A 1 379 ? -23.862 -21.925 15.080 1.00 53.00 379 SER A O 1
#

Secondary structure (DSSP, 8-state):
--HHHHHHHHHHHHHHHHHHHHHHTTTS---HHHHHHHHHHHHHHTT-TTSB-BTT-EEEETTEE-S-EEETTEEE--S--TT---TTEEEB---S---EETTEEBPBTT---BTTTBPPPSSEE-SPPPHHHHHHHHTTHHHHHHH-THHHH----SPPBPS-TTS-PPEEEEE-TTS-EEEEEBPBTT-BEEETTTEEEEES--S-HHHHHHHHHHHHHHTTSS-HHHHHHHHHHHHHH-SSHHHHHHHHHHHHHHHHHHT--HHHHHSSTTS-SS--GGGTTT---HHHHHHHHHHHTT-S--TTTT--EEE---TT--EEEETTT-SEEEEETTEEEEESTTSEESS--S--TTEEEEEETTTTEES--EE----

pLDDT: mean 81.41, std 16.46, range [35.72, 98.38]

Foldseek 3Di:
DDPVVVVVVVVVVVVVLVVLLVVVVPPDPDPPVVSVVLSVVLVVFQPPLVFFAFFFFKKFKPQFDQDWDDQPPDIQHQPDPPDPDPLRIWTFHDDQFPDDGLHGRFDFLPSQDEPHGTDFRQGEGNFDDDPVLSVQCVVPRVVCNHRNSSNVQFAQPGGKDDPNPRHPADWTWGQDPVRDTDTGGTHGQRIWTDGPSGIIMGTPGRSSLNRVLVVLVVVCVVVVLDHLQLLLQLLQLLVQQADDLFSSLQVLLLLVLVCVVVVDGSCVQRVPPPNGPGRDPVCRVPDPPSSSSVSSSCNSVVVDDNQQPNFNDKDAADAPFFKKFQLVQWPWWAADRRIITTDDPPGIDRPDRDADPRIDTQADNVVRDGPDHGTDDSD

Sequence (379 aa):
MDEYTKKRIEREKNKKINEMIASELADEIIPESDVEAARELCLEYGRRDTEYLVGGAILTCDKATIGPNTVGEETINFLSDPNGKERKRTRLKVSENATELNGGKAATVKDHQIDINIAPFECNCKTLLTEEEKQKIINSLEECEIHGTCRKLMKLNDDWENMIKKTNYFSFNYTNENQETEEAEGITMLSMLFCSHGGLITPVTSGQRRYYKQRDKEEDIAEGLYTDEDFEHLVATLAGEANSYRGMVAVGYEILNRCKRDGKSIKEVVSPKGQYTGFKKEHLGKISDENAIDAAIAVLRNEVENPIGNITNHFGRYEGYDLWYEKNACTDLIIINGNVFYEPYGAVHNKKATKTADAIVIYDSAKRKWLYDGVVKTS